Protein AF-A0A7S3YRI3-F1 (afdb_monomer)

Structure (mmCIF, N/CA/C/O backbone):
data_AF-A0A7S3YRI3-F1
#
_entry.id   AF-A0A7S3YRI3-F1
#
loop_
_atom_site.group_PDB
_atom_site.id
_atom_site.type_symbol
_atom_site.label_atom_id
_atom_site.label_alt_id
_atom_site.label_comp_id
_atom_site.label_asym_id
_atom_site.label_entity_id
_atom_site.label_seq_id
_atom_site.pdbx_PDB_ins_code
_atom_site.Cartn_x
_atom_site.Cartn_y
_atom_site.Cartn_z
_atom_site.occupancy
_atom_site.B_iso_or_equiv
_atom_site.auth_seq_id
_atom_site.auth_comp_id
_atom_site.auth_asym_id
_atom_site.auth_atom_id
_atom_site.pdbx_PDB_model_num
ATOM 1 N N . GLY A 1 1 ? 33.064 -33.695 -97.599 1.00 33.16 1 GLY A N 1
ATOM 2 C CA . GLY A 1 1 ? 34.218 -33.100 -96.904 1.00 33.16 1 GLY A CA 1
ATOM 3 C C . GLY A 1 1 ? 33.840 -31.677 -96.581 1.00 33.16 1 GLY A C 1
ATOM 4 O O . GLY A 1 1 ? 33.283 -31.041 -97.460 1.00 33.16 1 GLY A O 1
ATOM 5 N N . LEU A 1 2 ? 33.883 -31.244 -95.317 1.00 32.88 2 LEU A N 1
ATOM 6 C CA . LEU A 1 2 ? 35.135 -30.898 -94.611 1.00 32.88 2 LEU A CA 1
ATOM 7 C C . LEU A 1 2 ? 35.811 -29.749 -95.395 1.00 32.88 2 LEU A C 1
ATOM 9 O O . LEU A 1 2 ? 36.117 -29.946 -96.562 1.00 32.88 2 LEU A O 1
ATOM 13 N N . GLN A 1 3 ? 36.055 -28.548 -94.870 1.00 34.38 3 GLN A N 1
ATOM 14 C CA . GLN A 1 3 ? 36.407 -28.205 -93.496 1.00 34.38 3 GLN A CA 1
ATOM 15 C C . GLN A 1 3 ? 36.586 -26.670 -93.379 1.00 34.38 3 GLN A C 1
ATOM 17 O O . GLN A 1 3 ? 37.025 -26.052 -94.342 1.00 34.38 3 GLN A O 1
ATOM 22 N N . GLU A 1 4 ? 36.284 -26.128 -92.190 1.00 38.44 4 GLU A N 1
ATOM 23 C CA . GLU A 1 4 ? 36.844 -24.913 -91.543 1.00 38.44 4 GLU A CA 1
ATOM 24 C C . GLU A 1 4 ? 36.635 -23.526 -92.201 1.00 38.44 4 GLU A C 1
ATOM 26 O O . GLU A 1 4 ? 37.194 -23.214 -93.242 1.00 38.44 4 GLU A O 1
ATOM 31 N N . THR A 1 5 ? 35.715 -22.667 -91.738 1.00 39.81 5 THR A N 1
ATOM 32 C CA . THR A 1 5 ? 35.607 -21.882 -90.477 1.00 39.81 5 THR A CA 1
ATOM 33 C C . THR A 1 5 ? 36.541 -20.676 -90.327 1.00 39.81 5 THR A C 1
ATOM 35 O O . THR A 1 5 ? 37.757 -20.807 -90.366 1.00 39.81 5 THR A O 1
ATOM 38 N N . ALA A 1 6 ? 35.893 -19.578 -89.913 1.00 37.09 6 ALA A N 1
ATOM 39 C CA . ALA A 1 6 ? 36.365 -18.531 -89.003 1.00 37.09 6 ALA A CA 1
ATOM 40 C C . ALA A 1 6 ? 37.158 -17.354 -89.597 1.00 37.09 6 ALA A C 1
ATOM 42 O O . ALA A 1 6 ? 38.328 -17.463 -89.942 1.00 37.09 6 ALA A O 1
ATOM 43 N N . GLY A 1 7 ? 36.531 -16.171 -89.579 1.00 35.78 7 GLY A N 1
ATOM 44 C CA . GLY A 1 7 ? 37.250 -14.903 -89.680 1.00 35.78 7 GLY A CA 1
ATOM 45 C C . GLY A 1 7 ? 36.383 -13.716 -90.091 1.00 35.78 7 GLY A C 1
ATOM 46 O O . GLY A 1 7 ? 36.191 -13.484 -91.274 1.00 35.78 7 GLY A O 1
ATOM 47 N N . MET A 1 8 ? 35.971 -12.920 -89.099 1.00 37.25 8 MET A N 1
ATOM 48 C CA . MET A 1 8 ? 35.619 -11.492 -89.215 1.00 37.25 8 MET A CA 1
ATOM 49 C C . MET A 1 8 ? 34.280 -11.095 -89.856 1.00 37.25 8 MET A C 1
ATOM 51 O O . MET A 1 8 ? 34.246 -10.567 -90.963 1.00 37.25 8 MET A O 1
ATOM 55 N N . LEU A 1 9 ? 33.191 -11.180 -89.083 1.00 36.62 9 LEU A N 1
ATOM 56 C CA . LEU A 1 9 ? 32.041 -10.276 -89.251 1.00 36.62 9 LEU A CA 1
ATOM 57 C C . LEU A 1 9 ? 31.190 -10.180 -87.967 1.00 36.62 9 LEU A C 1
ATOM 59 O O . LEU A 1 9 ? 30.000 -10.446 -87.978 1.00 36.62 9 LEU A O 1
ATOM 63 N N . GLU A 1 10 ? 31.809 -9.800 -86.842 1.00 41.22 10 GLU A N 1
ATOM 64 C CA . GLU A 1 10 ? 31.102 -9.432 -85.593 1.00 41.22 10 GLU A CA 1
ATOM 65 C C . GLU A 1 10 ? 31.865 -8.363 -84.776 1.00 41.22 10 GLU A C 1
ATOM 67 O O . GLU A 1 10 ? 32.106 -8.498 -83.581 1.00 41.22 10 GLU A O 1
ATOM 72 N N . ILE A 1 11 ? 32.274 -7.255 -85.404 1.00 42.84 11 ILE A N 1
ATOM 73 C CA . ILE A 1 11 ? 32.772 -6.076 -84.669 1.00 42.84 11 ILE A CA 1
ATOM 74 C C . ILE A 1 11 ? 32.175 -4.822 -85.309 1.00 42.84 11 ILE A C 1
ATOM 76 O O . ILE A 1 11 ? 32.787 -4.178 -86.154 1.00 42.84 11 ILE A O 1
ATOM 80 N N . GLY A 1 12 ? 30.932 -4.507 -84.949 1.00 41.25 12 GLY A N 1
ATOM 81 C CA . GLY A 1 12 ? 30.252 -3.317 -85.470 1.00 41.25 12 GLY A CA 1
ATOM 82 C C . GLY A 1 12 ? 28.959 -2.913 -84.766 1.00 41.25 12 GLY A C 1
ATOM 83 O O . GLY A 1 12 ? 28.294 -1.999 -85.238 1.00 41.25 12 GLY A O 1
ATOM 84 N N . LEU A 1 13 ? 28.582 -3.562 -83.655 1.00 38.22 13 LEU A N 1
ATOM 85 C CA . LEU A 1 13 ? 27.326 -3.253 -82.959 1.00 38.22 13 LEU A CA 1
ATOM 86 C C . LEU A 1 13 ? 27.383 -3.500 -81.439 1.00 38.22 13 LEU A C 1
ATOM 88 O O . LEU A 1 13 ? 26.441 -4.030 -80.865 1.00 38.22 13 LEU A O 1
ATOM 92 N N . LEU A 1 14 ? 28.492 -3.142 -80.775 1.00 37.31 14 LEU A N 1
ATOM 93 C CA . LEU A 1 14 ? 28.655 -3.349 -79.321 1.00 37.31 14 LEU A CA 1
ATOM 94 C C . LEU A 1 14 ? 29.389 -2.216 -78.565 1.00 37.31 14 LEU A C 1
ATOM 96 O O . LEU A 1 14 ? 29.830 -2.418 -77.440 1.00 37.31 14 LEU A O 1
ATOM 100 N N . LEU A 1 15 ? 29.484 -1.000 -79.123 1.00 38.25 15 LEU A N 1
ATOM 101 C CA . LEU A 1 15 ? 30.163 0.141 -78.469 1.00 38.25 15 LEU A CA 1
ATOM 102 C C . LEU A 1 15 ? 29.337 1.442 -78.429 1.00 38.25 15 LEU A C 1
ATOM 104 O O . LEU A 1 15 ? 29.875 2.529 -78.613 1.00 38.25 15 LEU A O 1
ATOM 108 N N . ALA A 1 16 ? 28.029 1.356 -78.161 1.00 39.72 16 ALA A N 1
ATOM 109 C CA . ALA A 1 16 ? 27.195 2.555 -77.971 1.00 39.72 16 ALA A CA 1
ATOM 110 C C . ALA A 1 16 ? 26.162 2.471 -76.831 1.00 39.72 16 ALA A C 1
ATOM 112 O O . ALA A 1 16 ? 25.203 3.233 -76.831 1.00 39.72 16 ALA A O 1
ATOM 113 N N . LEU A 1 17 ? 26.348 1.591 -75.838 1.00 37.97 17 LEU A N 1
ATOM 114 C CA . LEU A 1 17 ? 25.537 1.577 -74.607 1.00 37.97 17 LEU A CA 1
ATOM 115 C C . LEU A 1 17 ? 26.387 1.222 -73.372 1.00 37.97 17 LEU A C 1
ATOM 117 O O . LEU A 1 17 ? 26.045 0.351 -72.581 1.00 37.97 17 LEU A O 1
ATOM 121 N N . SER A 1 18 ? 27.508 1.918 -73.176 1.00 38.16 18 SER A N 1
ATOM 122 C CA . SER A 1 18 ? 28.177 1.993 -71.871 1.00 38.16 18 SER A CA 1
ATOM 123 C C . SER A 1 18 ? 27.766 3.287 -71.168 1.00 38.16 18 SER A C 1
ATOM 125 O O . SER A 1 18 ? 28.491 4.279 -71.155 1.00 38.16 18 SER A O 1
ATOM 127 N N . SER A 1 19 ? 26.555 3.284 -70.617 1.00 35.62 19 SER A N 1
ATOM 128 C CA . SER A 1 19 ? 26.103 4.226 -69.589 1.00 35.62 19 SER A CA 1
ATOM 129 C C . SER A 1 19 ? 24.963 3.592 -68.786 1.00 35.62 19 SER A C 1
ATOM 131 O O . SER A 1 19 ? 23.801 3.837 -69.094 1.00 35.62 19 SER A O 1
ATOM 133 N N . PRO A 1 20 ? 25.228 2.819 -67.718 1.00 38.81 20 PRO A N 1
ATOM 134 C CA . PRO A 1 20 ? 24.235 2.586 -66.685 1.00 38.81 20 PRO A CA 1
ATOM 135 C C . PRO A 1 20 ? 24.362 3.696 -65.629 1.00 38.81 20 PRO A C 1
ATOM 137 O O . PRO A 1 20 ? 24.610 3.443 -64.461 1.00 38.81 20 PRO A O 1
ATOM 140 N N . HIS A 1 21 ? 24.222 4.950 -66.059 1.00 37.91 21 HIS A N 1
ATOM 141 C CA . HIS A 1 21 ? 23.675 6.019 -65.220 1.00 37.91 21 HIS A CA 1
ATOM 142 C C . HIS A 1 21 ? 22.352 6.444 -65.859 1.00 37.91 21 HIS A C 1
ATOM 144 O O . HIS A 1 21 ? 22.114 7.612 -66.153 1.00 37.91 21 HIS A O 1
ATOM 150 N N . ALA A 1 22 ? 21.487 5.462 -66.123 1.00 36.78 22 ALA A N 1
ATOM 151 C CA . ALA A 1 22 ? 20.072 5.751 -66.235 1.00 36.78 22 ALA A CA 1
ATOM 152 C C . ALA A 1 22 ? 19.652 6.266 -64.857 1.00 36.78 22 ALA A C 1
ATOM 154 O O . ALA A 1 22 ? 19.589 5.502 -63.893 1.00 36.78 22 ALA A O 1
ATOM 155 N N . ALA A 1 23 ? 19.464 7.582 -64.764 1.00 41.72 23 ALA A N 1
ATOM 156 C CA . ALA A 1 23 ? 18.782 8.213 -63.655 1.00 41.72 23 ALA A CA 1
ATOM 157 C C . ALA A 1 23 ? 17.508 7.405 -63.385 1.00 41.72 23 ALA A C 1
ATOM 159 O O . ALA A 1 23 ? 16.613 7.344 -64.230 1.00 41.72 23 ALA A O 1
ATOM 160 N N . VAL A 1 24 ? 17.456 6.737 -62.232 1.00 51.72 24 VAL A N 1
ATOM 161 C CA . VAL A 1 24 ? 16.198 6.246 -61.679 1.00 51.72 24 VAL A CA 1
ATOM 162 C C . VAL A 1 24 ? 15.326 7.488 -61.564 1.00 51.72 24 VAL A C 1
ATOM 164 O O . VAL A 1 24 ? 15.615 8.370 -60.760 1.00 51.72 24 VAL A O 1
ATOM 167 N N . GLY A 1 25 ? 14.345 7.616 -62.457 1.00 47.03 25 GLY A N 1
ATOM 168 C CA . GLY A 1 25 ? 13.454 8.765 -62.482 1.00 47.03 25 GLY A CA 1
ATOM 169 C C . GLY A 1 25 ? 12.810 8.931 -61.111 1.00 47.03 25 GLY A C 1
ATOM 170 O O . GLY A 1 25 ? 12.188 7.998 -60.599 1.00 47.03 25 GLY A O 1
ATOM 171 N N . ALA A 1 26 ? 12.999 10.104 -60.509 1.00 58.19 26 ALA A N 1
ATOM 172 C CA . ALA A 1 26 ? 12.319 10.505 -59.291 1.00 58.19 26 ALA A CA 1
ATOM 173 C C . ALA A 1 26 ? 10.810 10.597 -59.579 1.00 58.19 26 ALA A C 1
ATOM 175 O O . ALA A 1 26 ? 10.319 11.619 -60.050 1.00 58.19 26 ALA A O 1
ATOM 176 N N . ASN A 1 27 ? 10.091 9.497 -59.347 1.00 77.62 27 ASN A N 1
ATOM 177 C CA . ASN A 1 27 ? 8.668 9.351 -59.675 1.00 77.62 27 ASN A CA 1
ATOM 178 C C . ASN A 1 27 ? 7.752 9.452 -58.449 1.00 77.62 27 ASN A C 1
ATOM 180 O O . ASN A 1 27 ? 6.534 9.350 -58.587 1.00 77.62 27 ASN A O 1
ATOM 184 N N . LEU A 1 28 ? 8.312 9.608 -57.248 1.00 87.25 28 LEU A N 1
ATOM 185 C CA . LEU A 1 28 ? 7.537 9.704 -56.016 1.00 87.25 28 LEU A CA 1
ATOM 186 C C . LEU A 1 28 ? 7.435 11.160 -55.558 1.00 87.25 28 LEU A C 1
ATOM 188 O O . LEU A 1 28 ? 8.392 11.927 -55.643 1.00 87.25 28 LEU A O 1
ATOM 192 N N . THR A 1 29 ? 6.280 11.532 -55.024 1.00 89.44 29 THR A N 1
ATOM 193 C CA . THR A 1 29 ? 6.045 12.828 -54.378 1.00 89.44 29 THR A CA 1
ATOM 194 C C . THR A 1 29 ? 5.832 12.622 -52.881 1.00 89.44 29 THR A C 1
ATOM 196 O O . THR A 1 29 ? 5.361 11.567 -52.459 1.00 89.44 29 THR A O 1
ATOM 199 N N . ALA A 1 30 ? 6.167 13.622 -52.071 1.00 91.31 30 ALA A N 1
ATOM 200 C CA . ALA A 1 30 ? 5.880 13.659 -50.638 1.00 91.31 30 ALA A CA 1
ATOM 201 C C . ALA A 1 30 ? 5.336 15.047 -50.275 1.00 91.31 30 ALA A C 1
ATOM 203 O O . ALA A 1 30 ? 5.705 16.036 -50.908 1.00 91.31 30 ALA A O 1
ATOM 204 N N . SER A 1 31 ? 4.495 15.141 -49.245 1.00 92.69 31 SER A N 1
ATOM 205 C CA . SER A 1 31 ? 3.917 16.407 -48.762 1.00 92.69 31 SER A CA 1
ATOM 206 C C . SER A 1 31 ? 4.954 17.415 -48.274 1.00 92.69 31 SER A C 1
ATOM 208 O O . SER A 1 31 ? 4.669 18.611 -48.203 1.00 92.69 31 SER A O 1
ATOM 210 N N . LYS A 1 32 ? 6.161 16.953 -47.931 1.00 94.31 32 LYS A N 1
ATOM 211 C CA . LYS A 1 32 ? 7.254 17.801 -47.459 1.00 94.31 32 LYS A CA 1
ATOM 212 C C . LYS A 1 32 ? 8.630 17.252 -47.814 1.00 94.31 32 LYS A C 1
ATOM 214 O O . LYS A 1 32 ? 8.817 16.056 -48.038 1.00 94.31 32 LYS A O 1
ATOM 219 N N . THR A 1 33 ? 9.609 18.151 -47.783 1.00 94.62 33 THR A N 1
ATOM 220 C CA . THR A 1 33 ? 11.000 17.881 -48.167 1.00 94.62 33 THR A CA 1
ATOM 221 C C . THR A 1 33 ? 11.916 17.526 -47.001 1.00 94.62 33 THR A C 1
ATOM 223 O O . THR A 1 33 ? 12.996 16.995 -47.234 1.00 94.62 33 THR A O 1
ATOM 226 N N . VAL A 1 34 ? 11.518 17.788 -45.752 1.00 96.81 34 VAL A N 1
ATOM 227 C CA . VAL A 1 34 ? 12.343 17.520 -44.563 1.00 96.81 34 VAL A CA 1
ATOM 228 C C . VAL A 1 34 ? 11.605 16.593 -43.613 1.00 96.81 34 VAL A C 1
ATOM 230 O O . VAL A 1 34 ? 10.524 16.929 -43.127 1.00 96.81 34 VAL A O 1
ATOM 233 N N . TRP A 1 35 ? 12.223 15.451 -43.331 1.00 97.12 35 TRP A N 1
ATOM 234 C CA . TRP A 1 35 ? 11.699 14.401 -42.469 1.00 97.12 35 TRP A CA 1
ATOM 235 C C . TRP A 1 35 ? 12.587 14.233 -41.239 1.00 97.12 35 TRP A C 1
ATOM 237 O O . TRP A 1 35 ? 13.805 14.139 -41.342 1.00 97.12 35 TRP A O 1
ATOM 247 N N . ARG A 1 36 ? 12.004 14.206 -40.047 1.00 96.69 36 ARG A N 1
ATOM 248 C CA . ARG A 1 36 ? 12.752 14.136 -38.789 1.00 96.69 36 ARG A CA 1
ATOM 249 C C . ARG A 1 36 ? 12.584 12.775 -38.145 1.00 96.69 36 ARG A C 1
ATOM 251 O O . ARG A 1 36 ? 11.474 12.372 -37.801 1.00 96.69 36 ARG A O 1
ATOM 258 N N . VAL A 1 37 ? 13.702 12.097 -37.927 1.00 96.81 37 VAL A N 1
ATOM 259 C CA . VAL A 1 37 ? 13.763 10.869 -37.142 1.00 96.81 37 VAL A CA 1
ATOM 260 C C . VAL A 1 37 ? 14.146 11.248 -35.719 1.00 96.81 37 VAL A C 1
ATOM 262 O O . VAL A 1 37 ? 15.312 11.505 -35.408 1.00 96.81 37 VAL A O 1
ATOM 265 N N . GLY A 1 38 ? 13.138 11.332 -34.857 1.00 94.88 38 GLY A N 1
ATOM 266 C CA . GLY A 1 38 ? 13.332 11.514 -33.431 1.00 94.88 38 GLY A CA 1
ATOM 267 C C . GLY A 1 38 ? 13.929 10.258 -32.812 1.00 94.88 38 GLY A C 1
ATOM 268 O O . GLY A 1 38 ? 13.507 9.164 -33.169 1.00 94.88 38 GLY A O 1
ATOM 269 N N . GLY A 1 39 ? 14.861 10.369 -31.867 1.00 92.88 39 GLY A N 1
ATOM 270 C CA . GLY A 1 39 ? 15.324 9.178 -31.154 1.00 92.88 39 GLY A CA 1
ATOM 271 C C . GLY A 1 39 ? 15.752 9.392 -29.713 1.00 92.88 39 GLY A C 1
ATOM 272 O O . GLY A 1 39 ? 16.256 10.449 -29.330 1.00 92.88 39 GLY A O 1
ATOM 273 N N . TYR A 1 40 ? 15.537 8.353 -28.909 1.00 85.88 40 TYR A N 1
ATOM 274 C CA . TYR A 1 40 ? 15.747 8.405 -27.469 1.00 85.88 40 TYR A CA 1
ATOM 275 C C . TYR A 1 40 ? 17.241 8.451 -27.108 1.00 85.88 40 TYR A C 1
ATOM 277 O O . TYR A 1 40 ? 18.003 7.503 -27.312 1.00 85.88 40 TYR A O 1
ATOM 285 N N . ALA A 1 41 ? 17.674 9.582 -26.555 1.00 85.81 41 ALA A N 1
ATOM 286 C CA . ALA A 1 41 ? 19.070 9.918 -26.314 1.00 85.81 41 ALA A CA 1
ATOM 287 C C . ALA A 1 41 ? 19.547 9.496 -24.913 1.00 85.81 41 ALA A C 1
ATOM 289 O O . ALA A 1 41 ? 19.894 10.335 -24.082 1.00 85.81 41 ALA A O 1
ATOM 290 N N . ILE A 1 42 ? 19.619 8.182 -24.669 1.00 75.88 42 ILE A N 1
ATOM 291 C CA . ILE A 1 42 ? 19.976 7.577 -23.364 1.00 75.88 42 ILE A CA 1
ATOM 292 C C . ILE A 1 42 ? 21.295 8.119 -22.792 1.00 75.88 42 ILE A C 1
ATOM 294 O O . ILE A 1 42 ? 21.407 8.363 -21.595 1.00 75.88 42 ILE A O 1
ATOM 298 N N . ARG A 1 43 ? 22.303 8.314 -23.652 1.00 76.56 43 ARG A N 1
ATOM 299 C CA . ARG A 1 43 ? 23.646 8.803 -23.280 1.00 76.56 43 ARG A CA 1
ATOM 300 C C . ARG A 1 43 ? 23.836 10.302 -23.551 1.00 76.56 43 ARG A C 1
ATOM 302 O O . ARG A 1 43 ? 24.962 10.783 -23.616 1.00 76.56 43 ARG A O 1
ATOM 309 N N . GLY A 1 44 ? 22.740 11.033 -23.747 1.00 85.12 44 GLY A N 1
ATOM 310 C CA . GLY A 1 44 ? 22.746 12.442 -24.125 1.00 85.12 44 GLY A CA 1
ATOM 311 C C . GLY A 1 44 ? 22.724 12.677 -25.638 1.00 85.12 44 GLY A C 1
ATOM 312 O O . GLY A 1 44 ? 22.978 11.789 -26.455 1.00 85.12 44 GLY A O 1
ATOM 313 N N . HIS A 1 45 ? 22.392 13.912 -26.019 1.00 91.00 45 HIS A N 1
ATOM 314 C CA . HIS A 1 45 ? 22.093 14.280 -27.407 1.00 91.00 45 HIS A CA 1
ATOM 315 C C . HIS A 1 45 ? 23.310 14.156 -28.337 1.00 91.00 45 HIS A C 1
ATOM 317 O O . HIS A 1 45 ? 23.162 13.729 -29.479 1.00 91.00 45 HIS A O 1
ATOM 323 N N . ALA A 1 46 ? 24.512 14.494 -27.856 1.00 91.06 46 ALA A N 1
ATOM 324 C CA . ALA A 1 46 ? 25.741 14.390 -28.645 1.00 91.06 46 ALA A CA 1
ATOM 325 C C . ALA A 1 46 ? 26.076 12.929 -28.988 1.00 91.06 46 ALA A C 1
ATOM 327 O O . ALA A 1 46 ? 26.316 12.611 -30.150 1.00 91.06 46 ALA A O 1
ATOM 328 N N . ALA A 1 47 ? 26.001 12.033 -27.997 1.00 88.75 47 ALA A N 1
ATOM 329 C CA . ALA A 1 47 ? 26.224 10.603 -28.198 1.00 88.75 47 ALA A CA 1
ATOM 330 C C . ALA A 1 47 ? 25.192 9.997 -29.160 1.00 88.75 47 ALA A C 1
ATOM 332 O O . ALA A 1 47 ? 25.552 9.198 -30.020 1.00 88.75 47 ALA A O 1
ATOM 333 N N . PHE A 1 48 ? 23.923 10.414 -29.061 1.00 92.69 48 PHE A N 1
ATOM 334 C CA . PHE A 1 48 ? 22.891 9.981 -30.002 1.00 92.69 48 PHE A CA 1
ATOM 335 C C . PHE A 1 48 ? 23.210 10.414 -31.435 1.00 92.69 48 PHE A C 1
ATOM 337 O O . PHE A 1 48 ? 23.156 9.587 -32.337 1.00 92.69 48 PHE A O 1
ATOM 344 N N . ARG A 1 49 ? 23.573 11.683 -31.662 1.00 93.88 49 ARG A N 1
ATOM 345 C CA . ARG A 1 49 ? 23.911 12.168 -33.010 1.00 93.88 49 ARG A CA 1
ATOM 346 C C . ARG A 1 49 ? 25.130 11.456 -33.588 1.00 93.88 49 ARG A C 1
ATOM 348 O O . ARG A 1 49 ? 25.095 11.085 -34.752 1.00 93.88 49 ARG A O 1
ATOM 355 N N . ALA A 1 50 ? 26.163 11.221 -32.782 1.00 93.31 50 ALA A N 1
ATOM 356 C CA . ALA A 1 50 ? 27.344 10.482 -33.222 1.00 93.31 50 ALA A CA 1
ATOM 357 C C . ALA A 1 50 ? 27.006 9.032 -33.616 1.00 93.31 50 ALA A C 1
ATOM 359 O O . ALA A 1 50 ? 27.502 8.532 -34.620 1.00 93.31 50 ALA A O 1
ATOM 360 N N . GLN A 1 51 ? 26.134 8.370 -32.849 1.00 92.44 51 GLN A N 1
ATOM 361 C CA . GLN A 1 51 ? 25.769 6.972 -33.076 1.00 92.44 51 GLN A CA 1
ATOM 362 C C . GLN A 1 51 ? 24.737 6.792 -34.204 1.00 92.44 51 GLN A C 1
ATOM 364 O O . GLN A 1 51 ? 24.852 5.876 -35.012 1.00 92.44 51 GLN A O 1
ATOM 369 N N . TRP A 1 52 ? 23.721 7.655 -34.265 1.00 96.06 52 TRP A N 1
ATOM 370 C CA . TRP A 1 52 ? 22.536 7.471 -35.112 1.00 96.06 52 TRP A CA 1
ATOM 371 C C . TRP A 1 52 ? 22.398 8.495 -36.239 1.00 96.06 52 TRP A C 1
ATOM 373 O O . TRP A 1 52 ? 21.668 8.233 -37.192 1.00 96.06 52 TRP A O 1
ATOM 383 N N . GLY A 1 53 ? 23.120 9.617 -36.193 1.00 96.62 53 GLY A N 1
ATOM 384 C CA . GLY A 1 53 ? 23.195 10.589 -37.291 1.00 96.62 53 GLY A CA 1
ATOM 385 C C . GLY A 1 53 ? 23.612 9.960 -38.626 1.00 96.62 53 GLY A C 1
ATOM 386 O O . GLY A 1 53 ? 22.878 10.134 -39.601 1.00 96.62 53 GLY A O 1
ATOM 387 N N . PRO A 1 54 ? 24.669 9.122 -38.665 1.00 97.81 54 PRO A N 1
ATOM 388 C CA . PRO A 1 54 ? 25.070 8.427 -39.889 1.00 97.81 54 PRO A CA 1
ATOM 389 C C . PRO A 1 54 ? 23.965 7.556 -40.500 1.00 97.81 54 PRO A C 1
ATOM 391 O O . PRO A 1 54 ? 23.897 7.402 -41.717 1.00 97.81 54 PRO A O 1
ATOM 394 N N . THR A 1 55 ? 23.087 6.987 -39.666 1.00 97.69 55 THR A N 1
ATOM 395 C CA . THR A 1 55 ? 21.970 6.142 -40.117 1.00 97.69 55 THR A CA 1
ATOM 396 C C . THR A 1 55 ? 20.775 6.987 -40.545 1.00 97.69 55 THR A C 1
ATOM 398 O O . THR A 1 55 ? 20.286 6.855 -41.661 1.00 97.69 55 THR A O 1
ATOM 401 N N . PHE A 1 56 ? 20.283 7.851 -39.659 1.00 97.75 56 PHE A N 1
ATOM 402 C CA . PHE A 1 56 ? 18.994 8.506 -39.854 1.00 97.75 56 PHE A CA 1
ATOM 403 C C . PHE A 1 56 ? 19.068 9.818 -40.625 1.00 97.75 56 PHE A C 1
ATOM 405 O O . PHE A 1 56 ? 18.084 10.166 -41.262 1.00 97.75 56 PHE A O 1
ATOM 412 N N . ALA A 1 57 ? 20.190 10.537 -40.589 1.00 97.44 57 ALA A N 1
ATOM 413 C CA . ALA A 1 57 ? 20.364 11.760 -41.368 1.00 97.44 57 ALA A CA 1
ATOM 414 C C . ALA A 1 57 ? 21.080 11.457 -42.689 1.00 97.44 57 ALA A C 1
ATOM 416 O O . ALA A 1 57 ? 20.500 11.637 -43.758 1.00 97.44 57 ALA A O 1
ATOM 417 N N . ASP A 1 58 ? 22.304 10.935 -42.627 1.00 97.75 58 ASP A N 1
ATOM 418 C CA . ASP A 1 58 ? 23.178 10.863 -43.804 1.00 97.75 58 ASP A CA 1
ATOM 419 C C . ASP A 1 58 ? 22.764 9.742 -44.763 1.00 97.75 58 ASP A C 1
ATOM 421 O O . ASP A 1 58 ? 22.550 9.974 -45.955 1.00 97.75 58 ASP A O 1
ATOM 425 N N . TYR A 1 59 ? 22.621 8.518 -44.243 1.00 98.19 59 TYR A N 1
ATOM 426 C CA . TYR A 1 59 ? 22.283 7.350 -45.052 1.00 98.19 59 TYR A CA 1
ATOM 427 C C . TYR A 1 59 ? 20.878 7.455 -45.657 1.00 98.19 59 TYR A C 1
ATOM 429 O O . TYR A 1 59 ? 20.734 7.326 -46.870 1.00 98.19 59 TYR A O 1
ATOM 437 N N . LEU A 1 60 ? 19.850 7.760 -44.857 1.00 98.06 60 LEU A N 1
ATOM 438 C CA . LEU A 1 60 ? 18.490 7.912 -45.390 1.00 98.06 60 LEU A CA 1
ATOM 439 C C . LEU A 1 60 ? 18.385 9.055 -46.407 1.00 98.06 60 LEU A C 1
ATOM 441 O O . LEU A 1 60 ? 17.763 8.870 -47.448 1.00 98.06 60 LEU A O 1
ATOM 445 N N . THR A 1 61 ? 19.027 10.205 -46.178 1.00 98.06 61 THR A N 1
ATOM 446 C CA . THR A 1 61 ? 19.020 11.295 -47.172 1.00 98.06 61 THR A CA 1
ATOM 447 C C . THR A 1 61 ? 19.661 10.860 -48.484 1.00 98.06 61 THR A C 1
ATOM 449 O O . THR A 1 61 ? 19.111 11.135 -49.546 1.00 98.06 61 THR A O 1
ATOM 452 N N . ARG A 1 62 ? 20.792 10.148 -48.429 1.00 97.62 62 ARG A N 1
ATOM 453 C CA . ARG A 1 62 ? 21.499 9.699 -49.631 1.00 97.62 62 ARG A CA 1
ATOM 454 C C . ARG A 1 62 ? 20.733 8.630 -50.409 1.00 97.62 62 ARG A C 1
ATOM 456 O O . ARG A 1 62 ? 20.670 8.715 -51.629 1.00 97.62 62 ARG A O 1
ATOM 463 N N . GLU A 1 63 ? 20.172 7.636 -49.724 1.00 96.81 63 GLU A N 1
ATOM 464 C CA . GLU A 1 63 ? 19.552 6.477 -50.382 1.00 96.81 63 GLU A CA 1
ATOM 465 C C . GLU A 1 63 ? 18.070 6.681 -50.717 1.00 96.81 63 GLU A C 1
ATOM 467 O O . GLU A 1 63 ? 17.571 6.118 -51.689 1.00 96.81 63 GLU A O 1
ATOM 472 N N . VAL A 1 64 ? 17.343 7.447 -49.897 1.00 97.06 64 VAL A N 1
ATOM 473 C CA . VAL A 1 64 ? 15.898 7.666 -50.060 1.00 97.06 64 VAL A CA 1
ATOM 474 C C . VAL A 1 64 ? 15.615 8.999 -50.741 1.00 97.06 64 VAL A C 1
ATOM 476 O O . VAL A 1 64 ? 14.704 9.073 -51.560 1.00 97.06 64 VAL A O 1
ATOM 479 N N . GLY A 1 65 ? 16.397 10.041 -50.450 1.00 96.25 65 GLY A N 1
ATOM 480 C CA . GLY A 1 65 ? 16.164 11.398 -50.950 1.00 96.25 65 GLY A CA 1
ATOM 481 C C . GLY A 1 65 ? 15.988 11.503 -52.469 1.00 96.25 65 GLY A C 1
ATOM 482 O O . GLY A 1 65 ? 14.975 12.058 -52.901 1.00 96.25 65 GLY A O 1
ATOM 483 N N . PRO A 1 66 ? 16.897 10.928 -53.285 1.00 96.81 66 PRO A N 1
ATOM 484 C CA . PRO A 1 66 ? 16.812 10.983 -54.747 1.00 96.81 66 PRO A CA 1
ATOM 485 C C . PRO A 1 66 ? 15.611 10.252 -55.364 1.00 96.81 66 PRO A C 1
ATOM 487 O O . PRO A 1 66 ? 15.337 10.441 -56.545 1.00 96.81 66 PRO A O 1
ATOM 490 N N . LEU A 1 67 ? 14.892 9.416 -54.604 1.00 95.19 67 LEU A N 1
ATOM 491 C CA . LEU A 1 67 ? 13.705 8.707 -55.104 1.00 95.19 67 LEU A CA 1
ATOM 492 C C . LEU A 1 67 ? 12.489 9.635 -55.276 1.00 95.19 67 LEU A C 1
ATOM 494 O O . LEU A 1 67 ? 11.509 9.250 -55.917 1.00 95.19 67 LEU A O 1
ATOM 498 N N . PHE A 1 68 ? 12.548 10.839 -54.698 1.00 95.44 68 PHE A N 1
ATOM 499 C CA . PHE A 1 68 ? 11.450 11.797 -54.635 1.00 95.44 68 PHE A CA 1
ATOM 500 C C . PHE A 1 68 ? 11.721 13.055 -55.466 1.00 95.44 68 PHE A C 1
ATOM 502 O O . PHE A 1 68 ? 12.865 13.483 -55.612 1.00 95.44 68 PHE A O 1
ATOM 509 N N . SER A 1 69 ? 10.654 13.668 -55.983 1.00 93.19 69 SER A N 1
ATOM 510 C CA . SER A 1 69 ? 10.692 14.952 -56.687 1.00 93.19 69 SER A CA 1
ATOM 511 C C . SER A 1 69 ? 9.707 15.948 -56.047 1.00 93.19 69 SER A C 1
ATOM 513 O O . SER A 1 69 ? 8.498 15.707 -56.097 1.00 93.19 69 SER A O 1
ATOM 515 N N . PRO A 1 70 ? 10.180 17.056 -55.436 1.00 93.06 70 PRO A N 1
ATOM 516 C CA . PRO A 1 70 ? 11.588 17.389 -55.190 1.00 93.06 70 PRO A CA 1
ATOM 517 C C . PRO A 1 70 ? 12.268 16.400 -54.216 1.00 93.06 70 PRO A C 1
ATOM 519 O O . PRO A 1 70 ? 11.573 15.770 -53.413 1.00 93.06 70 PRO A O 1
ATOM 522 N N . PRO A 1 71 ? 13.613 16.276 -54.244 1.00 95.19 71 PRO A N 1
ATOM 523 C CA . PRO A 1 71 ? 14.338 15.393 -53.335 1.00 95.19 71 PRO A CA 1
ATOM 524 C C . PRO A 1 71 ? 14.048 15.705 -51.866 1.00 95.19 71 PRO A C 1
ATOM 526 O O . PRO A 1 71 ? 14.025 16.870 -51.457 1.00 95.19 71 PRO A O 1
ATOM 529 N N . ILE A 1 72 ? 13.860 14.655 -51.067 1.00 97.31 72 ILE A N 1
ATOM 530 C CA . ILE A 1 72 ? 13.647 14.777 -49.620 1.00 97.31 72 ILE A CA 1
ATOM 531 C C . ILE A 1 72 ? 14.952 14.570 -48.843 1.00 97.31 72 ILE A C 1
ATOM 533 O O . ILE A 1 72 ? 15.887 13.931 -49.321 1.00 97.31 72 ILE A O 1
ATOM 537 N N . ARG A 1 73 ? 15.018 15.086 -47.615 1.00 97.88 73 ARG A N 1
ATOM 538 C CA . ARG A 1 73 ? 16.146 14.901 -46.693 1.00 97.88 73 ARG A CA 1
ATOM 539 C C . ARG A 1 73 ? 15.675 14.544 -45.291 1.00 97.88 73 ARG A C 1
ATOM 541 O O . ARG A 1 73 ? 14.560 14.890 -44.900 1.00 97.88 73 ARG A O 1
ATOM 548 N N . PHE A 1 74 ? 16.556 13.906 -44.532 1.00 98.12 74 PHE A N 1
ATOM 549 C CA . PHE A 1 74 ? 16.292 13.438 -43.181 1.00 98.12 74 PHE A CA 1
ATOM 550 C C . PHE A 1 74 ? 17.172 14.140 -42.139 1.00 98.12 74 PHE A C 1
ATOM 552 O O . PHE A 1 74 ? 18.325 14.481 -42.398 1.00 98.12 74 PHE A O 1
ATOM 559 N N . GLU A 1 75 ? 16.627 14.348 -40.942 1.00 97.06 75 GLU A N 1
ATOM 560 C CA . GLU A 1 75 ? 17.318 14.928 -39.787 1.00 97.06 75 GLU A CA 1
ATOM 561 C C . GLU A 1 75 ? 17.207 13.993 -38.576 1.00 97.06 75 GLU A C 1
ATOM 563 O O . GLU A 1 75 ? 16.125 13.499 -38.260 1.00 97.06 75 GLU A O 1
ATOM 568 N N . ALA A 1 76 ? 18.312 13.787 -37.854 1.00 95.44 76 ALA A N 1
ATOM 569 C CA . ALA A 1 76 ? 18.321 13.036 -36.600 1.00 95.44 76 ALA A CA 1
ATOM 570 C C . ALA A 1 76 ? 18.051 13.973 -35.406 1.00 95.44 76 ALA A C 1
ATOM 572 O O . ALA A 1 76 ? 18.877 14.829 -35.073 1.00 95.44 76 ALA A O 1
ATOM 573 N N . ALA A 1 77 ? 16.909 13.793 -34.739 1.00 93.44 77 ALA A N 1
ATOM 574 C CA . ALA A 1 77 ? 16.427 14.660 -33.664 1.00 93.44 77 ALA A CA 1
ATOM 575 C C . ALA A 1 77 ? 16.463 13.942 -32.293 1.00 93.44 77 ALA A C 1
ATOM 577 O O . ALA A 1 77 ? 15.516 13.248 -31.927 1.00 93.44 77 ALA A O 1
ATOM 578 N N . PRO A 1 78 ? 17.545 14.065 -31.501 1.00 93.19 78 PRO A N 1
ATOM 579 C CA . PRO A 1 78 ? 17.613 13.421 -30.191 1.00 93.19 78 PRO A CA 1
ATOM 580 C C . PRO A 1 78 ? 16.588 13.997 -29.206 1.00 93.19 78 PRO A C 1
ATOM 582 O O . PRO A 1 78 ? 16.395 15.213 -29.155 1.00 93.19 78 PRO A O 1
ATOM 585 N N . PHE A 1 79 ? 16.009 13.134 -28.369 1.00 88.81 79 PHE A N 1
ATOM 586 C CA . PHE A 1 79 ? 15.094 13.524 -27.298 1.00 88.81 79 PHE A CA 1
ATOM 587 C C . PHE A 1 79 ? 15.327 12.755 -25.998 1.00 88.81 79 PHE A C 1
ATOM 589 O O . PHE A 1 79 ? 15.795 11.617 -25.997 1.00 88.81 79 PHE A O 1
ATOM 596 N N . THR A 1 80 ? 14.934 13.358 -24.877 1.00 81.50 80 THR A N 1
ATOM 597 C CA . THR A 1 80 ? 14.892 12.713 -23.552 1.00 81.50 80 THR A CA 1
ATOM 598 C C . THR A 1 80 ? 13.502 12.195 -23.188 1.00 81.50 80 THR A C 1
ATOM 600 O O . THR A 1 80 ? 13.382 11.288 -22.376 1.00 81.50 80 THR A O 1
ATOM 603 N N . SER A 1 81 ? 12.449 12.732 -23.802 1.00 80.44 81 SER A N 1
ATOM 604 C CA . SER A 1 81 ? 11.083 12.218 -23.714 1.00 80.44 81 SER A CA 1
ATOM 605 C C . SER A 1 81 ? 10.434 12.317 -25.094 1.00 80.44 81 SER A C 1
ATOM 607 O O . SER A 1 81 ? 10.546 13.378 -25.713 1.00 80.44 81 SER A O 1
ATOM 609 N N . PRO A 1 82 ? 9.789 11.249 -25.596 1.00 77.06 82 PRO A N 1
ATOM 610 C CA . PRO A 1 82 ? 9.127 11.304 -26.892 1.00 77.06 82 PRO A CA 1
ATOM 611 C C . PRO A 1 82 ? 7.901 12.228 -26.839 1.00 77.06 82 PRO A C 1
ATOM 613 O O . PRO A 1 82 ? 7.733 13.070 -27.712 1.00 77.06 82 PRO A O 1
ATOM 616 N N . PHE A 1 83 ? 7.090 12.153 -25.780 1.00 79.06 83 PHE A N 1
ATOM 617 C CA . PHE A 1 83 ? 5.738 12.731 -25.738 1.00 79.06 83 PHE A CA 1
ATOM 618 C C . PHE A 1 83 ? 5.624 14.203 -26.178 1.00 79.06 83 PHE A C 1
ATOM 620 O O . PHE A 1 83 ? 4.819 14.464 -27.069 1.00 79.06 83 PHE A O 1
ATOM 627 N N . PRO A 1 84 ? 6.448 15.156 -25.690 1.00 80.88 84 PRO A N 1
ATOM 628 C CA . PRO A 1 84 ? 6.314 16.558 -26.098 1.00 80.88 84 PRO A CA 1
ATOM 629 C C . PRO A 1 84 ? 6.564 16.776 -27.595 1.00 80.88 84 PRO A C 1
ATOM 631 O O . PRO A 1 84 ? 5.952 17.639 -28.218 1.00 80.88 84 PRO A O 1
ATOM 634 N N . LEU A 1 85 ? 7.470 15.991 -28.189 1.00 77.88 85 LEU A N 1
ATOM 635 C CA . LEU A 1 85 ? 7.805 16.114 -29.606 1.00 77.88 85 LEU A CA 1
ATOM 636 C C . LEU A 1 85 ? 6.738 15.495 -30.506 1.00 77.88 85 LEU A C 1
ATOM 638 O O . LEU A 1 85 ? 6.521 16.004 -31.607 1.00 77.88 85 LEU A O 1
ATOM 642 N N . PHE A 1 86 ? 6.096 14.425 -30.033 1.00 77.44 86 PHE A N 1
ATOM 643 C CA . PHE A 1 86 ? 4.979 13.773 -30.711 1.00 77.44 86 PHE A CA 1
ATOM 644 C C . PHE A 1 86 ? 3.724 14.651 -30.651 1.00 77.44 86 PHE A C 1
ATOM 646 O O . PHE A 1 86 ? 3.101 14.873 -31.682 1.00 77.44 86 PHE A O 1
ATOM 653 N N . GLU A 1 87 ? 3.410 15.236 -29.489 1.00 78.50 87 GLU A N 1
ATOM 654 C CA . GLU A 1 87 ? 2.292 16.181 -29.320 1.00 78.50 87 GLU A CA 1
ATOM 655 C C . GLU A 1 87 ? 2.451 17.431 -30.186 1.00 78.50 87 GLU A C 1
ATOM 657 O O . GLU A 1 87 ? 1.486 17.909 -30.774 1.00 78.50 87 GLU A O 1
ATOM 662 N N . ALA A 1 88 ? 3.678 17.938 -30.312 1.00 81.94 88 ALA A N 1
ATOM 663 C CA . ALA A 1 88 ? 3.972 19.085 -31.162 1.00 81.94 88 ALA A CA 1
ATOM 664 C C . ALA A 1 88 ? 4.034 18.749 -32.667 1.00 81.94 88 ALA A C 1
ATOM 666 O O . ALA A 1 88 ? 4.259 19.656 -33.468 1.00 81.94 88 ALA A O 1
ATOM 667 N N . GLY A 1 89 ? 3.932 17.473 -33.071 1.00 79.38 89 GLY A N 1
ATOM 668 C CA . GLY A 1 89 ? 4.134 17.050 -34.466 1.00 79.38 89 GLY A CA 1
ATOM 669 C C . GLY A 1 89 ? 5.525 17.408 -35.012 1.00 79.38 89 GLY A C 1
ATOM 670 O O . GLY A 1 89 ? 5.708 17.649 -36.204 1.00 79.38 89 GLY A O 1
ATOM 671 N N . SER A 1 90 ? 6.517 17.518 -34.127 1.00 87.06 90 SER A N 1
ATOM 672 C CA . SER A 1 90 ? 7.841 18.069 -34.450 1.00 87.06 90 SER A CA 1
ATOM 673 C C . SER A 1 90 ? 8.807 17.049 -35.061 1.00 87.06 90 SER A C 1
ATOM 675 O O . SER A 1 90 ? 9.858 17.444 -35.579 1.00 87.06 90 SER A O 1
ATOM 677 N N . ILE A 1 91 ? 8.440 15.766 -35.023 1.00 93.62 91 ILE A N 1
ATOM 678 C CA . ILE A 1 91 ? 9.146 14.631 -35.623 1.00 93.62 91 ILE A CA 1
ATOM 679 C C . ILE A 1 91 ? 8.186 13.799 -36.485 1.00 93.62 91 ILE A C 1
ATOM 681 O O . ILE A 1 91 ? 6.974 13.914 -36.344 1.00 93.62 91 ILE A O 1
ATOM 685 N N . ASP A 1 92 ? 8.727 12.936 -37.343 1.00 95.19 92 ASP A N 1
ATOM 686 C CA . ASP A 1 92 ? 7.952 12.109 -38.281 1.00 95.19 92 ASP A CA 1
ATOM 687 C C . ASP A 1 92 ? 8.120 10.613 -38.064 1.00 95.19 92 ASP A C 1
ATOM 689 O O . ASP A 1 92 ? 7.190 9.831 -38.275 1.00 95.19 92 ASP A O 1
ATOM 693 N N . PHE A 1 93 ? 9.311 10.231 -37.616 1.00 96.31 93 PHE A N 1
ATOM 694 C CA . PHE A 1 93 ? 9.627 8.883 -37.187 1.00 96.31 93 PHE A CA 1
ATOM 695 C C . PHE A 1 93 ? 10.148 8.916 -35.754 1.00 96.31 93 PHE A C 1
ATOM 697 O O . PHE A 1 93 ? 10.858 9.847 -35.374 1.00 96.31 93 PHE A O 1
ATOM 704 N N . GLY A 1 94 ? 9.823 7.895 -34.968 1.00 95.19 94 GLY A N 1
ATOM 705 C CA . GLY A 1 94 ? 10.278 7.735 -33.592 1.00 95.19 94 GLY A CA 1
ATOM 706 C C . GLY A 1 94 ? 11.128 6.485 -33.420 1.00 95.19 94 GLY A C 1
ATOM 707 O O . GLY A 1 94 ? 10.600 5.381 -33.449 1.00 95.19 94 GLY A O 1
ATOM 708 N N . TYR A 1 95 ? 12.428 6.646 -33.198 1.00 95.94 95 TYR A N 1
ATOM 709 C CA . TYR A 1 95 ? 13.331 5.574 -32.800 1.00 95.94 95 TYR A CA 1
ATOM 710 C C . TYR A 1 95 ? 13.337 5.423 -31.272 1.00 95.94 95 TYR A C 1
ATOM 712 O O . TYR A 1 95 ? 13.965 6.206 -30.548 1.00 95.94 95 TYR A O 1
ATOM 720 N N . VAL A 1 96 ? 12.575 4.450 -30.778 1.00 93.50 96 VAL A N 1
ATOM 721 C CA . VAL A 1 96 ? 12.148 4.372 -29.374 1.00 93.50 96 VAL A CA 1
ATOM 722 C C . VAL A 1 96 ? 12.483 3.034 -28.727 1.00 93.50 96 VAL A C 1
ATOM 724 O O . VAL A 1 96 ? 12.712 2.024 -29.396 1.00 93.50 96 VAL A O 1
ATOM 727 N N . THR A 1 97 ? 12.500 3.022 -27.394 1.00 91.88 97 THR A N 1
ATOM 728 C CA . THR A 1 97 ? 12.711 1.785 -26.636 1.00 91.88 97 THR A CA 1
ATOM 729 C C . THR A 1 97 ? 11.494 0.854 -26.734 1.00 91.88 97 THR A C 1
ATOM 731 O O . THR A 1 97 ? 10.376 1.315 -26.990 1.00 91.88 97 THR A O 1
ATOM 734 N N . PRO A 1 98 ? 11.660 -0.447 -26.432 1.00 92.69 98 PRO A N 1
ATOM 735 C CA . PRO A 1 98 ? 10.554 -1.406 -26.462 1.00 92.69 98 PRO A CA 1
ATOM 736 C C . PRO A 1 98 ? 9.402 -1.044 -25.515 1.00 92.69 98 PRO A C 1
ATOM 738 O O . PRO A 1 98 ? 8.256 -1.359 -25.797 1.00 92.69 98 PRO A O 1
ATOM 741 N N . PHE A 1 99 ? 9.687 -0.343 -24.412 1.00 89.88 99 PHE A N 1
ATOM 742 C CA . PHE A 1 99 ? 8.686 0.094 -23.428 1.00 89.88 99 PHE A CA 1
ATOM 743 C C . PHE A 1 99 ? 8.054 1.458 -23.741 1.00 89.88 99 PHE A C 1
ATOM 745 O O . PHE A 1 99 ? 7.122 1.867 -23.045 1.00 89.88 99 PHE A O 1
ATOM 752 N N . GLN A 1 100 ? 8.567 2.169 -24.750 1.00 89.12 100 GLN A N 1
ATOM 753 C CA . GLN A 1 100 ? 7.987 3.404 -25.282 1.00 89.12 100 GLN A CA 1
ATOM 754 C C . GLN A 1 100 ? 7.080 3.128 -26.487 1.00 89.12 100 GLN A C 1
ATOM 756 O O . GLN A 1 100 ? 6.065 3.805 -26.620 1.00 89.12 100 GLN A O 1
ATOM 761 N N . ALA A 1 101 ? 7.408 2.137 -27.328 1.00 92.81 101 ALA A N 1
ATOM 762 C CA . ALA A 1 101 ? 6.640 1.822 -28.538 1.00 92.81 101 ALA A CA 1
ATOM 763 C C . ALA A 1 101 ? 5.130 1.626 -28.276 1.00 92.81 101 ALA A C 1
ATOM 765 O O . ALA A 1 101 ? 4.351 2.343 -28.902 1.00 92.81 101 ALA A O 1
ATOM 766 N N . PRO A 1 102 ? 4.686 0.827 -27.282 1.00 92.69 102 PRO A N 1
ATOM 767 C CA . PRO A 1 102 ? 3.254 0.633 -27.057 1.00 92.69 102 PRO A CA 1
ATOM 768 C C . PRO A 1 102 ? 2.513 1.890 -26.574 1.00 92.69 102 PRO A C 1
ATOM 770 O O . PRO A 1 102 ? 1.317 2.029 -26.807 1.00 92.69 102 PRO A O 1
ATOM 773 N N . CYS A 1 103 ? 3.199 2.835 -25.913 1.00 89.81 103 CYS A N 1
ATOM 774 C CA . CYS A 1 103 ? 2.595 4.136 -25.589 1.00 89.81 103 CYS A CA 1
ATOM 775 C C . CYS A 1 103 ? 2.297 4.939 -26.857 1.00 89.81 103 CYS A C 1
ATOM 777 O O . CYS A 1 103 ? 1.280 5.619 -26.942 1.00 89.81 103 CYS A O 1
ATOM 779 N N . LEU A 1 104 ? 3.200 4.873 -27.836 1.00 90.44 104 LEU A N 1
ATOM 780 C CA . LEU A 1 104 ? 3.058 5.603 -29.089 1.00 90.44 104 LEU A CA 1
ATOM 781 C C . LEU A 1 104 ? 1.990 4.994 -29.993 1.00 90.44 104 LEU A C 1
ATOM 783 O O . LEU A 1 104 ? 1.267 5.738 -30.652 1.00 90.44 104 LEU A O 1
ATOM 787 N N . GLU A 1 105 ? 1.873 3.667 -29.995 1.00 91.50 105 GLU A N 1
ATOM 788 C CA . GLU A 1 105 ? 0.812 2.958 -30.715 1.00 91.50 105 GLU A CA 1
ATOM 789 C C . GLU A 1 105 ? -0.571 3.393 -30.231 1.00 91.50 105 GLU A C 1
ATOM 791 O O . GLU A 1 105 ? -1.441 3.690 -31.041 1.00 91.50 105 GLU A O 1
ATOM 796 N N . ILE A 1 106 ? -0.765 3.500 -28.917 1.00 89.31 106 ILE A N 1
ATOM 797 C CA . ILE A 1 106 ? -2.107 3.689 -28.357 1.00 89.31 106 ILE A CA 1
ATOM 798 C C . ILE A 1 106 ? -2.506 5.147 -28.186 1.00 89.31 106 ILE A C 1
ATOM 800 O O . ILE A 1 106 ? -3.672 5.473 -28.379 1.00 89.31 106 ILE A O 1
ATOM 804 N N . GLU A 1 107 ? -1.568 6.040 -27.876 1.00 87.69 107 GLU A N 1
ATOM 805 C CA . GLU A 1 107 ? -1.899 7.460 -27.696 1.00 87.69 107 GLU A CA 1
ATOM 806 C C . GLU A 1 107 ? -1.770 8.289 -28.974 1.00 87.69 107 GLU A C 1
ATOM 808 O O . GLU A 1 107 ? -2.410 9.330 -29.088 1.00 87.69 107 GLU A O 1
ATOM 813 N N . TYR A 1 108 ? -0.928 7.862 -29.918 1.00 89.50 108 TYR A N 1
ATOM 814 C CA . TYR A 1 108 ? -0.600 8.645 -31.115 1.00 89.50 108 TYR A CA 1
ATOM 815 C C . TYR A 1 108 ? -0.813 7.865 -32.409 1.00 89.50 108 TYR A C 1
ATOM 817 O O . TYR A 1 108 ? -0.332 8.297 -33.457 1.00 89.50 108 TYR A O 1
ATOM 825 N N . ASN A 1 109 ? -1.468 6.700 -32.328 1.00 91.00 109 ASN A N 1
ATOM 826 C CA . ASN A 1 109 ? -1.725 5.813 -33.457 1.00 91.00 109 ASN A CA 1
ATOM 827 C C . ASN A 1 109 ? -0.463 5.554 -34.303 1.00 91.00 109 ASN A C 1
ATOM 829 O O . ASN A 1 109 ? -0.533 5.475 -35.527 1.00 91.00 109 ASN A O 1
ATOM 833 N N . ALA A 1 110 ? 0.719 5.517 -33.675 1.00 93.88 110 ALA A N 1
ATOM 834 C CA . ALA A 1 110 ? 1.983 5.287 -34.366 1.00 93.88 110 ALA A CA 1
ATOM 835 C C . ALA A 1 110 ? 2.140 3.798 -34.706 1.00 93.88 110 ALA A C 1
ATOM 837 O O . ALA A 1 110 ? 1.661 2.946 -33.970 1.00 93.88 110 ALA A O 1
ATOM 838 N N . ALA A 1 111 ? 2.860 3.467 -35.777 1.00 95.50 111 ALA A N 1
ATOM 839 C CA . ALA A 1 111 ? 3.047 2.081 -36.209 1.00 95.50 111 ALA A CA 1
ATOM 840 C C . ALA A 1 111 ? 4.537 1.709 -36.259 1.00 95.50 111 ALA A C 1
ATOM 842 O O . ALA A 1 111 ? 5.325 2.484 -36.812 1.00 95.50 111 ALA A O 1
ATOM 843 N N . PRO A 1 112 ? 4.960 0.545 -35.733 1.00 96.94 112 PRO A N 1
ATOM 844 C CA . PRO A 1 112 ? 6.331 0.077 -35.898 1.00 96.94 112 PRO A CA 1
ATOM 845 C C . PRO A 1 112 ? 6.572 -0.309 -37.363 1.00 96.94 112 PRO A C 1
ATOM 847 O O . PRO A 1 112 ? 5.788 -1.042 -37.959 1.00 96.94 112 PRO A O 1
ATOM 850 N N . ILE A 1 113 ? 7.665 0.178 -37.954 1.00 97.50 113 ILE A N 1
ATOM 851 C CA . ILE A 1 113 ? 8.021 -0.069 -39.365 1.00 97.50 113 ILE A CA 1
ATOM 852 C C . ILE A 1 113 ? 9.338 -0.827 -39.538 1.00 97.50 113 ILE A C 1
ATOM 854 O O . ILE A 1 113 ? 9.617 -1.328 -40.629 1.00 97.50 113 ILE A O 1
ATOM 858 N N . ALA A 1 114 ? 10.153 -0.900 -38.483 1.00 97.81 114 ALA A N 1
ATOM 859 C CA . ALA A 1 114 ? 11.378 -1.685 -38.445 1.00 97.81 114 ALA A CA 1
ATOM 860 C C . ALA A 1 114 ? 11.824 -1.949 -36.998 1.00 97.81 114 ALA A C 1
ATOM 862 O O . ALA A 1 114 ? 11.617 -1.105 -36.122 1.00 97.81 114 ALA A O 1
ATOM 863 N N . THR A 1 115 ? 12.502 -3.073 -36.765 1.00 97.75 115 THR A N 1
ATOM 864 C CA . THR A 1 115 ? 13.139 -3.393 -35.476 1.00 97.75 115 THR A CA 1
ATOM 865 C C . THR A 1 115 ? 14.640 -3.587 -35.657 1.00 97.75 115 THR A C 1
ATOM 867 O O . THR A 1 115 ? 15.086 -4.204 -36.622 1.00 97.75 115 THR A O 1
ATOM 870 N N . LEU A 1 116 ? 15.440 -3.053 -34.735 1.00 96.81 116 LEU A N 1
ATOM 871 C CA . LEU A 1 116 ? 16.898 -3.149 -34.798 1.00 96.81 116 LEU A CA 1
ATOM 872 C C . LEU A 1 116 ? 17.389 -4.605 -34.663 1.00 96.81 116 LEU A C 1
ATOM 874 O O . LEU A 1 116 ? 17.014 -5.303 -33.721 1.00 96.81 116 LEU A O 1
ATOM 878 N N . LEU A 1 117 ? 18.304 -5.034 -35.541 1.00 95.06 117 LEU A N 1
ATOM 879 C CA . LEU A 1 117 ? 19.093 -6.256 -35.364 1.00 95.06 117 LEU A CA 1
ATOM 880 C C . LEU A 1 117 ? 20.481 -5.894 -34.838 1.00 95.06 117 LEU A C 1
ATOM 882 O O . LEU A 1 117 ? 21.323 -5.372 -35.574 1.00 95.06 117 LEU A O 1
ATOM 886 N N . LYS A 1 118 ? 20.739 -6.176 -33.562 1.00 91.50 118 LYS A N 1
ATOM 887 C CA . LYS A 1 118 ? 22.054 -5.961 -32.955 1.00 91.50 118 LYS A CA 1
ATOM 888 C C . LYS A 1 118 ? 23.008 -7.095 -33.303 1.00 91.50 118 LYS A C 1
ATOM 890 O O . LYS A 1 118 ? 22.590 -8.210 -33.593 1.00 91.50 118 LYS A O 1
ATOM 895 N N . ILE A 1 119 ? 24.300 -6.796 -33.208 1.00 86.62 119 ILE A N 1
ATOM 896 C CA . ILE A 1 119 ? 25.371 -7.785 -33.277 1.00 86.62 119 ILE A CA 1
ATOM 897 C C . ILE A 1 119 ? 26.286 -7.635 -32.064 1.00 86.62 119 ILE A C 1
ATOM 899 O O . ILE A 1 119 ? 26.711 -6.532 -31.717 1.00 86.62 119 ILE A O 1
ATOM 903 N N . SER A 1 120 ? 26.595 -8.745 -31.400 1.00 83.56 120 SER A N 1
ATOM 904 C CA . SER A 1 120 ? 27.617 -8.783 -30.356 1.00 83.56 120 SER A CA 1
ATOM 905 C C . SER A 1 120 ? 28.214 -10.174 -30.207 1.00 83.56 120 SER A C 1
ATOM 907 O O . SER A 1 120 ? 27.508 -11.167 -30.350 1.00 83.56 120 SER A O 1
ATOM 909 N N . ARG A 1 121 ? 29.524 -10.253 -29.930 1.00 76.88 121 ARG A N 1
ATOM 910 C CA . ARG A 1 121 ? 30.281 -11.521 -29.842 1.00 76.88 121 ARG A CA 1
ATOM 911 C C . ARG A 1 121 ? 30.006 -12.462 -31.035 1.00 76.88 121 ARG A C 1
ATOM 913 O O . ARG A 1 121 ? 29.876 -13.668 -30.873 1.00 76.88 121 ARG A O 1
ATOM 920 N N . GLY A 1 122 ? 29.852 -11.889 -32.233 1.00 80.12 122 GLY A N 1
ATOM 921 C CA . GLY A 1 122 ? 29.541 -12.625 -33.466 1.00 80.12 122 GLY A CA 1
ATOM 922 C C . GLY A 1 122 ? 28.106 -13.159 -33.581 1.00 80.12 122 GLY A C 1
ATOM 923 O O . GLY A 1 122 ? 27.776 -13.731 -34.613 1.00 80.12 122 GLY A O 1
ATOM 924 N N . SER A 1 123 ? 27.255 -12.957 -32.571 1.00 85.50 123 SER A N 1
ATOM 925 C CA . SER A 1 123 ? 25.844 -13.356 -32.577 1.00 85.50 123 SER A CA 1
ATOM 926 C C . SER A 1 123 ? 24.948 -12.169 -32.920 1.00 85.50 123 SER A C 1
ATOM 928 O O . SER A 1 123 ? 25.117 -11.079 -32.365 1.00 85.50 123 SER A O 1
ATOM 930 N N . GLU A 1 124 ? 23.989 -12.385 -33.816 1.00 90.62 124 GLU A N 1
ATOM 931 C CA . GLU A 1 124 ? 22.963 -11.403 -34.164 1.00 90.62 124 GLU A CA 1
ATOM 932 C C . GLU A 1 124 ? 21.675 -11.682 -33.391 1.00 90.62 124 GLU A C 1
ATOM 934 O O . GLU A 1 124 ? 21.263 -12.831 -33.251 1.00 90.62 124 GLU A O 1
ATOM 939 N N . PHE A 1 125 ? 21.043 -10.633 -32.873 1.00 91.19 125 PHE A N 1
ATOM 940 C CA . PHE A 1 125 ? 19.819 -10.753 -32.087 1.00 91.19 125 PHE A CA 1
ATOM 941 C C . PHE A 1 125 ? 18.972 -9.485 -32.197 1.00 91.19 125 PHE A C 1
ATOM 943 O O . PHE A 1 125 ? 19.474 -8.361 -32.167 1.00 91.19 125 PHE A O 1
ATOM 950 N N . SER A 1 126 ? 17.662 -9.671 -32.338 1.00 92.69 126 SER A N 1
ATOM 951 C CA . SER A 1 126 ? 16.657 -8.600 -32.439 1.00 92.69 126 SER A CA 1
ATOM 952 C C . SER A 1 126 ? 15.787 -8.502 -31.186 1.00 92.69 126 SER A C 1
ATOM 954 O O . SER A 1 126 ? 14.715 -7.897 -31.200 1.00 92.69 126 SER A O 1
ATOM 956 N N . TYR A 1 127 ? 16.275 -9.092 -30.095 1.00 92.38 127 TYR A N 1
ATOM 957 C CA . TYR A 1 127 ? 15.661 -9.083 -28.779 1.00 92.38 127 TYR A CA 1
ATOM 958 C C . TYR A 1 127 ? 16.625 -8.531 -27.733 1.00 92.38 127 TYR A C 1
ATOM 960 O O . TYR A 1 127 ? 17.839 -8.522 -27.913 1.00 92.38 127 TYR A O 1
ATOM 968 N N . THR A 1 128 ? 16.081 -8.075 -26.619 1.00 91.00 128 THR A N 1
ATOM 969 C CA . THR A 1 128 ? 16.785 -7.445 -25.518 1.00 91.00 128 THR A CA 1
ATOM 970 C C . THR A 1 128 ? 16.263 -8.001 -24.203 1.00 91.00 128 THR A C 1
ATOM 972 O O . THR A 1 128 ? 15.064 -8.226 -24.046 1.00 91.00 128 THR A O 1
ATOM 975 N N . GLY A 1 129 ? 17.161 -8.228 -23.254 1.00 91.06 129 GLY A N 1
ATOM 976 C CA . GLY A 1 129 ? 16.827 -8.631 -21.898 1.00 91.06 129 GLY A CA 1
ATOM 977 C C . GLY A 1 129 ? 17.545 -7.755 -20.883 1.00 91.06 129 GLY A C 1
ATOM 978 O O . GLY A 1 129 ? 18.365 -6.893 -21.222 1.00 91.06 129 GLY A O 1
ATOM 979 N N . ALA A 1 130 ? 17.232 -7.981 -19.619 1.00 92.62 130 ALA A N 1
ATOM 980 C CA . ALA A 1 130 ? 17.861 -7.296 -18.507 1.00 92.62 130 ALA A CA 1
ATOM 981 C C . ALA A 1 130 ? 18.181 -8.277 -17.379 1.00 92.62 130 ALA A C 1
ATOM 983 O O . ALA A 1 130 ? 17.592 -9.357 -17.284 1.00 92.62 130 ALA A O 1
ATOM 984 N N . ALA A 1 131 ? 19.139 -7.893 -16.547 1.00 93.12 131 ALA A N 1
ATOM 985 C CA . ALA A 1 131 ? 19.688 -8.702 -15.478 1.00 93.12 131 ALA A CA 1
ATOM 986 C C . ALA A 1 131 ? 19.479 -8.007 -14.130 1.00 93.12 131 ALA A C 1
ATOM 988 O O . ALA A 1 131 ? 19.877 -6.854 -13.943 1.00 93.12 131 ALA A O 1
ATOM 989 N N . ILE A 1 132 ? 18.876 -8.741 -13.199 1.00 94.56 132 ILE A N 1
ATOM 990 C CA . ILE A 1 132 ? 18.972 -8.509 -11.761 1.00 94.56 132 ILE A CA 1
ATOM 991 C C . ILE A 1 132 ? 20.291 -9.140 -11.325 1.00 94.56 132 ILE A C 1
ATOM 993 O O . ILE A 1 132 ? 20.526 -10.320 -11.585 1.00 94.56 132 ILE A O 1
ATOM 997 N N . PHE A 1 133 ? 21.168 -8.370 -10.694 1.00 95.12 133 PHE A N 1
ATOM 998 C CA . PHE A 1 133 ? 22.515 -8.831 -10.376 1.00 95.12 133 PHE A CA 1
ATOM 999 C C . PHE A 1 133 ? 22.986 -8.351 -9.010 1.00 95.12 133 PHE A C 1
ATOM 1001 O O . PHE A 1 133 ? 22.520 -7.340 -8.494 1.00 95.12 133 PHE A O 1
ATOM 1008 N N . THR A 1 134 ? 23.955 -9.065 -8.459 1.00 96.25 134 THR A N 1
ATOM 1009 C CA . THR A 1 134 ? 24.665 -8.734 -7.220 1.00 96.25 134 THR A CA 1
ATOM 1010 C C . THR A 1 134 ? 26.156 -9.035 -7.399 1.00 96.25 134 THR A C 1
ATOM 1012 O O . THR A 1 134 ? 26.568 -9.532 -8.453 1.00 96.25 134 THR A O 1
ATOM 1015 N N . LEU A 1 135 ? 26.980 -8.751 -6.392 1.00 95.75 135 LEU A N 1
ATOM 1016 C CA . LEU A 1 135 ? 28.371 -9.203 -6.364 1.00 95.75 135 LEU A CA 1
ATOM 1017 C C . LEU A 1 135 ? 28.438 -10.732 -6.302 1.00 95.75 135 LEU A C 1
ATOM 1019 O O . LEU A 1 135 ? 27.689 -11.370 -5.567 1.00 95.75 135 LEU A O 1
ATOM 1023 N N . ALA A 1 136 ? 29.376 -11.343 -7.024 1.00 94.06 136 ALA A N 1
ATOM 1024 C CA . ALA A 1 136 ? 29.568 -12.793 -6.995 1.00 94.06 136 ALA A CA 1
ATOM 1025 C C . ALA A 1 136 ? 29.927 -13.324 -5.590 1.00 94.06 136 ALA A C 1
ATOM 1027 O O . ALA A 1 136 ? 29.680 -14.491 -5.289 1.00 94.06 136 ALA A O 1
ATOM 1028 N N . THR A 1 137 ? 30.475 -12.468 -4.727 1.00 94.75 137 THR A N 1
ATOM 1029 C CA . THR A 1 137 ? 30.799 -12.755 -3.322 1.00 94.75 137 THR A CA 1
ATOM 1030 C C . THR A 1 137 ? 29.630 -12.544 -2.355 1.00 94.75 137 THR A C 1
ATOM 1032 O O . THR A 1 137 ? 29.779 -12.843 -1.178 1.00 94.75 137 THR A O 1
ATOM 1035 N N . SER A 1 138 ? 28.494 -12.018 -2.822 1.00 94.31 138 SER A N 1
ATOM 1036 C CA . SER A 1 138 ? 27.309 -11.768 -1.998 1.00 94.31 138 SER A CA 1
ATOM 1037 C C . SER A 1 138 ? 26.588 -13.066 -1.624 1.00 94.31 138 SER A C 1
ATOM 1039 O O . SER A 1 138 ? 26.528 -14.002 -2.432 1.00 94.31 138 SER A O 1
ATOM 1041 N N . ASP A 1 139 ? 25.959 -13.058 -0.446 1.00 92.25 139 ASP A N 1
ATOM 1042 C CA . ASP A 1 139 ? 25.075 -14.120 0.060 1.00 92.25 139 ASP A CA 1
ATOM 1043 C C . ASP A 1 139 ? 23.701 -14.137 -0.639 1.00 92.25 139 ASP A C 1
ATOM 1045 O O . ASP A 1 139 ? 22.832 -14.940 -0.308 1.00 92.25 139 ASP A O 1
ATOM 1049 N N . ILE A 1 140 ? 23.461 -13.235 -1.596 1.00 92.12 140 ILE A N 1
ATOM 1050 C CA . ILE A 1 140 ? 22.222 -13.201 -2.374 1.00 92.12 140 ILE A CA 1
ATOM 1051 C C . ILE A 1 140 ? 22.321 -14.219 -3.517 1.00 92.12 140 ILE A C 1
ATOM 1053 O O . ILE A 1 140 ? 23.080 -14.043 -4.480 1.00 92.12 140 ILE A O 1
ATOM 1057 N N . HIS A 1 141 ? 21.517 -15.279 -3.430 1.00 88.06 141 HIS A N 1
ATOM 1058 C CA . HIS A 1 141 ? 21.473 -16.357 -4.419 1.00 88.06 141 HIS A CA 1
ATOM 1059 C C . HIS A 1 141 ? 20.110 -16.479 -5.118 1.00 88.06 141 HIS A C 1
ATOM 1061 O O . HIS A 1 141 ? 20.044 -17.004 -6.232 1.00 88.06 141 HIS A O 1
ATOM 1067 N N . SER A 1 142 ? 19.033 -15.990 -4.499 1.00 83.81 142 SER A N 1
ATOM 1068 C CA . SER A 1 142 ? 17.641 -16.211 -4.917 1.00 83.81 142 SER A CA 1
ATOM 1069 C C . SER A 1 142 ? 16.715 -15.012 -4.626 1.00 83.81 142 SER A C 1
ATOM 1071 O O . SER A 1 142 ? 17.149 -14.000 -4.074 1.00 83.81 142 SER A O 1
ATOM 1073 N N . THR A 1 143 ? 15.422 -15.104 -4.988 1.00 72.62 143 THR A N 1
ATOM 1074 C CA . THR A 1 143 ? 14.405 -14.073 -4.663 1.00 72.62 143 THR A CA 1
ATOM 1075 C C . THR A 1 143 ? 14.140 -13.943 -3.180 1.00 72.62 143 THR A C 1
ATOM 1077 O O . THR A 1 143 ? 13.712 -12.887 -2.727 1.00 72.62 143 THR A O 1
ATOM 1080 N N . GLN A 1 144 ? 14.349 -15.002 -2.413 1.00 80.44 144 GLN A N 1
ATOM 1081 C CA . GLN A 1 144 ? 14.081 -14.970 -0.986 1.00 80.44 144 GLN A CA 1
ATOM 1082 C C . GLN A 1 144 ? 15.122 -14.104 -0.256 1.00 80.44 144 GLN A C 1
ATOM 1084 O O . GLN A 1 144 ? 14.800 -13.467 0.746 1.00 80.44 144 GLN A O 1
ATOM 1089 N N . ASP A 1 145 ? 16.332 -13.991 -0.815 1.00 88.75 145 ASP A N 1
ATOM 1090 C CA . ASP A 1 145 ? 17.469 -13.304 -0.190 1.00 88.75 145 ASP A CA 1
ATOM 1091 C C . ASP A 1 145 ? 17.463 -11.780 -0.401 1.00 88.75 145 ASP A C 1
ATOM 1093 O O . ASP A 1 145 ? 18.214 -11.057 0.256 1.00 88.75 145 ASP A O 1
ATOM 1097 N N . ILE A 1 146 ? 16.627 -11.274 -1.319 1.00 88.00 146 ILE A N 1
ATOM 1098 C CA . ILE A 1 146 ? 16.530 -9.837 -1.632 1.00 88.00 146 ILE A CA 1
ATOM 1099 C C . ILE A 1 146 ? 15.577 -9.073 -0.697 1.00 88.00 146 ILE A C 1
ATOM 1101 O O . ILE A 1 146 ? 15.530 -7.841 -0.739 1.00 88.00 146 ILE A O 1
ATOM 1105 N N . SER A 1 147 ? 14.838 -9.764 0.178 1.00 89.50 147 SER A N 1
ATOM 1106 C CA . SER A 1 147 ? 13.967 -9.100 1.156 1.00 89.50 147 SER A CA 1
ATOM 1107 C C . SER A 1 147 ? 14.788 -8.296 2.163 1.00 89.50 147 SER A C 1
ATOM 1109 O O . SER A 1 147 ? 15.797 -8.761 2.692 1.00 89.50 147 SER A O 1
ATOM 1111 N N . GLY A 1 148 ? 14.380 -7.051 2.409 1.00 89.56 148 GLY A N 1
ATOM 1112 C CA . GLY A 1 148 ? 15.096 -6.133 3.293 1.00 89.56 148 GLY A CA 1
ATOM 1113 C C . GLY A 1 148 ? 16.424 -5.608 2.736 1.00 89.56 148 GLY A C 1
ATOM 1114 O O . GLY A 1 148 ? 17.124 -4.884 3.444 1.00 89.56 148 GLY A O 1
ATOM 1115 N N . LYS A 1 149 ? 16.771 -5.919 1.484 1.00 92.94 149 LYS A N 1
ATOM 1116 C CA . LYS A 1 149 ? 17.985 -5.429 0.819 1.00 92.94 149 LYS A CA 1
ATOM 1117 C C . LYS A 1 149 ? 17.765 -4.082 0.126 1.00 92.94 149 LYS A C 1
ATOM 1119 O O . LYS A 1 149 ? 16.632 -3.634 -0.062 1.00 92.94 149 LYS A O 1
ATOM 1124 N N . VAL A 1 150 ? 18.863 -3.441 -0.253 1.00 94.38 150 VAL A N 1
ATOM 1125 C CA . VAL A 1 150 ? 18.908 -2.181 -0.994 1.00 94.38 150 VAL A CA 1
ATOM 1126 C C . VAL A 1 150 ? 19.021 -2.471 -2.487 1.00 94.38 150 VAL A C 1
ATOM 1128 O O . VAL A 1 150 ? 19.991 -3.083 -2.937 1.00 94.38 150 VAL A O 1
ATOM 1131 N N . VAL A 1 151 ? 18.049 -1.991 -3.262 1.00 95.50 151 VAL A N 1
ATOM 1132 C CA . VAL A 1 151 ? 18.027 -2.127 -4.723 1.00 95.50 151 VAL A CA 1
ATOM 1133 C C . VAL A 1 151 ? 18.445 -0.830 -5.404 1.00 95.50 151 VAL A C 1
ATOM 1135 O O . VAL A 1 151 ? 18.021 0.251 -4.997 1.00 95.50 151 VAL A O 1
ATOM 1138 N N . VAL A 1 152 ? 19.224 -0.925 -6.482 1.00 96.56 152 VAL A N 1
ATOM 1139 C CA . VAL A 1 152 ? 19.561 0.217 -7.347 1.00 96.56 152 VAL A CA 1
ATOM 1140 C C . VAL A 1 152 ? 19.137 -0.013 -8.800 1.00 96.56 152 VAL A C 1
ATOM 1142 O O . VAL A 1 152 ? 19.368 -1.069 -9.384 1.00 96.56 152 VAL A O 1
ATOM 1145 N N . SER A 1 153 ? 18.500 0.982 -9.418 1.00 95.75 153 SER A N 1
ATOM 1146 C CA . SER A 1 153 ? 18.040 0.901 -10.813 1.00 95.75 153 SER A CA 1
ATOM 1147 C C . SER A 1 153 ? 17.868 2.292 -11.430 1.00 95.75 153 SER A C 1
ATOM 1149 O O . SER A 1 153 ? 17.869 3.308 -10.739 1.00 95.75 153 SER A O 1
ATOM 1151 N N . THR A 1 154 ? 17.686 2.365 -12.748 1.00 91.31 154 THR A N 1
ATOM 1152 C CA . THR A 1 154 ? 17.095 3.556 -13.375 1.00 91.31 154 THR A CA 1
ATOM 1153 C C . THR A 1 154 ? 15.576 3.551 -13.199 1.00 91.31 154 THR A C 1
ATOM 1155 O O . THR A 1 154 ? 14.971 2.494 -13.017 1.00 91.31 154 THR A O 1
ATOM 1158 N N . ILE A 1 155 ? 14.944 4.726 -13.257 1.00 85.56 155 ILE A N 1
ATOM 1159 C CA . ILE A 1 155 ? 13.494 4.879 -13.042 1.00 85.56 155 ILE A CA 1
ATOM 1160 C C . ILE A 1 155 ? 12.639 4.073 -14.030 1.00 85.56 155 ILE A C 1
ATOM 1162 O O . ILE A 1 155 ? 11.708 3.375 -13.623 1.00 85.56 155 ILE A O 1
ATOM 1166 N N . ASP A 1 156 ? 12.964 4.144 -15.322 1.00 81.12 156 ASP A N 1
ATOM 1167 C CA . ASP A 1 156 ? 12.189 3.482 -16.377 1.00 81.12 156 ASP A CA 1
ATOM 1168 C C . ASP A 1 156 ? 12.377 1.961 -16.325 1.00 81.12 156 ASP A C 1
ATOM 1170 O O . ASP A 1 156 ? 11.452 1.205 -16.611 1.00 81.12 156 ASP A O 1
ATOM 1174 N N . ALA A 1 157 ? 13.558 1.503 -15.903 1.00 88.38 157 ALA A N 1
ATOM 1175 C CA . ALA A 1 157 ? 13.827 0.089 -15.702 1.00 88.38 157 ALA A CA 1
ATOM 1176 C C . ALA A 1 157 ? 13.156 -0.443 -14.423 1.00 88.38 157 ALA A C 1
ATOM 1178 O O . ALA A 1 157 ? 12.598 -1.538 -14.444 1.00 88.38 157 ALA A O 1
ATOM 1179 N N . PHE A 1 158 ? 13.147 0.358 -13.347 1.00 90.38 158 PHE A N 1
ATOM 1180 C CA . PHE A 1 158 ? 12.538 0.006 -12.063 1.00 90.38 158 PHE A CA 1
ATOM 1181 C C . PHE A 1 158 ? 11.025 -0.190 -12.202 1.00 90.38 158 PHE A C 1
ATOM 1183 O O . PHE A 1 158 ? 10.507 -1.252 -11.888 1.00 90.38 158 PHE A O 1
ATOM 1190 N N . THR A 1 159 ? 10.332 0.811 -12.752 1.00 85.50 159 THR A N 1
ATOM 1191 C CA . THR A 1 159 ? 8.858 0.839 -12.859 1.00 85.50 159 THR A CA 1
ATOM 1192 C C . THR A 1 159 ? 8.270 -0.072 -13.949 1.00 85.50 159 THR A C 1
ATOM 1194 O O . THR A 1 159 ? 7.050 -0.177 -14.078 1.00 85.50 159 THR A O 1
ATOM 1197 N N . GLY A 1 160 ? 9.116 -0.737 -14.739 1.00 88.56 160 GLY A N 1
ATOM 1198 C CA . GLY A 1 160 ? 8.695 -1.646 -15.805 1.00 88.56 160 GLY A CA 1
ATOM 1199 C C . GLY A 1 160 ? 9.327 -3.030 -15.657 1.00 88.56 160 GLY A C 1
ATOM 1200 O O . GLY A 1 160 ? 8.839 -3.844 -14.875 1.00 88.56 160 GLY A O 1
ATOM 1201 N N . PRO A 1 161 ? 10.396 -3.330 -16.414 1.00 90.88 161 PRO A N 1
ATOM 1202 C CA . PRO A 1 161 ? 10.933 -4.685 -16.520 1.00 90.88 161 PRO A CA 1
ATOM 1203 C C . PRO A 1 161 ? 11.483 -5.260 -15.207 1.00 90.88 161 PRO A C 1
ATOM 1205 O O . PRO A 1 161 ? 11.381 -6.469 -15.012 1.00 90.88 161 PRO A O 1
ATOM 1208 N N . LEU A 1 162 ? 12.032 -4.439 -14.301 1.00 92.56 162 LEU A N 1
ATOM 1209 C CA . LEU A 1 162 ? 12.451 -4.925 -12.983 1.00 92.56 162 LEU A CA 1
ATOM 1210 C C . LEU A 1 162 ? 11.240 -5.335 -12.142 1.00 92.56 162 LEU A C 1
ATOM 1212 O O . LEU A 1 162 ? 11.216 -6.453 -11.638 1.00 92.56 162 LEU A O 1
ATOM 1216 N N . GLN A 1 163 ? 10.232 -4.464 -12.016 1.00 91.06 163 GLN A N 1
ATOM 1217 C CA . GLN A 1 163 ? 9.039 -4.767 -11.226 1.00 91.06 163 GLN A CA 1
ATOM 1218 C C . GLN A 1 163 ? 8.320 -6.022 -11.749 1.00 91.06 163 GLN A C 1
ATOM 1220 O O . GLN A 1 163 ? 7.950 -6.877 -10.953 1.00 91.06 163 GLN A O 1
ATOM 1225 N N . ASP A 1 164 ? 8.181 -6.196 -13.070 1.00 91.56 164 ASP A N 1
ATOM 1226 C CA . ASP A 1 164 ? 7.599 -7.426 -13.637 1.00 91.56 164 ASP A CA 1
ATOM 1227 C C . ASP A 1 164 ? 8.445 -8.671 -13.339 1.00 91.56 164 ASP A C 1
ATOM 1229 O O . ASP A 1 164 ? 7.892 -9.709 -12.969 1.00 91.56 164 ASP A O 1
ATOM 1233 N N . ALA A 1 165 ? 9.775 -8.578 -13.448 1.00 91.31 165 ALA A N 1
ATOM 1234 C CA . ALA A 1 165 ? 10.658 -9.691 -13.114 1.00 91.31 165 ALA A CA 1
ATOM 1235 C C . ALA A 1 165 ? 10.557 -10.084 -11.635 1.00 91.31 165 ALA A C 1
ATOM 1237 O O . ALA A 1 165 ? 10.521 -11.273 -11.326 1.00 91.31 165 ALA A O 1
ATOM 1238 N N . LEU A 1 166 ? 10.463 -9.108 -10.732 1.00 91.06 166 LEU A N 1
ATOM 1239 C CA . LEU A 1 166 ? 10.272 -9.351 -9.305 1.00 91.06 166 LEU A CA 1
ATOM 1240 C C . LEU A 1 166 ? 8.904 -9.992 -9.024 1.00 91.06 166 LEU A C 1
ATOM 1242 O O . LEU A 1 166 ? 8.854 -11.070 -8.426 1.00 91.06 166 LEU A O 1
ATOM 1246 N N . ILE A 1 167 ? 7.813 -9.409 -9.542 1.00 89.69 167 ILE A N 1
ATOM 1247 C CA . ILE A 1 167 ? 6.438 -9.894 -9.315 1.00 89.69 167 ILE A CA 1
ATOM 1248 C C . ILE A 1 167 ? 6.284 -11.342 -9.787 1.00 89.69 167 ILE A C 1
ATOM 1250 O O . ILE A 1 167 ? 5.709 -12.173 -9.085 1.00 89.69 167 ILE A O 1
ATOM 1254 N N . ARG A 1 168 ? 6.839 -11.687 -10.958 1.00 87.75 168 ARG A N 1
ATOM 1255 C CA . ARG A 1 168 ? 6.803 -13.061 -11.495 1.00 87.75 168 ARG A CA 1
ATOM 1256 C C . ARG A 1 168 ? 7.495 -14.088 -10.604 1.00 87.75 168 ARG A C 1
ATOM 1258 O O . ARG A 1 168 ? 7.193 -15.271 -10.726 1.00 87.75 168 ARG A O 1
ATOM 1265 N N . ASN A 1 169 ? 8.413 -13.653 -9.749 1.00 87.50 169 ASN A N 1
ATOM 1266 C CA . ASN A 1 169 ? 9.127 -14.509 -8.811 1.00 87.50 169 ASN A CA 1
ATOM 1267 C C . ASN A 1 169 ? 8.638 -14.334 -7.359 1.00 87.50 169 ASN A C 1
ATOM 1269 O O . ASN A 1 169 ? 9.331 -14.749 -6.431 1.00 87.50 169 ASN A O 1
ATOM 1273 N N . GLY A 1 170 ? 7.445 -13.755 -7.160 1.00 88.00 170 GLY A N 1
ATOM 1274 C CA . GLY A 1 170 ? 6.795 -13.650 -5.851 1.00 88.00 170 GLY A CA 1
ATOM 1275 C C . GLY A 1 170 ? 7.340 -12.542 -4.947 1.00 88.00 170 GLY A C 1
ATOM 1276 O O . GLY A 1 170 ? 7.185 -12.640 -3.734 1.00 88.00 170 GLY A O 1
ATOM 1277 N N . PHE A 1 171 ? 7.978 -11.521 -5.520 1.00 89.38 171 PHE A N 1
ATOM 1278 C CA . PHE A 1 171 ? 8.560 -10.388 -4.799 1.00 89.38 171 PHE A CA 1
ATOM 1279 C C . PHE A 1 171 ? 8.019 -9.063 -5.347 1.00 89.38 171 PHE A C 1
ATOM 1281 O O . PHE A 1 171 ? 7.841 -8.922 -6.554 1.00 89.38 171 PHE A O 1
ATOM 1288 N N . ASP A 1 172 ? 7.807 -8.062 -4.499 1.00 91.00 172 ASP A N 1
ATOM 1289 C CA . ASP A 1 172 ? 7.401 -6.721 -4.915 1.00 91.00 172 ASP A CA 1
ATOM 1290 C C . ASP A 1 172 ? 8.487 -5.686 -4.591 1.00 91.00 172 ASP A C 1
ATOM 1292 O O . ASP A 1 172 ? 8.819 -5.423 -3.433 1.00 91.00 172 ASP A O 1
ATOM 1296 N N . GLY A 1 173 ? 9.013 -5.038 -5.635 1.00 91.56 173 GLY A N 1
ATOM 1297 C CA . GLY A 1 173 ? 10.082 -4.044 -5.521 1.00 91.56 173 GLY A CA 1
ATOM 1298 C C . GLY A 1 173 ? 9.735 -2.797 -4.699 1.00 91.56 173 GLY A C 1
ATOM 1299 O O . GLY A 1 173 ? 10.645 -2.060 -4.326 1.00 91.56 173 GLY A O 1
ATOM 1300 N N . LEU A 1 174 ? 8.457 -2.548 -4.397 1.00 92.44 174 LEU A N 1
ATOM 1301 C CA . LEU A 1 174 ? 7.990 -1.409 -3.604 1.00 92.44 174 LEU A CA 1
ATOM 1302 C C . LEU A 1 174 ? 7.732 -1.748 -2.129 1.00 92.44 174 LEU A C 1
ATOM 1304 O O . LEU A 1 174 ? 7.580 -0.830 -1.317 1.00 92.44 174 LEU A O 1
ATOM 1308 N N . VAL A 1 175 ? 7.657 -3.035 -1.783 1.00 91.44 175 VAL A N 1
ATOM 1309 C CA . VAL A 1 175 ? 7.317 -3.510 -0.432 1.00 91.44 175 VAL A CA 1
ATOM 1310 C C . VAL A 1 175 ? 8.505 -4.194 0.229 1.00 91.44 175 VAL A C 1
ATOM 1312 O O . VAL A 1 175 ? 8.819 -3.922 1.391 1.00 91.44 175 VAL A O 1
ATOM 1315 N N . ASP A 1 176 ? 9.161 -5.087 -0.504 1.00 91.38 176 ASP A N 1
ATOM 1316 C CA . ASP A 1 176 ? 10.122 -6.009 0.080 1.00 91.38 176 ASP A CA 1
ATOM 1317 C C . ASP A 1 176 ? 11.532 -5.415 0.261 1.00 91.38 176 ASP A C 1
ATOM 1319 O O . ASP A 1 176 ? 12.126 -5.648 1.324 1.00 91.38 176 ASP A O 1
ATOM 1323 N N . PRO A 1 177 ? 12.096 -4.626 -0.684 1.00 92.19 177 PRO A N 1
ATOM 1324 C CA . PRO A 1 177 ? 13.353 -3.926 -0.452 1.00 92.19 177 PRO A CA 1
ATOM 1325 C C . PRO A 1 177 ? 13.218 -2.932 0.697 1.00 92.19 177 PRO A C 1
ATOM 1327 O O . PRO A 1 177 ? 12.210 -2.240 0.851 1.00 92.19 177 PRO A O 1
ATOM 1330 N N . SER A 1 178 ? 14.271 -2.816 1.497 1.00 91.75 178 SER A N 1
ATOM 1331 C CA . SER A 1 178 ? 14.312 -1.824 2.570 1.00 91.75 178 SER A CA 1
ATOM 1332 C C . SER A 1 178 ? 14.506 -0.410 2.014 1.00 91.75 178 SER A C 1
ATOM 1334 O O . SER A 1 178 ? 13.932 0.546 2.542 1.00 91.75 178 SER A O 1
ATOM 1336 N N . LYS A 1 179 ? 15.246 -0.284 0.902 1.00 93.56 179 LYS A N 1
ATOM 1337 C CA . LYS A 1 179 ? 15.506 0.977 0.200 1.00 93.56 179 LYS A CA 1
ATOM 1338 C C . LYS A 1 179 ? 15.664 0.777 -1.305 1.00 93.56 179 LYS A C 1
ATOM 1340 O O . LYS A 1 179 ? 16.319 -0.155 -1.763 1.00 93.56 179 LYS A O 1
ATOM 1345 N N . ILE A 1 180 ? 15.104 1.709 -2.065 1.00 95.12 180 ILE A N 1
ATOM 1346 C CA . ILE A 1 180 ? 15.209 1.823 -3.519 1.00 95.12 180 ILE A CA 1
ATOM 1347 C C . ILE A 1 180 ? 16.083 3.034 -3.823 1.00 95.12 180 ILE A C 1
ATOM 1349 O O . ILE A 1 180 ? 15.798 4.127 -3.339 1.00 95.12 180 ILE A O 1
ATOM 1353 N N . ILE A 1 181 ? 17.117 2.859 -4.641 1.00 95.19 181 ILE A N 1
ATOM 1354 C CA . ILE A 1 181 ? 17.992 3.924 -5.131 1.00 95.19 181 ILE A CA 1
ATOM 1355 C C . ILE A 1 181 ? 17.770 4.072 -6.635 1.00 95.19 181 ILE A C 1
ATOM 1357 O O . ILE A 1 181 ? 18.082 3.179 -7.424 1.00 95.19 181 ILE A O 1
ATOM 1361 N N . LEU A 1 182 ? 17.241 5.220 -7.048 1.00 94.81 182 LEU A N 1
ATOM 1362 C CA . LEU A 1 182 ? 17.012 5.539 -8.450 1.00 94.81 182 LEU A CA 1
ATOM 1363 C C . LEU A 1 182 ? 18.099 6.473 -8.973 1.00 94.81 182 LEU A C 1
ATOM 1365 O O . LEU A 1 182 ? 18.302 7.570 -8.456 1.00 94.81 182 LEU A O 1
ATOM 1369 N N . VAL A 1 183 ? 18.787 6.034 -10.025 1.00 93.00 183 VAL A N 1
ATOM 1370 C CA . VAL A 1 183 ? 19.885 6.768 -10.672 1.00 93.00 183 VAL A CA 1
ATOM 1371 C C . VAL A 1 183 ? 19.593 7.023 -12.150 1.00 93.00 183 VAL A C 1
ATOM 1373 O O . VAL A 1 183 ? 18.661 6.475 -12.737 1.00 93.00 183 VAL A O 1
ATOM 1376 N N . ARG A 1 184 ? 20.405 7.873 -12.786 1.00 85.12 184 ARG A N 1
ATOM 1377 C CA . ARG A 1 184 ? 20.187 8.299 -14.178 1.00 85.12 184 ARG A CA 1
ATOM 1378 C C . ARG A 1 184 ? 20.718 7.344 -15.245 1.00 85.12 184 ARG A C 1
ATOM 1380 O O . ARG A 1 184 ? 20.269 7.425 -16.383 1.00 85.12 184 ARG A O 1
ATOM 1387 N N . SER A 1 185 ? 21.683 6.481 -14.927 1.00 87.62 185 SER A N 1
ATOM 1388 C CA . SER A 1 185 ? 22.350 5.648 -15.936 1.00 87.62 185 SER A CA 1
ATOM 1389 C C . SER A 1 185 ? 22.643 4.240 -15.434 1.00 87.62 185 SER A C 1
ATOM 1391 O O . SER A 1 185 ? 22.973 4.055 -14.264 1.00 87.62 185 SER A O 1
ATOM 1393 N N . HIS A 1 186 ? 22.602 3.258 -16.338 1.00 90.12 186 HIS A N 1
ATOM 1394 C CA . HIS A 1 186 ? 22.986 1.879 -16.027 1.00 90.12 186 HIS A CA 1
ATOM 1395 C C . HIS A 1 186 ? 24.463 1.746 -15.624 1.00 90.12 186 HIS A C 1
ATOM 1397 O O . HIS A 1 186 ? 24.785 0.887 -14.815 1.00 90.12 186 HIS A O 1
ATOM 1403 N N . HIS A 1 187 ? 25.348 2.633 -16.097 1.00 90.62 187 HIS A N 1
ATOM 1404 C CA . HIS A 1 187 ? 26.738 2.685 -15.629 1.00 90.62 187 HIS A CA 1
ATOM 1405 C C . HIS A 1 187 ? 26.813 2.965 -14.120 1.00 90.62 187 HIS A C 1
ATOM 1407 O O . HIS A 1 187 ? 27.544 2.301 -13.392 1.00 90.62 187 HIS A O 1
ATOM 1413 N N . THR A 1 188 ? 26.017 3.923 -13.634 1.00 92.44 188 THR A N 1
ATOM 1414 C CA . THR A 1 188 ? 25.934 4.252 -12.203 1.00 92.44 188 THR A CA 1
ATOM 1415 C C . THR A 1 188 ? 25.335 3.106 -11.386 1.00 92.44 188 THR A C 1
ATOM 1417 O O . THR A 1 188 ? 25.758 2.898 -10.257 1.00 92.44 188 THR A O 1
ATOM 1420 N N . VAL A 1 189 ? 24.391 2.343 -11.952 1.00 95.19 189 VAL A N 1
ATOM 1421 C CA . VAL A 1 189 ? 23.818 1.155 -11.294 1.00 95.19 189 VAL A CA 1
ATOM 1422 C C . VAL A 1 189 ? 24.899 0.103 -11.032 1.00 95.19 189 VAL A C 1
ATOM 1424 O O . VAL A 1 189 ? 24.998 -0.383 -9.912 1.00 95.19 189 VAL A O 1
ATOM 1427 N N . VAL A 1 190 ? 25.730 -0.217 -12.034 1.00 95.44 190 VAL A N 1
ATOM 1428 C CA . VAL A 1 190 ? 26.825 -1.194 -11.878 1.00 95.44 190 VAL A CA 1
ATOM 1429 C C . VAL A 1 190 ? 27.812 -0.744 -10.804 1.00 95.44 190 VAL A C 1
ATOM 1431 O O . VAL A 1 190 ? 28.090 -1.513 -9.890 1.00 95.44 190 VAL A O 1
ATOM 1434 N N . ARG A 1 191 ? 28.258 0.519 -10.851 1.00 93.88 191 ARG A N 1
ATOM 1435 C CA . ARG A 1 191 ? 29.162 1.088 -9.837 1.00 93.88 191 ARG A CA 1
ATOM 1436 C C . ARG A 1 191 ? 28.579 1.055 -8.427 1.00 93.88 191 ARG A C 1
ATOM 1438 O O . ARG A 1 191 ? 29.274 0.698 -7.491 1.00 93.88 191 ARG A O 1
ATOM 1445 N N . ALA A 1 192 ? 27.296 1.375 -8.268 1.00 94.50 192 ALA A N 1
ATOM 1446 C CA . ALA A 1 192 ? 26.658 1.372 -6.955 1.00 94.50 192 ALA A CA 1
ATOM 1447 C C . ALA A 1 192 ? 26.624 -0.026 -6.308 1.00 94.50 192 ALA A C 1
ATOM 1449 O O . ALA A 1 192 ? 26.723 -0.125 -5.089 1.00 94.50 192 ALA A O 1
ATOM 1450 N N . VAL A 1 193 ? 26.502 -1.096 -7.099 1.00 95.50 193 VAL A N 1
ATOM 1451 C CA . VAL A 1 193 ? 26.604 -2.474 -6.584 1.00 95.50 193 VAL A CA 1
ATOM 1452 C C . VAL A 1 193 ? 28.065 -2.864 -6.346 1.00 95.50 193 VAL A C 1
ATOM 1454 O O . VAL A 1 193 ? 28.374 -3.466 -5.324 1.00 95.50 193 VAL A O 1
ATOM 1457 N N . GLU A 1 194 ? 28.968 -2.495 -7.261 1.00 95.00 194 GLU A N 1
ATOM 1458 C CA . GLU A 1 194 ? 30.414 -2.753 -7.157 1.00 95.00 194 GLU A CA 1
ATOM 1459 C C . GLU A 1 194 ? 31.023 -2.149 -5.881 1.00 95.00 194 GLU A C 1
ATOM 1461 O O . GLU A 1 194 ? 31.755 -2.828 -5.166 1.00 95.00 194 GLU A O 1
ATOM 1466 N N . ASP A 1 195 ? 30.641 -0.914 -5.552 1.00 92.88 195 ASP A N 1
ATOM 1467 C CA . ASP A 1 195 ? 31.142 -0.163 -4.396 1.00 92.88 195 ASP A CA 1
ATOM 1468 C C . ASP A 1 195 ? 30.371 -0.483 -3.093 1.00 92.88 195 ASP A C 1
ATOM 1470 O O . ASP A 1 195 ? 30.595 0.151 -2.061 1.00 92.88 195 ASP A O 1
ATOM 1474 N N . GLY A 1 196 ? 29.416 -1.423 -3.126 1.00 91.69 196 GLY A N 1
ATOM 1475 C CA . GLY A 1 196 ? 28.613 -1.828 -1.963 1.00 91.69 196 GLY A CA 1
ATOM 1476 C C . GLY A 1 196 ? 27.575 -0.797 -1.494 1.00 91.69 196 GLY A C 1
ATOM 1477 O O . GLY A 1 196 ? 27.055 -0.898 -0.386 1.00 91.69 196 GLY A O 1
ATOM 1478 N N . THR A 1 197 ? 27.248 0.204 -2.319 1.00 92.75 197 THR A N 1
ATOM 1479 C CA . THR A 1 197 ? 26.192 1.196 -2.027 1.00 92.75 197 THR A CA 1
ATOM 1480 C C . THR A 1 197 ? 24.789 0.576 -2.064 1.00 92.75 197 THR A C 1
ATOM 1482 O O . THR A 1 197 ? 23.878 1.040 -1.373 1.00 92.75 197 THR A O 1
ATOM 1485 N N . ALA A 1 198 ? 24.608 -0.461 -2.879 1.00 94.81 198 ALA A N 1
ATOM 1486 C CA . ALA A 1 198 ? 23.394 -1.258 -2.968 1.00 94.81 198 ALA A CA 1
ATOM 1487 C C . ALA A 1 198 ? 23.745 -2.749 -3.009 1.00 94.81 198 ALA A C 1
ATOM 1489 O O . ALA A 1 198 ? 24.776 -3.132 -3.555 1.00 94.81 198 ALA A O 1
ATOM 1490 N N . ASP A 1 199 ? 22.864 -3.586 -2.470 1.00 95.06 199 ASP A N 1
ATOM 1491 C CA . ASP A 1 199 ? 23.081 -5.031 -2.390 1.00 95.06 199 ASP A CA 1
ATOM 1492 C C . ASP A 1 199 ? 22.886 -5.720 -3.748 1.00 95.06 199 ASP A C 1
ATOM 1494 O O . ASP A 1 199 ? 23.550 -6.707 -4.076 1.00 95.06 199 ASP A O 1
ATOM 1498 N N . PHE A 1 200 ? 21.950 -5.210 -4.550 1.00 95.75 200 PHE A N 1
ATOM 1499 C CA . PHE A 1 200 ? 21.683 -5.706 -5.892 1.00 95.75 200 PHE A CA 1
ATOM 1500 C C . PHE A 1 200 ? 21.176 -4.592 -6.807 1.00 95.75 200 PHE A C 1
ATOM 1502 O O . PHE A 1 200 ? 20.638 -3.573 -6.365 1.00 95.75 200 PHE A O 1
ATOM 1509 N N . GLY A 1 201 ? 21.350 -4.784 -8.109 1.00 95.75 201 GLY A N 1
ATOM 1510 C CA . GLY A 1 201 ? 20.988 -3.804 -9.117 1.00 95.75 201 GLY A CA 1
ATOM 1511 C C . GLY A 1 201 ? 20.257 -4.407 -10.301 1.00 95.75 201 GLY A C 1
ATOM 1512 O O . GLY A 1 201 ? 20.147 -5.626 -10.443 1.00 95.75 201 GLY A O 1
ATOM 1513 N N . PHE A 1 202 ? 19.773 -3.529 -11.176 1.00 95.81 202 PHE A N 1
ATOM 1514 C CA . PHE A 1 202 ? 19.118 -3.924 -12.416 1.00 95.81 202 PHE A CA 1
ATOM 1515 C C . PHE A 1 202 ? 19.619 -3.140 -13.626 1.00 95.81 202 PHE A C 1
ATOM 1517 O O . PHE A 1 202 ? 19.542 -1.907 -13.686 1.00 95.81 202 PHE A O 1
ATOM 1524 N N . VAL A 1 203 ? 20.116 -3.864 -14.626 1.00 94.25 203 VAL A N 1
ATOM 1525 C CA . VAL A 1 203 ? 20.657 -3.275 -15.855 1.00 94.25 203 VAL A CA 1
ATOM 1526 C C . VAL A 1 203 ? 20.239 -4.036 -17.101 1.00 94.25 203 VAL A C 1
ATOM 1528 O O . VAL A 1 203 ? 19.872 -5.205 -17.039 1.00 94.25 203 VAL A O 1
ATOM 1531 N N . LYS A 1 204 ? 20.321 -3.370 -18.258 1.00 91.06 204 LYS A N 1
ATOM 1532 C CA . LYS A 1 204 ? 20.260 -4.056 -19.553 1.00 91.06 204 LYS A CA 1
ATOM 1533 C C . LYS A 1 204 ? 21.359 -5.126 -19.606 1.00 91.06 204 LYS A C 1
ATOM 1535 O O . LYS A 1 204 ? 22.469 -4.883 -19.140 1.00 91.06 204 LYS A O 1
ATOM 1540 N N . ALA A 1 205 ? 21.051 -6.295 -20.160 1.00 88.62 205 ALA A N 1
ATOM 1541 C CA . ALA A 1 205 ? 21.913 -7.470 -20.048 1.00 88.62 205 ALA A CA 1
ATOM 1542 C C . ALA A 1 205 ? 23.296 -7.306 -20.701 1.00 88.62 205 ALA A C 1
ATOM 1544 O O . ALA A 1 205 ? 24.245 -7.924 -20.248 1.00 88.62 205 ALA A O 1
ATOM 1545 N N . ASP A 1 206 ? 23.429 -6.438 -21.710 1.00 87.56 206 ASP A N 1
ATOM 1546 C CA . ASP A 1 206 ? 24.701 -6.149 -22.390 1.00 87.56 206 ASP A CA 1
ATOM 1547 C C . ASP A 1 206 ? 25.562 -5.083 -21.687 1.00 87.56 206 ASP A C 1
ATOM 1549 O O . ASP A 1 206 ? 26.603 -4.664 -22.217 1.00 87.56 206 ASP A O 1
ATOM 1553 N N . GLN A 1 207 ? 25.117 -4.585 -20.528 1.00 90.69 207 GLN A N 1
ATOM 1554 C CA . GLN A 1 207 ? 25.760 -3.473 -19.839 1.00 90.69 207 GLN A CA 1
ATOM 1555 C C . GLN A 1 207 ? 27.131 -3.859 -19.276 1.00 90.69 207 GLN A C 1
ATOM 1557 O O . GLN A 1 207 ? 28.067 -3.070 -19.418 1.00 90.69 207 GLN A O 1
ATOM 1562 N N . PHE A 1 208 ? 27.272 -5.048 -18.679 1.00 88.88 208 PHE A N 1
ATOM 1563 C CA . PHE A 1 208 ? 28.539 -5.490 -18.083 1.00 88.88 208 PHE A CA 1
ATOM 1564 C C . PHE A 1 208 ? 29.626 -5.604 -19.144 1.00 88.88 208 PHE A C 1
ATOM 1566 O O . PHE A 1 208 ? 30.685 -5.003 -19.016 1.00 88.88 208 PHE A O 1
ATOM 1573 N N . GLU A 1 209 ? 29.328 -6.276 -20.254 1.00 86.75 209 GLU A N 1
ATOM 1574 C CA . GLU A 1 209 ? 30.255 -6.467 -21.365 1.00 86.75 209 GLU A CA 1
ATOM 1575 C C . GLU A 1 209 ? 30.594 -5.150 -22.057 1.00 86.75 209 GLU A C 1
ATOM 1577 O O . GLU A 1 209 ? 31.672 -4.995 -22.631 1.00 86.75 209 GLU A O 1
ATOM 1582 N N . THR A 1 210 ? 29.658 -4.201 -22.064 1.00 85.31 210 THR A N 1
ATOM 1583 C CA . THR A 1 210 ? 29.904 -2.872 -22.625 1.00 85.31 210 THR A CA 1
ATOM 1584 C C . THR A 1 210 ? 30.848 -2.063 -21.751 1.00 85.31 210 THR A C 1
ATOM 1586 O O . THR A 1 210 ? 31.732 -1.397 -22.287 1.00 85.31 210 THR A O 1
ATOM 1589 N N . MET A 1 211 ? 30.710 -2.157 -20.429 1.00 89.25 211 MET A N 1
ATOM 1590 C CA . MET A 1 211 ? 31.634 -1.529 -19.486 1.00 89.25 211 MET A CA 1
ATOM 1591 C C . MET A 1 211 ? 32.995 -2.235 -19.452 1.00 89.25 211 MET A C 1
ATOM 1593 O O . MET A 1 211 ? 34.022 -1.566 -19.377 1.00 89.25 211 MET A O 1
ATOM 1597 N N . GLU A 1 212 ? 33.023 -3.558 -19.590 1.00 89.00 212 GLU A N 1
ATOM 1598 C CA . GLU A 1 212 ? 34.250 -4.355 -19.685 1.00 89.00 212 GLU A CA 1
ATOM 1599 C C . GLU A 1 212 ? 35.052 -4.007 -20.944 1.00 89.00 212 GLU A C 1
ATOM 1601 O O . GLU A 1 212 ? 36.241 -3.719 -20.857 1.00 89.00 212 GLU A O 1
ATOM 1606 N N . ARG A 1 213 ? 34.393 -3.882 -22.106 1.00 85.38 213 ARG A N 1
ATOM 1607 C CA . ARG A 1 213 ? 35.031 -3.386 -23.344 1.00 85.38 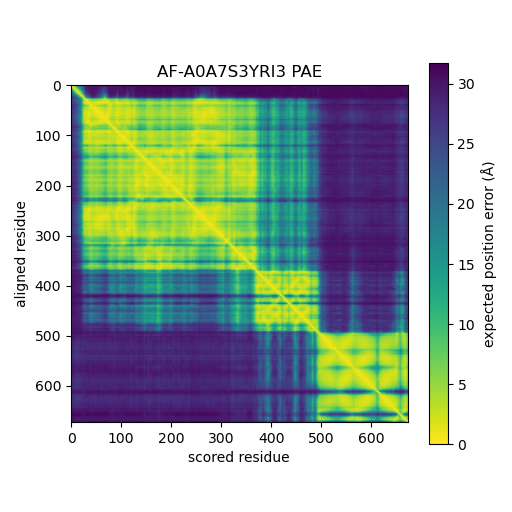213 ARG A CA 1
ATOM 1608 C C . ARG A 1 213 ? 35.586 -1.966 -23.221 1.00 85.38 213 ARG A C 1
ATOM 1610 O O . ARG A 1 213 ? 36.491 -1.603 -23.966 1.00 85.38 213 ARG A O 1
ATOM 1617 N N . ALA A 1 214 ? 35.030 -1.163 -22.318 1.00 86.69 214 ALA A N 1
ATOM 1618 C CA . ALA A 1 214 ? 35.501 0.184 -22.023 1.00 86.69 214 ALA A CA 1
ATOM 1619 C C . ALA A 1 214 ? 36.559 0.221 -20.899 1.00 86.69 214 ALA A C 1
ATOM 1621 O O . ALA A 1 214 ? 36.931 1.311 -20.471 1.00 86.69 214 ALA A O 1
ATOM 1622 N N . ASN A 1 215 ? 37.036 -0.938 -20.420 1.00 90.56 215 ASN A N 1
ATOM 1623 C CA . ASN A 1 215 ? 37.959 -1.085 -19.288 1.00 90.56 215 ASN A CA 1
ATOM 1624 C C . ASN A 1 215 ? 37.458 -0.411 -17.997 1.00 90.56 215 ASN A C 1
ATOM 1626 O O . ASN A 1 215 ? 38.238 0.164 -17.241 1.00 90.56 215 ASN A O 1
ATOM 1630 N N . GLN A 1 216 ? 36.145 -0.441 -17.754 1.00 90.31 216 GLN A N 1
ATOM 1631 C CA . GLN A 1 216 ? 35.533 0.207 -16.591 1.00 90.31 216 GLN A CA 1
ATOM 1632 C C . GLN A 1 216 ? 35.257 -0.768 -15.439 1.00 90.31 216 GLN A C 1
ATOM 1634 O O . GLN A 1 216 ? 35.348 -0.362 -14.286 1.00 90.31 216 GLN A O 1
ATOM 1639 N N . THR A 1 217 ? 34.925 -2.027 -15.723 1.00 92.25 217 THR A N 1
ATOM 1640 C CA . THR A 1 217 ? 34.659 -3.081 -14.723 1.00 92.25 217 THR A CA 1
ATOM 1641 C C . THR A 1 217 ? 34.908 -4.459 -15.349 1.00 92.25 217 THR A C 1
ATOM 1643 O O . THR A 1 217 ? 35.165 -4.538 -16.550 1.00 92.25 217 THR A O 1
ATOM 1646 N N . THR A 1 218 ? 34.797 -5.533 -14.569 1.00 90.69 218 THR A N 1
ATOM 1647 C CA . THR A 1 218 ? 34.967 -6.916 -15.039 1.00 90.69 218 THR A CA 1
ATOM 1648 C C . THR A 1 218 ? 33.670 -7.691 -14.841 1.00 90.69 218 THR A C 1
ATOM 1650 O O . THR A 1 218 ? 33.140 -7.736 -13.731 1.00 90.69 218 THR A O 1
ATOM 1653 N N . ALA A 1 219 ? 33.160 -8.345 -15.889 1.00 87.88 219 ALA A N 1
ATOM 1654 C CA . ALA A 1 219 ? 31.857 -9.013 -15.829 1.00 87.88 219 ALA A CA 1
ATOM 1655 C C . ALA A 1 219 ? 31.814 -10.146 -14.783 1.00 87.88 219 ALA A C 1
ATOM 1657 O O . ALA A 1 219 ? 30.780 -10.375 -14.160 1.00 87.88 219 ALA A O 1
ATOM 1658 N N . SER A 1 220 ? 32.950 -10.810 -14.530 1.00 91.19 220 SER A N 1
ATOM 1659 C CA . SER A 1 220 ? 33.072 -11.898 -13.549 1.00 91.19 220 SER A CA 1
ATOM 1660 C C . SER A 1 220 ? 32.915 -11.465 -12.086 1.00 91.19 220 SER A C 1
ATOM 1662 O O . SER A 1 220 ? 32.810 -12.329 -11.218 1.00 91.19 220 SER A O 1
ATOM 1664 N N . LEU A 1 221 ? 32.917 -10.159 -11.790 1.00 93.00 221 LEU A N 1
ATOM 1665 C CA . LEU A 1 221 ? 32.655 -9.645 -10.440 1.00 93.00 221 LEU A CA 1
ATOM 1666 C C . LEU A 1 221 ? 31.188 -9.799 -10.034 1.00 93.00 221 LEU A C 1
ATOM 1668 O O . LEU A 1 221 ? 30.872 -9.768 -8.845 1.00 93.00 221 LEU A O 1
ATOM 1672 N N . PHE A 1 222 ? 30.295 -9.972 -11.007 1.00 94.19 222 PHE A N 1
ATOM 1673 C CA . PHE A 1 222 ? 28.858 -9.966 -10.790 1.00 94.19 222 PHE A CA 1
ATOM 1674 C C . PHE A 1 222 ? 28.245 -11.344 -11.022 1.00 94.19 222 PHE A C 1
ATOM 1676 O O . PHE A 1 222 ? 28.667 -12.120 -11.879 1.00 94.19 222 PHE A O 1
ATOM 1683 N N . ARG A 1 223 ? 27.186 -11.629 -10.267 1.00 92.75 223 ARG A N 1
ATOM 1684 C CA . ARG A 1 223 ? 26.299 -12.773 -10.465 1.00 92.75 223 ARG A CA 1
ATOM 1685 C C . ARG A 1 223 ? 24.935 -12.259 -10.897 1.00 92.75 223 ARG A C 1
ATOM 1687 O O . ARG A 1 223 ? 24.332 -11.456 -10.190 1.00 92.75 223 ARG A O 1
ATOM 1694 N N . VAL A 1 224 ? 24.428 -12.768 -12.018 1.00 92.25 224 VAL A N 1
ATOM 1695 C CA . VAL A 1 224 ? 23.025 -12.575 -12.408 1.00 92.25 224 VAL A CA 1
ATOM 1696 C C . VAL A 1 224 ? 22.153 -13.549 -11.621 1.00 92.25 224 VAL A C 1
ATOM 1698 O O . VAL A 1 224 ? 22.387 -14.757 -11.634 1.00 92.25 224 VAL A O 1
ATOM 1701 N N . ILE A 1 225 ? 21.154 -13.012 -10.931 1.00 88.44 225 ILE A N 1
ATOM 1702 C CA . ILE A 1 225 ? 20.157 -13.767 -10.170 1.00 88.44 225 ILE A CA 1
ATOM 1703 C C . ILE A 1 225 ? 18.972 -14.038 -11.111 1.00 88.44 225 ILE A C 1
ATOM 1705 O O . ILE A 1 225 ? 18.697 -13.239 -12.002 1.00 88.44 225 ILE A O 1
ATOM 1709 N N . PHE A 1 226 ? 18.266 -15.160 -10.957 1.00 74.06 226 PHE A N 1
ATOM 1710 C CA . PHE A 1 226 ? 17.196 -15.600 -11.878 1.00 74.06 226 PHE A CA 1
ATOM 1711 C C . PHE A 1 226 ? 17.665 -15.880 -13.300 1.00 74.06 226 PHE A C 1
ATOM 1713 O O . PHE A 1 226 ? 16.940 -15.565 -14.237 1.00 74.06 226 PHE A O 1
ATOM 1720 N N . ASN A 1 227 ? 18.859 -16.447 -13.484 1.00 76.69 227 ASN A N 1
ATOM 1721 C CA . ASN A 1 227 ? 19.351 -16.716 -14.830 1.00 76.69 227 ASN A CA 1
ATOM 1722 C C . ASN A 1 227 ? 18.351 -17.588 -15.610 1.00 76.69 227 ASN A C 1
ATOM 1724 O O . ASN A 1 227 ? 18.119 -18.748 -15.262 1.00 76.69 227 ASN A O 1
ATOM 1728 N N . ARG A 1 228 ? 17.733 -17.007 -16.639 1.00 78.56 228 ARG A N 1
ATOM 1729 C CA . ARG A 1 228 ? 16.760 -17.689 -17.491 1.00 78.56 228 ARG A CA 1
ATOM 1730 C C . ARG A 1 228 ? 17.461 -18.242 -18.718 1.00 78.56 228 ARG A C 1
ATOM 1732 O O . ARG A 1 228 ? 18.276 -17.567 -19.342 1.00 78.56 228 ARG A O 1
ATOM 1739 N N . THR A 1 229 ? 17.071 -19.443 -19.118 1.00 70.19 229 THR A N 1
ATOM 1740 C CA . THR A 1 229 ? 17.415 -19.978 -20.432 1.00 70.19 229 THR A CA 1
ATOM 1741 C C . THR A 1 229 ? 16.526 -19.336 -21.495 1.00 70.19 229 THR A C 1
ATOM 1743 O O . THR A 1 229 ? 15.316 -19.181 -21.322 1.00 70.19 229 THR A O 1
ATOM 1746 N N . THR A 1 230 ? 17.128 -18.942 -22.612 1.00 69.81 230 THR A N 1
ATOM 1747 C CA . THR A 1 230 ? 16.412 -18.430 -23.780 1.00 69.81 230 THR A CA 1
ATOM 1748 C C . THR A 1 230 ? 16.079 -19.609 -24.687 1.00 69.81 230 THR A C 1
ATOM 1750 O O . THR A 1 230 ? 16.871 -19.992 -25.543 1.00 69.81 230 THR A O 1
ATOM 1753 N N . GLU A 1 231 ? 14.934 -20.253 -24.448 1.00 68.56 231 GLU A N 1
ATOM 1754 C CA . GLU A 1 231 ? 14.485 -21.415 -25.230 1.00 68.56 231 GLU A CA 1
ATOM 1755 C C . GLU A 1 231 ? 14.505 -21.104 -26.737 1.00 68.56 231 GLU A C 1
ATOM 1757 O O . GLU A 1 231 ? 13.744 -20.272 -27.223 1.00 68.56 231 GLU A O 1
ATOM 1762 N N . GLY A 1 232 ? 15.422 -21.735 -27.478 1.00 69.44 232 GLY A N 1
ATOM 1763 C CA . GLY A 1 232 ? 15.526 -21.618 -28.938 1.00 69.44 232 GLY A CA 1
ATOM 1764 C C . GLY A 1 232 ? 15.990 -20.261 -29.490 1.00 69.44 232 GLY A C 1
ATOM 1765 O O . GLY A 1 232 ? 16.189 -20.152 -30.698 1.00 69.44 232 GLY A O 1
ATOM 1766 N N . ILE A 1 233 ? 16.200 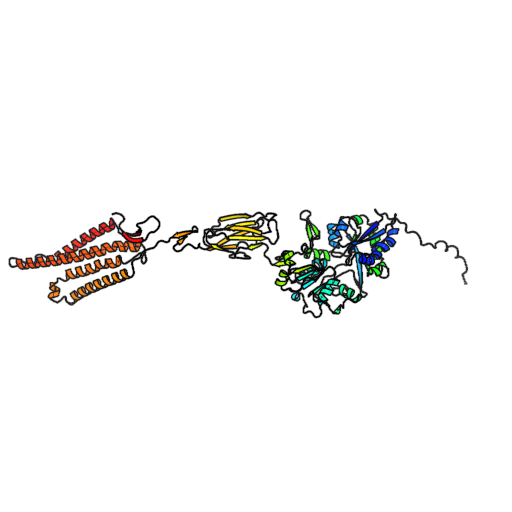-19.240 -28.652 1.00 74.62 233 ILE A N 1
ATOM 1767 C CA . ILE A 1 233 ? 16.661 -17.910 -29.080 1.00 74.62 233 ILE A CA 1
ATOM 1768 C C . ILE A 1 233 ? 18.124 -17.740 -28.685 1.00 74.62 233 ILE A C 1
ATOM 1770 O O . ILE A 1 233 ? 18.472 -17.776 -27.504 1.00 74.62 233 ILE A O 1
ATOM 1774 N N . GLN A 1 234 ? 18.987 -17.511 -29.674 1.00 76.25 234 GLN A N 1
ATOM 1775 C CA . GLN A 1 234 ? 20.394 -17.210 -29.440 1.00 76.25 234 GLN A CA 1
ATOM 1776 C C . GLN A 1 234 ? 20.529 -15.800 -28.849 1.00 76.25 234 GLN A C 1
ATOM 1778 O O . GLN A 1 234 ? 20.449 -14.800 -29.561 1.00 76.25 234 GLN A O 1
ATOM 1783 N N . TYR A 1 235 ? 20.733 -15.720 -27.535 1.00 86.88 235 TYR A N 1
ATOM 1784 C CA . TYR A 1 235 ? 20.996 -14.474 -26.821 1.00 86.88 235 TYR A CA 1
ATOM 1785 C C . TYR A 1 235 ? 22.288 -14.614 -26.000 1.00 86.88 235 TYR A C 1
ATOM 1787 O O . TYR A 1 235 ? 22.395 -15.545 -25.205 1.00 86.88 235 TYR A O 1
ATOM 1795 N N . PRO A 1 236 ? 23.298 -13.742 -26.190 1.00 86.12 236 PRO A N 1
ATOM 1796 C CA . PRO A 1 236 ? 24.650 -13.996 -25.683 1.00 86.12 236 PRO A CA 1
ATOM 1797 C C . PRO A 1 236 ? 24.887 -13.548 -24.230 1.00 86.12 236 PRO A C 1
ATOM 1799 O O . PRO A 1 236 ? 26.032 -13.592 -23.774 1.00 86.12 236 PRO A O 1
ATOM 1802 N N . TYR A 1 237 ? 23.851 -13.087 -23.522 1.00 88.06 237 TYR A N 1
ATOM 1803 C CA . TYR A 1 237 ? 23.966 -12.509 -22.180 1.00 88.06 237 TYR A CA 1
ATOM 1804 C C . TYR A 1 237 ? 23.049 -13.212 -21.181 1.00 88.06 237 TYR A C 1
ATOM 1806 O O . TYR A 1 237 ? 21.966 -13.673 -21.539 1.00 88.06 237 TYR A O 1
ATOM 1814 N N . ALA A 1 238 ? 23.466 -13.240 -19.916 1.00 88.62 238 ALA A N 1
ATOM 1815 C CA . ALA A 1 238 ? 22.629 -13.720 -18.822 1.00 88.62 238 ALA A CA 1
ATOM 1816 C C . ALA A 1 238 ? 21.498 -12.721 -18.529 1.00 88.62 238 ALA A C 1
ATOM 1818 O O . ALA A 1 238 ? 21.711 -11.507 -18.527 1.00 88.62 238 ALA A O 1
ATOM 1819 N N . ILE A 1 239 ? 20.293 -13.233 -18.277 1.00 91.50 239 ILE A N 1
ATOM 1820 C CA . ILE A 1 239 ? 19.083 -12.420 -18.100 1.00 91.50 239 ILE A CA 1
ATOM 1821 C C . ILE A 1 239 ? 18.232 -12.922 -16.941 1.00 91.50 239 ILE A C 1
ATOM 1823 O O . ILE A 1 239 ? 18.184 -14.117 -16.663 1.00 91.50 239 ILE A O 1
ATOM 1827 N N . SER A 1 240 ? 17.504 -11.995 -16.329 1.00 91.75 240 SER A N 1
ATOM 1828 C CA . SER A 1 240 ? 16.493 -12.243 -15.294 1.00 91.75 240 SER A CA 1
ATOM 1829 C C . SER A 1 240 ? 15.075 -11.965 -15.797 1.00 91.75 240 SER A C 1
ATOM 1831 O O . SER A 1 240 ? 14.098 -12.430 -15.212 1.00 91.75 240 SER A O 1
ATOM 1833 N N . THR A 1 241 ? 14.945 -11.207 -16.889 1.00 91.75 241 THR A N 1
ATOM 1834 C CA . THR A 1 241 ? 13.666 -10.885 -17.535 1.00 91.75 241 THR A CA 1
ATOM 1835 C C . THR A 1 241 ? 13.357 -11.846 -18.685 1.00 91.75 241 THR A C 1
ATOM 1837 O O . THR A 1 241 ? 14.270 -12.467 -19.232 1.00 91.75 241 THR A O 1
ATOM 1840 N N . PRO A 1 242 ? 12.096 -11.922 -19.146 1.00 90.06 242 PRO A N 1
ATOM 1841 C CA . PRO A 1 242 ? 11.811 -12.350 -20.511 1.00 90.06 242 PRO A CA 1
ATOM 1842 C C . PRO A 1 242 ? 12.589 -11.511 -21.537 1.00 90.06 242 PRO A C 1
ATOM 1844 O O . PRO A 1 242 ? 13.051 -10.403 -21.239 1.00 90.06 242 PRO A O 1
ATOM 1847 N N . LEU A 1 243 ? 12.710 -12.035 -22.753 1.00 91.31 243 LEU A N 1
ATOM 1848 C CA . LEU A 1 243 ? 13.214 -11.270 -23.886 1.00 91.31 243 LEU A CA 1
ATOM 1849 C C . LEU A 1 243 ? 12.106 -10.371 -24.447 1.00 91.31 243 LEU A C 1
ATOM 1851 O O . LEU A 1 243 ? 10.974 -10.807 -24.647 1.00 91.31 243 LEU A O 1
ATOM 1855 N N . PHE A 1 244 ? 12.456 -9.125 -24.734 1.00 93.00 244 PHE A N 1
ATOM 1856 C CA . PHE A 1 244 ? 11.610 -8.140 -25.408 1.00 93.00 244 PHE A CA 1
ATOM 1857 C C . PHE A 1 244 ? 12.208 -7.818 -26.777 1.00 93.00 244 PHE A C 1
ATOM 1859 O O . PHE A 1 244 ? 13.413 -7.981 -26.934 1.00 93.00 244 PHE A O 1
ATOM 1866 N N . PRO A 1 245 ? 11.446 -7.357 -27.777 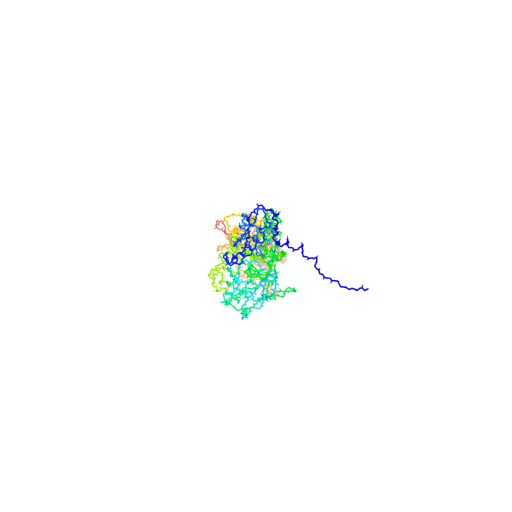1.00 94.62 245 PRO A N 1
ATOM 1867 C CA . PRO A 1 245 ? 12.044 -6.883 -29.025 1.00 94.62 245 PRO A CA 1
ATOM 1868 C C . PRO A 1 245 ? 13.085 -5.784 -28.771 1.00 94.62 245 PRO A C 1
ATOM 1870 O O . PRO A 1 245 ? 13.003 -5.079 -27.771 1.00 94.62 245 PRO A O 1
ATOM 1873 N N . GLU A 1 246 ? 14.061 -5.610 -29.658 1.00 94.12 246 GLU A N 1
ATOM 1874 C CA . GLU A 1 246 ? 14.954 -4.445 -29.636 1.00 94.12 246 GLU A CA 1
ATOM 1875 C C . GLU A 1 246 ? 14.228 -3.165 -30.102 1.00 94.12 246 GLU A C 1
ATOM 1877 O O . GLU A 1 246 ? 13.022 -3.154 -30.368 1.00 94.12 246 GLU A O 1
ATOM 1882 N N . PHE A 1 247 ? 14.955 -2.047 -30.138 1.00 94.94 247 PHE A N 1
ATOM 1883 C CA . PHE A 1 247 ? 14.401 -0.718 -30.411 1.00 94.94 247 PHE A CA 1
ATOM 1884 C C . PHE A 1 247 ? 13.591 -0.677 -31.712 1.00 94.94 247 PHE A C 1
ATOM 1886 O O . PHE A 1 247 ? 13.987 -1.251 -32.733 1.00 94.94 247 PHE A O 1
ATOM 1893 N N . ALA A 1 248 ? 12.466 0.034 -31.650 1.00 96.81 248 ALA A N 1
ATOM 1894 C CA . ALA A 1 248 ? 11.531 0.195 -32.752 1.00 96.81 248 ALA A CA 1
ATOM 1895 C C . ALA A 1 248 ? 11.826 1.488 -33.502 1.00 96.81 248 ALA A C 1
ATOM 1897 O O . ALA A 1 248 ? 12.048 2.526 -32.876 1.00 96.81 248 ALA A O 1
ATOM 1898 N N . LEU A 1 249 ? 11.744 1.454 -34.828 1.00 97.38 249 LEU A N 1
ATOM 1899 C CA . LEU A 1 249 ? 11.471 2.651 -35.608 1.00 97.38 249 LEU A CA 1
ATOM 1900 C C . LEU A 1 249 ? 9.964 2.725 -35.855 1.00 97.38 249 LEU A C 1
ATOM 1902 O O . LEU A 1 249 ? 9.403 1.851 -36.511 1.00 97.38 249 LEU A O 1
ATOM 1906 N N . MET A 1 250 ? 9.329 3.767 -35.333 1.00 96.62 250 MET A N 1
ATOM 1907 C CA . MET A 1 250 ? 7.894 4.022 -35.433 1.00 96.62 250 MET A CA 1
ATOM 1908 C C . MET A 1 250 ? 7.620 5.088 -36.494 1.00 96.62 250 MET A C 1
ATOM 1910 O O . MET A 1 250 ? 8.335 6.087 -36.542 1.00 96.62 250 MET A O 1
ATOM 1914 N N . ALA A 1 251 ? 6.568 4.933 -37.292 1.00 96.50 251 ALA A N 1
ATOM 1915 C CA . ALA A 1 251 ? 5.998 5.991 -38.122 1.00 96.50 251 ALA A CA 1
ATOM 1916 C C . ALA A 1 251 ? 4.794 6.618 -37.403 1.00 96.50 251 ALA A C 1
ATOM 1918 O O . ALA A 1 251 ? 3.865 5.908 -37.014 1.00 96.50 251 ALA A O 1
ATOM 1919 N N . LEU A 1 252 ? 4.804 7.941 -37.217 1.00 93.81 252 LEU A N 1
ATOM 1920 C CA . LEU A 1 252 ? 3.695 8.662 -36.577 1.00 93.81 252 LEU A CA 1
ATOM 1921 C C . LEU A 1 252 ? 2.448 8.683 -37.477 1.00 93.81 252 LEU A C 1
ATOM 1923 O O . LEU A 1 252 ? 2.551 8.449 -38.682 1.00 93.81 252 LEU A O 1
ATOM 1927 N N . GLU A 1 253 ? 1.276 8.974 -36.906 1.00 92.44 253 GLU A N 1
ATOM 1928 C CA . GLU A 1 253 ? -0.007 8.939 -37.626 1.00 92.44 253 GLU A CA 1
ATOM 1929 C C . GLU A 1 253 ? 0.008 9.763 -38.925 1.00 92.44 253 GLU A C 1
ATOM 1931 O O . GLU A 1 253 ? -0.435 9.296 -39.975 1.00 92.44 253 GLU A O 1
ATOM 1936 N N . HIS A 1 254 ? 0.561 10.980 -38.898 1.00 91.69 254 HIS A N 1
ATOM 1937 C CA . HIS A 1 254 ? 0.636 11.818 -40.099 1.00 91.69 254 HIS A CA 1
ATOM 1938 C C . HIS A 1 254 ? 1.597 11.246 -41.146 1.00 91.69 254 HIS A C 1
ATOM 1940 O O . HIS A 1 254 ? 1.317 11.335 -42.337 1.00 91.69 254 HIS A O 1
ATOM 1946 N N . THR A 1 255 ? 2.688 10.607 -40.718 1.00 94.50 255 THR A N 1
ATOM 1947 C CA . THR A 1 255 ? 3.648 9.923 -41.598 1.00 94.50 255 THR A CA 1
ATOM 1948 C C . THR A 1 255 ? 3.036 8.689 -42.257 1.00 94.50 255 THR A C 1
ATOM 1950 O O . THR A 1 255 ? 3.374 8.366 -43.391 1.00 94.50 255 THR A O 1
ATOM 1953 N N . GLN A 1 256 ? 2.097 8.011 -41.593 1.00 93.69 256 GLN A N 1
ATOM 1954 C CA . GLN A 1 256 ? 1.382 6.860 -42.161 1.00 93.69 256 GLN A CA 1
ATOM 1955 C C . GLN A 1 256 ? 0.504 7.214 -43.362 1.00 93.69 256 GLN A C 1
ATOM 1957 O O . GLN A 1 256 ? 0.214 6.347 -44.184 1.00 93.69 256 GLN A O 1
ATOM 1962 N N . ARG A 1 257 ? 0.155 8.495 -43.526 1.00 93.69 257 ARG A N 1
ATOM 1963 C CA . ARG A 1 257 ? -0.537 9.004 -44.719 1.00 93.69 257 ARG A CA 1
ATOM 1964 C C . ARG A 1 257 ? 0.385 9.090 -45.945 1.00 93.69 257 ARG A C 1
ATOM 1966 O O . ARG A 1 257 ? -0.093 9.393 -47.031 1.00 93.69 257 ARG A O 1
ATOM 1973 N N . GLU A 1 258 ? 1.677 8.791 -45.779 1.00 95.56 258 GLU A N 1
ATOM 1974 C CA . GLU A 1 258 ? 2.724 8.842 -46.808 1.00 95.56 258 GLU A CA 1
ATOM 1975 C C . GLU A 1 258 ? 3.394 7.460 -46.989 1.00 95.56 258 GLU A C 1
ATOM 1977 O O . GLU A 1 258 ? 4.594 7.284 -46.726 1.00 95.56 258 GLU A O 1
ATOM 1982 N N . PRO A 1 259 ? 2.639 6.435 -47.433 1.00 95.12 259 PRO A N 1
ATOM 1983 C CA . PRO A 1 259 ? 3.102 5.044 -47.478 1.00 95.12 259 PRO A CA 1
ATOM 1984 C C . PRO A 1 259 ? 4.343 4.839 -48.358 1.00 95.12 259 PRO A C 1
ATOM 1986 O O . PRO A 1 259 ? 5.160 3.956 -48.093 1.00 95.12 259 PRO A O 1
ATOM 1989 N N . GLN A 1 260 ? 4.526 5.665 -49.388 1.00 95.25 260 GLN A N 1
ATOM 1990 C CA . GLN A 1 260 ? 5.700 5.652 -50.256 1.00 95.25 260 GLN A CA 1
ATOM 1991 C C . GLN A 1 260 ? 6.985 6.062 -49.519 1.00 95.25 260 GLN A C 1
ATOM 1993 O O . GLN A 1 260 ? 8.037 5.477 -49.779 1.00 95.25 260 GLN A O 1
ATOM 1998 N N . VAL A 1 261 ? 6.908 7.000 -48.563 1.00 96.56 261 VAL A N 1
ATOM 1999 C CA . VAL A 1 261 ? 8.054 7.401 -47.727 1.00 96.56 261 VAL A CA 1
ATOM 2000 C C . VAL A 1 261 ? 8.397 6.271 -46.763 1.00 96.56 261 VAL A C 1
ATOM 2002 O O . VAL A 1 261 ? 9.556 5.870 -46.687 1.00 96.56 261 VAL A O 1
ATOM 2005 N N . ILE A 1 262 ? 7.393 5.688 -46.099 1.00 97.25 262 ILE A N 1
ATOM 2006 C CA . ILE A 1 262 ? 7.586 4.552 -45.185 1.00 97.25 262 ILE A CA 1
ATOM 2007 C C . ILE A 1 262 ? 8.230 3.369 -45.913 1.00 97.25 262 ILE A C 1
ATOM 2009 O O . ILE A 1 262 ? 9.246 2.846 -45.458 1.00 97.25 262 ILE A O 1
ATOM 2013 N N . LYS A 1 263 ? 7.695 2.980 -47.077 1.00 96.62 263 LYS A N 1
ATOM 2014 C CA . LYS A 1 263 ? 8.228 1.867 -47.872 1.00 96.62 263 LYS A CA 1
ATOM 2015 C C . LYS A 1 263 ? 9.684 2.104 -48.270 1.00 96.62 263 LYS A C 1
ATOM 2017 O O . LYS A 1 263 ? 10.496 1.183 -48.177 1.00 96.62 263 LYS A O 1
ATOM 2022 N N . ALA A 1 264 ? 10.019 3.321 -48.701 1.00 97.00 264 ALA A N 1
ATOM 2023 C CA . ALA A 1 264 ? 11.377 3.667 -49.101 1.00 97.00 264 ALA A CA 1
ATOM 2024 C C . ALA A 1 264 ? 12.352 3.662 -47.910 1.00 97.00 264 ALA A C 1
ATOM 2026 O O . ALA A 1 264 ? 13.449 3.117 -48.029 1.00 97.00 264 ALA A O 1
ATOM 2027 N N . VAL A 1 265 ? 11.936 4.192 -46.753 1.00 98.00 265 VAL A N 1
ATOM 2028 C CA . VAL A 1 265 ? 12.726 4.178 -45.511 1.00 98.00 265 VAL A CA 1
ATOM 2029 C C . VAL A 1 265 ? 12.960 2.749 -45.024 1.00 98.00 265 VAL A C 1
ATOM 2031 O O . VAL A 1 265 ? 14.110 2.365 -44.822 1.00 98.00 265 VAL A O 1
ATOM 2034 N N . THR A 1 266 ? 11.913 1.930 -44.894 1.00 97.44 266 THR A N 1
ATOM 2035 C CA . THR A 1 266 ? 12.043 0.537 -44.439 1.00 97.44 266 THR A CA 1
ATOM 2036 C C . THR A 1 266 ? 12.936 -0.277 -45.376 1.00 97.44 266 THR A C 1
ATOM 2038 O O . THR A 1 266 ? 13.830 -0.982 -44.908 1.00 97.44 266 THR A O 1
ATOM 2041 N N . ALA A 1 267 ? 12.767 -0.135 -46.696 1.00 97.50 267 ALA A N 1
ATOM 2042 C CA . ALA A 1 267 ? 13.613 -0.817 -47.674 1.00 97.50 267 ALA A CA 1
ATOM 2043 C C . ALA A 1 267 ? 15.078 -0.354 -47.608 1.00 97.50 267 ALA A C 1
ATOM 2045 O O . ALA A 1 267 ? 15.985 -1.175 -47.736 1.00 97.50 267 ALA A O 1
ATOM 2046 N N . ALA A 1 268 ? 15.335 0.942 -47.398 1.00 97.88 268 ALA A N 1
ATOM 2047 C CA . ALA A 1 268 ? 16.693 1.448 -47.230 1.00 97.88 268 ALA A CA 1
ATOM 2048 C C . ALA A 1 268 ? 17.350 0.878 -45.966 1.00 97.88 268 ALA A C 1
ATOM 2050 O O . ALA A 1 268 ? 18.461 0.365 -46.042 1.00 97.88 268 ALA A O 1
ATOM 2051 N N . LEU A 1 269 ? 16.656 0.891 -44.827 1.00 97.88 269 LEU A N 1
ATOM 2052 C CA . LEU A 1 269 ? 17.198 0.375 -43.566 1.00 97.88 269 LEU A CA 1
ATOM 2053 C C . LEU A 1 269 ? 17.515 -1.125 -43.621 1.00 97.88 269 LEU A C 1
ATOM 2055 O O . LEU A 1 269 ? 18.546 -1.539 -43.102 1.00 97.88 269 LEU A O 1
ATOM 2059 N N . GLN A 1 270 ? 16.683 -1.925 -44.295 1.00 96.94 270 GLN A N 1
ATOM 2060 C CA . GLN A 1 270 ? 16.908 -3.367 -44.475 1.00 96.94 270 GLN A CA 1
ATOM 2061 C C . GLN A 1 270 ? 18.079 -3.693 -45.419 1.00 96.94 270 GLN A C 1
ATOM 2063 O O . GLN A 1 270 ? 18.621 -4.794 -45.371 1.00 96.94 270 GLN A O 1
ATOM 2068 N N . ARG A 1 271 ? 18.500 -2.750 -46.275 1.00 97.25 271 ARG A N 1
ATOM 2069 C CA . ARG A 1 271 ? 19.692 -2.902 -47.131 1.00 97.25 271 ARG A CA 1
ATOM 2070 C C . ARG A 1 271 ? 20.999 -2.603 -46.403 1.00 97.25 271 ARG A C 1
ATOM 2072 O O . ARG A 1 271 ? 22.065 -2.902 -46.944 1.00 97.25 271 ARG A O 1
ATOM 2079 N N . ILE A 1 272 ? 20.937 -2.014 -45.208 1.00 97.19 272 ILE A N 1
ATOM 2080 C CA . ILE A 1 272 ? 22.132 -1.792 -44.398 1.00 97.19 272 ILE A CA 1
ATOM 2081 C C . ILE A 1 272 ? 22.748 -3.149 -44.061 1.00 97.19 272 ILE A C 1
ATOM 2083 O O . ILE A 1 272 ? 22.052 -4.075 -43.654 1.00 97.19 272 ILE A O 1
ATOM 2087 N N . ASN A 1 273 ? 24.065 -3.250 -44.213 1.00 94.06 273 ASN A N 1
ATOM 2088 C CA . ASN A 1 273 ? 24.842 -4.385 -43.740 1.00 94.06 273 ASN A CA 1
ATOM 2089 C C . ASN A 1 273 ? 25.891 -3.926 -42.719 1.00 94.06 273 ASN A C 1
ATOM 2091 O O . ASN A 1 273 ? 26.308 -2.764 -42.715 1.00 94.06 273 ASN A O 1
ATOM 2095 N N . ARG A 1 274 ? 26.378 -4.870 -41.908 1.00 92.00 274 ARG A N 1
ATOM 2096 C CA . ARG A 1 274 ? 27.300 -4.628 -40.784 1.00 92.00 274 ARG A CA 1
ATOM 2097 C C . ARG A 1 274 ? 28.621 -3.925 -41.128 1.00 92.00 274 ARG A C 1
ATOM 2099 O O . ARG A 1 274 ? 29.307 -3.466 -40.223 1.00 92.00 274 ARG A O 1
ATOM 2106 N N . THR A 1 275 ? 29.014 -3.878 -42.403 1.00 93.81 275 THR A N 1
ATOM 2107 C CA . THR A 1 275 ? 30.270 -3.236 -42.843 1.00 93.81 275 THR A CA 1
ATOM 2108 C C . THR A 1 275 ? 30.086 -1.777 -43.247 1.00 93.81 275 THR A C 1
ATOM 2110 O O . THR A 1 275 ? 31.058 -1.037 -43.377 1.00 93.81 275 THR A O 1
ATOM 2113 N N . MET A 1 276 ? 28.840 -1.339 -43.430 1.00 96.38 276 MET A N 1
ATOM 2114 C CA . MET A 1 276 ? 28.535 0.030 -43.821 1.00 96.38 276 MET A CA 1
ATOM 2115 C C . MET A 1 276 ? 28.756 0.989 -42.648 1.00 96.38 276 MET A C 1
ATOM 2117 O O . MET A 1 276 ? 28.395 0.688 -41.512 1.00 96.38 276 MET A O 1
ATOM 2121 N N . ALA A 1 277 ? 29.271 2.187 -42.939 1.00 95.38 277 ALA A N 1
ATOM 2122 C CA . ALA A 1 277 ? 29.493 3.251 -41.955 1.00 95.38 277 ALA A CA 1
ATOM 2123 C C . ALA A 1 277 ? 28.334 3.473 -40.949 1.00 95.38 277 ALA A C 1
ATOM 2125 O O . ALA A 1 277 ? 28.626 3.542 -39.753 1.00 95.38 277 ALA A O 1
ATOM 2126 N N . PRO A 1 278 ? 27.040 3.534 -41.351 1.00 96.00 278 PRO A N 1
ATOM 2127 C CA . PRO A 1 278 ? 25.932 3.661 -40.397 1.00 96.00 278 PRO A CA 1
ATOM 2128 C C . PRO A 1 278 ? 25.829 2.502 -39.392 1.00 96.00 278 PRO A C 1
ATOM 2130 O O . PRO A 1 278 ? 25.605 2.748 -38.207 1.00 96.00 278 PRO A O 1
ATOM 2133 N N . ALA A 1 279 ? 26.042 1.260 -39.834 1.00 95.00 279 ALA A N 1
ATOM 2134 C CA . ALA A 1 279 ? 25.992 0.067 -38.988 1.00 95.00 279 ALA A CA 1
ATOM 2135 C C . ALA A 1 279 ? 27.181 -0.008 -38.021 1.00 95.00 279 ALA A C 1
ATOM 2137 O O . ALA A 1 279 ? 27.008 -0.314 -36.840 1.00 95.00 279 ALA A O 1
ATOM 2138 N N . VAL A 1 280 ? 28.377 0.350 -38.504 1.00 92.06 280 VAL A N 1
ATOM 2139 C CA . VAL A 1 280 ? 29.602 0.418 -37.692 1.00 92.06 280 VAL A CA 1
ATOM 2140 C C . VAL A 1 280 ? 29.468 1.479 -36.598 1.00 92.06 280 VAL A C 1
ATOM 2142 O O . VAL A 1 280 ? 29.745 1.193 -35.434 1.00 92.06 280 VAL A O 1
ATOM 2145 N N . ALA A 1 281 ? 28.987 2.680 -36.941 1.00 91.38 281 ALA A N 1
ATOM 2146 C CA . ALA A 1 281 ? 28.761 3.754 -35.973 1.00 91.38 281 ALA A CA 1
ATOM 2147 C C . ALA A 1 281 ? 27.678 3.389 -34.943 1.00 91.38 281 ALA A C 1
ATOM 2149 O O . ALA A 1 281 ? 27.820 3.669 -33.752 1.00 91.38 281 ALA A O 1
ATOM 2150 N N . GLY A 1 282 ? 26.605 2.737 -35.398 1.00 89.31 282 GLY A N 1
ATOM 2151 C CA . GLY A 1 282 ? 25.478 2.343 -34.561 1.00 89.31 282 GLY A CA 1
ATOM 2152 C C . GLY A 1 282 ? 25.693 1.077 -33.726 1.00 89.31 282 GLY A C 1
ATOM 2153 O O . GLY A 1 282 ? 24.938 0.864 -32.774 1.00 89.31 282 GLY A O 1
ATOM 2154 N N . MET A 1 283 ? 26.714 0.270 -34.044 1.00 88.75 283 MET A N 1
ATOM 2155 C CA . MET A 1 283 ? 26.968 -1.068 -33.488 1.00 88.75 283 MET A CA 1
ATOM 2156 C C . MET A 1 283 ? 25.783 -2.035 -33.673 1.00 88.75 283 MET A C 1
ATOM 2158 O O . MET A 1 283 ? 25.332 -2.689 -32.728 1.00 88.75 283 MET A O 1
ATOM 2162 N N . TYR A 1 284 ? 25.259 -2.117 -34.895 1.00 93.50 284 TYR A N 1
ATOM 2163 C CA . TYR A 1 284 ? 24.172 -3.028 -35.270 1.00 93.50 284 TYR A CA 1
ATOM 2164 C C . TYR A 1 284 ? 24.481 -3.732 -36.600 1.00 93.50 284 TYR A C 1
ATOM 2166 O O . TYR A 1 284 ? 25.423 -3.356 -37.292 1.00 93.50 284 TYR A O 1
ATOM 2174 N N . SER A 1 285 ? 23.729 -4.781 -36.941 1.00 94.88 285 SER A N 1
ATOM 2175 C CA . SER A 1 285 ? 23.895 -5.496 -38.215 1.00 94.88 285 SER A CA 1
ATOM 2176 C C . SER A 1 285 ? 23.027 -4.887 -39.315 1.00 94.88 285 SER A C 1
ATOM 2178 O O . SER A 1 285 ? 23.536 -4.442 -40.344 1.00 94.88 285 SER A O 1
ATOM 2180 N N . THR A 1 286 ? 21.718 -4.817 -39.068 1.00 96.56 286 THR A N 1
ATOM 2181 C CA . THR A 1 286 ? 20.724 -4.224 -39.971 1.00 96.56 286 THR A CA 1
ATOM 2182 C C . THR A 1 286 ? 19.437 -3.884 -39.203 1.00 96.56 286 THR A C 1
ATOM 2184 O O . THR A 1 286 ? 19.409 -3.924 -37.970 1.00 96.56 286 THR A O 1
ATOM 2187 N N . PHE A 1 287 ? 18.366 -3.563 -39.920 1.00 97.38 287 PHE A N 1
ATOM 2188 C CA . PHE A 1 287 ? 17.006 -3.501 -39.401 1.00 97.38 287 PHE A CA 1
ATOM 2189 C C . PHE A 1 287 ? 16.166 -4.624 -40.014 1.00 97.38 287 PHE A C 1
ATOM 2191 O O . PHE A 1 287 ? 16.269 -4.901 -41.204 1.00 97.38 287 PHE A O 1
ATOM 2198 N N . LEU A 1 288 ? 15.321 -5.259 -39.210 1.00 96.56 288 LEU A N 1
ATOM 2199 C CA . LEU A 1 288 ? 14.361 -6.272 -39.642 1.00 96.56 288 LEU A CA 1
ATOM 2200 C C . LEU A 1 288 ? 12.973 -5.657 -39.859 1.00 96.56 288 LEU A C 1
ATOM 2202 O O . LEU A 1 288 ? 12.709 -4.552 -39.367 1.00 96.56 288 LEU A O 1
ATOM 2206 N N . PRO A 1 289 ? 12.057 -6.373 -40.541 1.00 96.38 289 PRO A N 1
ATOM 2207 C CA . PRO A 1 289 ? 10.628 -6.135 -40.375 1.00 96.38 289 PRO A CA 1
ATOM 2208 C C . PRO A 1 289 ? 10.262 -6.009 -38.885 1.00 96.38 289 PRO A C 1
ATOM 2210 O O . PRO A 1 289 ? 10.898 -6.655 -38.045 1.00 96.38 289 PRO A O 1
ATOM 2213 N N . PRO A 1 290 ? 9.288 -5.153 -38.545 1.00 95.62 290 PRO A N 1
ATOM 2214 C CA . PRO A 1 290 ? 8.972 -4.853 -37.160 1.00 95.62 290 PRO A CA 1
ATOM 2215 C C . PRO A 1 290 ? 8.500 -6.107 -36.423 1.00 95.62 290 PRO A C 1
ATOM 2217 O O . PRO A 1 290 ? 7.654 -6.856 -36.912 1.00 95.62 290 PRO A O 1
ATOM 2220 N N . HIS A 1 291 ? 9.031 -6.308 -35.222 1.00 95.19 291 HIS A N 1
ATOM 2221 C CA . HIS A 1 291 ? 8.482 -7.264 -34.267 1.00 95.19 291 HIS A CA 1
ATOM 2222 C C . HIS A 1 291 ? 7.165 -6.752 -33.673 1.00 95.19 291 HIS A C 1
ATOM 2224 O O . HIS A 1 291 ? 6.839 -5.569 -33.755 1.00 95.19 291 HIS A O 1
ATOM 2230 N N . THR A 1 292 ? 6.430 -7.645 -33.010 1.00 92.75 292 THR A N 1
ATOM 2231 C CA . THR A 1 292 ? 5.315 -7.257 -32.137 1.00 92.75 292 THR A CA 1
ATOM 2232 C C . THR A 1 292 ? 5.831 -6.735 -30.793 1.00 92.75 292 THR A C 1
ATOM 2234 O O . THR A 1 292 ? 6.639 -7.391 -30.134 1.00 92.75 292 THR A O 1
ATOM 2237 N N . TYR A 1 293 ? 5.332 -5.577 -30.354 1.00 94.38 293 TYR A N 1
ATOM 2238 C CA . TYR A 1 293 ? 5.663 -4.961 -29.061 1.00 94.38 293 TYR A CA 1
ATOM 2239 C C . TYR A 1 293 ? 4.633 -5.287 -27.960 1.00 94.38 293 TYR A C 1
ATOM 2241 O O . TYR A 1 293 ? 4.582 -4.623 -26.922 1.00 94.38 293 TYR A O 1
ATOM 2249 N N . MET A 1 294 ? 3.856 -6.364 -28.133 1.00 92.56 294 MET A N 1
ATOM 2250 C CA . MET A 1 294 ? 2.873 -6.827 -27.145 1.00 92.56 294 MET A CA 1
ATOM 2251 C C . MET A 1 294 ? 3.494 -7.240 -25.802 1.00 92.56 294 MET A C 1
ATOM 2253 O O . MET A 1 294 ? 2.926 -6.951 -24.756 1.00 92.56 294 MET A O 1
ATOM 2257 N N . ALA A 1 295 ? 4.671 -7.872 -25.786 1.00 92.00 295 ALA A N 1
ATOM 2258 C CA . ALA A 1 295 ? 5.286 -8.296 -24.523 1.00 92.00 295 ALA A CA 1
ATOM 2259 C C . ALA A 1 295 ? 5.633 -7.102 -23.594 1.00 92.00 295 ALA A C 1
ATOM 2261 O O . ALA A 1 295 ? 5.264 -7.133 -22.418 1.00 92.00 295 ALA A O 1
ATOM 2262 N N . PRO A 1 296 ? 6.262 -6.009 -24.079 1.00 92.50 296 PRO A N 1
ATOM 2263 C CA . PRO A 1 296 ? 6.385 -4.772 -23.303 1.00 92.50 296 PRO A CA 1
ATOM 2264 C C . PRO A 1 296 ? 5.046 -4.149 -22.879 1.00 92.50 296 PRO A C 1
ATOM 2266 O O . PRO A 1 296 ? 4.956 -3.610 -21.774 1.00 92.50 296 PRO A O 1
ATOM 2269 N N . TRP A 1 297 ? 4.012 -4.224 -23.726 1.00 90.81 297 TRP A N 1
ATOM 2270 C CA . TRP A 1 297 ? 2.657 -3.775 -23.383 1.00 90.81 297 TRP A CA 1
ATOM 2271 C C . TRP A 1 297 ? 2.097 -4.544 -22.178 1.00 90.81 297 TRP A C 1
ATOM 2273 O O . TRP A 1 297 ? 1.672 -3.932 -21.198 1.00 90.81 297 TRP A O 1
ATOM 2283 N N . GLU A 1 298 ? 2.176 -5.876 -22.193 1.00 90.81 298 GLU A N 1
ATOM 2284 C CA . GLU A 1 298 ? 1.721 -6.736 -21.093 1.00 90.81 298 GLU A CA 1
ATOM 2285 C C . GLU A 1 298 ? 2.453 -6.454 -19.779 1.00 90.81 298 GLU A C 1
ATOM 2287 O O . GLU A 1 298 ? 1.828 -6.422 -18.716 1.00 90.81 298 GLU A O 1
ATOM 2292 N N . VAL A 1 299 ? 3.769 -6.225 -19.840 1.00 91.12 299 VAL A N 1
ATOM 2293 C CA . VAL A 1 299 ? 4.565 -5.834 -18.668 1.00 91.12 299 VAL A CA 1
ATOM 2294 C C . VAL A 1 299 ? 4.024 -4.544 -18.071 1.00 91.12 299 VAL A C 1
ATOM 2296 O O . VAL A 1 299 ? 3.744 -4.489 -16.878 1.00 91.12 299 VAL A O 1
ATOM 2299 N N . ARG A 1 300 ? 3.820 -3.518 -18.898 1.00 87.75 300 ARG A N 1
ATOM 2300 C CA . ARG A 1 300 ? 3.304 -2.227 -18.436 1.00 87.75 300 ARG A CA 1
ATOM 2301 C C . ARG A 1 300 ? 1.879 -2.322 -17.890 1.00 87.75 300 ARG A C 1
ATOM 2303 O O . ARG A 1 300 ? 1.554 -1.610 -16.946 1.00 87.75 300 ARG A O 1
ATOM 2310 N N . MET A 1 301 ? 1.037 -3.192 -18.446 1.00 86.06 301 MET A N 1
ATOM 2311 C CA . MET A 1 301 ? -0.296 -3.470 -17.900 1.00 86.06 301 MET A CA 1
ATOM 2312 C C . MET A 1 301 ? -0.198 -4.094 -16.508 1.00 86.06 301 MET A C 1
ATOM 2314 O O . MET A 1 301 ? -0.863 -3.644 -15.581 1.00 86.06 301 MET A O 1
ATOM 2318 N N . ARG A 1 302 ? 0.686 -5.079 -16.332 1.00 86.25 302 ARG A N 1
ATOM 2319 C CA . ARG A 1 302 ? 0.886 -5.768 -15.052 1.00 86.25 302 ARG A CA 1
ATOM 2320 C C . ARG A 1 302 ? 1.493 -4.880 -13.975 1.00 86.25 302 ARG A C 1
ATOM 2322 O O . ARG A 1 302 ? 1.130 -5.006 -12.813 1.00 86.25 302 ARG A O 1
ATOM 2329 N N . THR A 1 303 ? 2.399 -3.982 -14.352 1.00 84.81 303 THR A N 1
ATOM 2330 C CA . THR A 1 303 ? 3.002 -3.020 -13.422 1.00 84.81 303 THR A CA 1
ATOM 2331 C C . THR A 1 303 ? 2.147 -1.765 -13.227 1.00 84.81 303 THR A C 1
ATOM 2333 O O . THR A 1 303 ? 2.617 -0.797 -12.634 1.00 84.81 303 THR A O 1
ATOM 2336 N N . ASN A 1 304 ? 0.893 -1.762 -13.710 1.00 79.88 304 ASN A N 1
ATOM 2337 C CA . ASN A 1 304 ? -0.042 -0.636 -13.618 1.00 79.88 304 ASN A CA 1
ATOM 2338 C C . ASN A 1 304 ? 0.533 0.686 -14.169 1.00 79.88 304 ASN A C 1
ATOM 2340 O O . ASN A 1 304 ? 0.208 1.781 -13.709 1.00 79.88 304 ASN A O 1
ATOM 2344 N N . ALA A 1 305 ? 1.377 0.596 -15.200 1.00 81.25 305 ALA A N 1
ATOM 2345 C CA . ALA A 1 305 ? 1.990 1.735 -15.882 1.00 81.25 305 ALA A CA 1
ATOM 2346 C C . ALA A 1 305 ? 1.081 2.366 -16.963 1.00 81.25 305 ALA A C 1
ATOM 2348 O O . ALA A 1 305 ? 1.540 3.210 -17.750 1.00 81.25 305 ALA A O 1
ATOM 2349 N N . TYR A 1 306 ? -0.197 1.969 -16.984 1.00 82.81 306 TYR A N 1
ATOM 2350 C CA . TYR A 1 306 ? -1.289 2.542 -17.769 1.00 82.81 306 TYR A CA 1
ATOM 2351 C C . TYR A 1 306 ? -2.413 3.035 -16.854 1.00 82.81 306 TYR A C 1
ATOM 2353 O O . TYR A 1 306 ? -2.734 2.410 -15.846 1.00 82.81 306 TYR A O 1
ATOM 2361 N N . LYS A 1 307 ? -3.044 4.145 -17.233 1.00 80.25 307 LYS A N 1
ATOM 2362 C CA . LYS A 1 307 ? -4.291 4.648 -16.653 1.00 80.25 307 LYS A CA 1
ATOM 2363 C C . LYS A 1 307 ? -5.394 4.528 -17.692 1.00 80.25 307 LYS A C 1
ATOM 2365 O O . LYS A 1 307 ? -5.171 4.853 -18.852 1.00 80.25 307 LYS A O 1
ATOM 2370 N N . VAL A 1 308 ? -6.578 4.099 -17.275 1.00 81.06 308 VAL A N 1
ATOM 2371 C CA . VAL A 1 308 ? -7.770 4.159 -18.127 1.00 81.06 308 VAL A CA 1
ATOM 2372 C C . VAL A 1 308 ? -8.378 5.547 -17.979 1.00 81.06 308 VAL A C 1
ATOM 2374 O O . VAL A 1 308 ? -8.672 5.974 -16.860 1.00 81.06 308 VAL A O 1
ATOM 2377 N N . ASP A 1 309 ? -8.547 6.258 -19.089 1.00 78.00 309 ASP A N 1
ATOM 2378 C CA . ASP A 1 309 ? -9.248 7.534 -19.107 1.00 78.00 309 ASP A CA 1
ATOM 2379 C C . ASP A 1 309 ? -10.710 7.314 -18.667 1.00 78.00 309 ASP A C 1
ATOM 2381 O O . ASP A 1 309 ? -11.425 6.505 -19.270 1.00 78.00 309 ASP A O 1
ATOM 2385 N N . PRO A 1 310 ? -11.191 7.990 -17.608 1.00 78.19 310 PRO A N 1
ATOM 2386 C CA . PRO A 1 310 ? -12.543 7.772 -17.106 1.00 78.19 310 PRO A CA 1
ATOM 2387 C C . PRO A 1 310 ? -13.637 8.079 -18.134 1.00 78.19 310 PRO A C 1
ATOM 2389 O O . PRO A 1 310 ? -14.694 7.439 -18.075 1.00 78.19 310 PRO A O 1
ATOM 2392 N N . GLN A 1 311 ? -13.385 9.035 -19.038 1.00 82.81 311 GLN A N 1
ATOM 2393 C CA . GLN A 1 311 ? -14.332 9.525 -20.037 1.00 82.81 311 GLN A CA 1
ATOM 2394 C C . GLN A 1 311 ? -14.264 8.701 -21.320 1.00 82.81 311 GLN A C 1
ATOM 2396 O O . GLN A 1 311 ? -15.291 8.186 -21.754 1.00 82.81 311 GLN A O 1
ATOM 2401 N N . THR A 1 312 ? -13.072 8.546 -21.906 1.00 86.81 312 THR A N 1
ATOM 2402 C CA . THR A 1 312 ? -12.929 7.863 -23.206 1.00 86.81 312 THR A CA 1
ATOM 2403 C C . THR A 1 312 ? -12.824 6.345 -23.079 1.00 86.81 312 THR A C 1
ATOM 2405 O O . THR A 1 312 ? -13.035 5.638 -24.057 1.00 86.81 312 THR A O 1
ATOM 2408 N N . LYS A 1 313 ? -12.540 5.830 -21.872 1.00 85.25 313 LYS A N 1
ATOM 2409 C CA . LYS A 1 313 ? -12.207 4.417 -21.601 1.00 85.25 313 LYS A CA 1
ATOM 2410 C C . LYS A 1 313 ? -10.951 3.922 -22.326 1.00 85.25 313 LYS A C 1
ATOM 2412 O O . LYS A 1 313 ? -10.693 2.722 -22.335 1.00 85.25 313 LYS A O 1
ATOM 2417 N N . GLU A 1 314 ? -10.148 4.825 -22.878 1.00 84.94 314 GLU A N 1
ATOM 2418 C CA . GLU A 1 314 ? -8.892 4.488 -23.546 1.00 84.94 314 GLU A CA 1
ATOM 2419 C C . GLU A 1 314 ? -7.741 4.391 -22.546 1.00 84.94 314 GLU A C 1
ATOM 2421 O O . GLU A 1 314 ? -7.729 5.044 -21.498 1.00 84.94 314 GLU A O 1
ATOM 2426 N N . TYR A 1 315 ? -6.740 3.584 -22.881 1.00 84.62 315 TYR A N 1
ATOM 2427 C CA . TYR A 1 315 ? -5.513 3.504 -22.102 1.00 84.62 315 TYR A CA 1
ATOM 2428 C C . TYR A 1 315 ? -4.603 4.693 -22.411 1.00 84.62 315 TYR A C 1
ATOM 2430 O O . TYR A 1 315 ? -4.318 4.993 -23.564 1.00 84.62 315 TYR A O 1
ATOM 2438 N N . LYS A 1 316 ? -4.083 5.329 -21.365 1.00 85.69 316 LYS A N 1
ATOM 2439 C CA . LYS A 1 316 ? -3.034 6.349 -21.431 1.00 85.69 316 LYS A CA 1
ATOM 2440 C C . LYS A 1 316 ? -1.835 5.889 -20.618 1.00 85.69 316 LYS A C 1
ATOM 2442 O O . LYS A 1 316 ? -1.989 5.410 -19.492 1.00 85.69 316 LYS A O 1
ATOM 2447 N N . CYS A 1 317 ? -0.629 6.030 -21.151 1.00 83.25 317 CYS A N 1
ATOM 2448 C CA . CYS A 1 317 ? 0.589 5.810 -20.391 1.00 83.25 317 CYS A CA 1
ATOM 2449 C C . CYS A 1 317 ? 0.660 6.778 -19.219 1.00 83.25 317 CYS A C 1
ATOM 2451 O O . CYS A 1 317 ? 0.301 7.956 -19.296 1.00 83.25 317 CYS A O 1
ATOM 2453 N N . LEU A 1 318 ? 1.142 6.259 -18.096 1.00 76.62 318 LEU A N 1
ATOM 2454 C CA . LEU A 1 318 ? 1.236 7.021 -16.870 1.00 76.62 318 LEU A CA 1
ATOM 2455 C C . LEU A 1 318 ? 2.290 8.135 -17.014 1.00 76.62 318 LEU A C 1
ATOM 2457 O O . LEU A 1 318 ? 3.496 7.889 -16.988 1.00 76.62 318 LEU A O 1
ATOM 2461 N N . ARG A 1 319 ? 1.814 9.376 -17.169 1.00 72.69 319 ARG A N 1
ATOM 2462 C CA . ARG A 1 319 ? 2.618 10.602 -17.097 1.00 72.69 319 ARG A CA 1
ATOM 2463 C C . ARG A 1 319 ? 2.616 11.064 -15.647 1.00 72.69 319 ARG A C 1
ATOM 2465 O O . ARG A 1 319 ? 1.564 11.369 -15.092 1.00 72.69 319 ARG A O 1
ATOM 2472 N N . ALA A 1 320 ? 3.779 11.040 -15.020 1.00 61.81 320 ALA A N 1
ATOM 2473 C CA . ALA A 1 320 ? 3.933 11.361 -13.610 1.00 61.81 320 ALA A CA 1
ATOM 2474 C C . ALA A 1 320 ? 4.725 12.660 -13.454 1.00 61.81 320 ALA A C 1
ATOM 2476 O O . ALA A 1 320 ? 5.770 12.813 -14.090 1.00 61.81 320 ALA A O 1
ATOM 2477 N N . SER A 1 321 ? 4.212 13.571 -12.625 1.00 65.00 321 SER A N 1
ATOM 2478 C CA . SER A 1 321 ? 4.857 14.837 -12.256 1.00 65.00 321 SER A CA 1
ATOM 2479 C C . SER A 1 321 ? 6.119 14.614 -11.431 1.00 65.00 321 SER A C 1
ATOM 2481 O O . SER A 1 321 ? 7.116 15.302 -11.643 1.00 65.00 321 SER A O 1
ATOM 2483 N N . SER A 1 322 ? 6.093 13.625 -10.534 1.00 74.50 322 SER A N 1
ATOM 2484 C CA . SER A 1 322 ? 7.255 13.175 -9.770 1.00 74.50 322 SER A CA 1
ATOM 2485 C C . SER A 1 322 ? 7.606 11.720 -10.084 1.00 74.50 322 SER A C 1
ATOM 2487 O O . SER A 1 322 ? 6.863 10.975 -10.724 1.00 74.50 322 SER A O 1
ATOM 2489 N N . VAL A 1 323 ? 8.780 11.289 -9.629 1.00 80.25 323 VAL A N 1
ATOM 2490 C CA . VAL A 1 323 ? 9.188 9.881 -9.695 1.00 80.25 323 VAL A CA 1
ATOM 2491 C C . VAL A 1 323 ? 8.259 9.002 -8.853 1.00 80.25 323 VAL A C 1
ATOM 2493 O O . VAL A 1 323 ? 7.900 7.904 -9.274 1.00 80.25 323 VAL A O 1
ATOM 2496 N N . TYR A 1 324 ? 7.824 9.510 -7.700 1.00 85.75 324 TYR A N 1
ATOM 2497 C CA . TYR A 1 324 ? 7.006 8.793 -6.726 1.00 85.75 324 TYR A CA 1
ATOM 2498 C C . TYR A 1 324 ? 5.566 8.552 -7.195 1.00 85.75 324 TYR A C 1
ATOM 2500 O O . TYR A 1 324 ? 4.945 7.524 -6.896 1.00 85.75 324 TYR A O 1
ATOM 2508 N N . ASP A 1 325 ? 5.038 9.461 -8.014 1.00 82.94 325 ASP A N 1
ATOM 2509 C CA . ASP A 1 325 ? 3.739 9.311 -8.669 1.00 82.94 325 ASP A CA 1
ATOM 2510 C C . ASP A 1 325 ? 3.677 8.070 -9.576 1.00 82.94 325 ASP A C 1
ATOM 2512 O O . ASP A 1 325 ? 2.590 7.527 -9.784 1.00 82.94 325 ASP A O 1
ATOM 2516 N N . ARG A 1 326 ? 4.830 7.575 -10.061 1.00 81.56 326 ARG A N 1
ATOM 2517 C CA . ARG A 1 326 ? 4.921 6.354 -10.881 1.00 81.56 326 ARG A CA 1
ATOM 2518 C C . ARG A 1 326 ? 4.781 5.057 -10.098 1.00 81.56 326 ARG A C 1
ATOM 2520 O O . ARG A 1 326 ? 4.529 4.025 -10.708 1.00 81.56 326 ARG A O 1
ATOM 2527 N N . PHE A 1 327 ? 4.971 5.078 -8.782 1.00 88.00 327 PHE A N 1
ATOM 2528 C CA . PHE A 1 327 ? 4.829 3.869 -7.978 1.00 88.00 327 PHE A CA 1
ATOM 2529 C C . PHE A 1 327 ? 3.356 3.479 -7.884 1.00 88.00 327 PHE A C 1
ATOM 2531 O O . PHE A 1 327 ? 2.493 4.340 -7.722 1.00 88.00 327 PHE A O 1
ATOM 2538 N N . VAL A 1 328 ? 3.054 2.191 -7.973 1.00 85.25 328 VAL A N 1
ATOM 2539 C CA . VAL A 1 328 ? 1.711 1.658 -7.740 1.00 85.25 328 VAL A CA 1
ATOM 2540 C C . VAL A 1 328 ? 1.870 0.520 -6.753 1.00 85.25 328 VAL A C 1
ATOM 2542 O O . VAL A 1 328 ? 2.471 -0.494 -7.085 1.00 85.25 328 VAL A O 1
ATOM 2545 N N . CYS A 1 329 ? 1.396 0.726 -5.525 1.00 87.31 329 CYS A N 1
ATOM 2546 C CA . CYS A 1 329 ? 1.509 -0.289 -4.488 1.00 87.31 329 CYS A CA 1
ATOM 2547 C C . CYS A 1 329 ? 0.659 -1.518 -4.836 1.00 87.31 329 CYS A C 1
ATOM 2549 O O . CYS A 1 329 ? -0.418 -1.349 -5.418 1.00 87.31 329 CYS A O 1
ATOM 2551 N N . PRO A 1 330 ? 1.115 -2.728 -4.471 1.00 86.19 330 PRO A N 1
ATOM 2552 C CA . PRO A 1 330 ? 0.326 -3.941 -4.640 1.00 86.19 330 PRO A CA 1
ATOM 2553 C C . PRO A 1 330 ? -0.932 -3.914 -3.764 1.00 86.19 330 PRO A C 1
ATOM 2555 O O . PRO A 1 330 ? -1.054 -3.108 -2.836 1.00 86.19 330 PRO A O 1
ATOM 2558 N N . ASP A 1 331 ? -1.866 -4.825 -4.034 1.00 80.75 331 ASP A N 1
ATOM 2559 C CA . ASP A 1 331 ? -3.121 -4.912 -3.288 1.00 80.75 331 ASP A CA 1
ATOM 2560 C C . ASP A 1 331 ? -2.887 -5.036 -1.770 1.00 80.75 331 ASP A C 1
ATOM 2562 O O . ASP A 1 331 ? -1.962 -5.701 -1.289 1.00 80.75 331 ASP A O 1
ATOM 2566 N N . GLY A 1 332 ? -3.713 -4.327 -0.995 1.00 77.69 332 GLY A N 1
ATOM 2567 C CA . GLY A 1 332 ? -3.577 -4.228 0.462 1.00 77.69 332 GLY A CA 1
ATOM 2568 C C . GLY A 1 332 ? -2.390 -3.384 0.950 1.00 77.69 332 GLY A C 1
ATOM 2569 O O . GLY A 1 332 ? -2.150 -3.325 2.156 1.00 77.69 332 GLY A O 1
ATOM 2570 N N . HIS A 1 333 ? -1.650 -2.729 0.050 1.00 86.56 333 HIS A N 1
ATOM 2571 C CA . HIS A 1 333 ? -0.572 -1.806 0.393 1.00 86.56 333 HIS A CA 1
ATOM 2572 C C . HIS A 1 333 ? -0.877 -0.391 -0.094 1.00 86.56 333 HIS A C 1
ATOM 2574 O O . HIS A 1 333 ? -1.493 -0.172 -1.135 1.00 86.56 333 HIS A O 1
ATOM 2580 N N . PHE A 1 334 ? -0.412 0.590 0.671 1.00 84.81 334 PHE A N 1
ATOM 2581 C CA . PHE A 1 334 ? -0.694 2.002 0.447 1.00 84.81 334 PHE A CA 1
ATOM 2582 C C . PHE A 1 334 ? 0.602 2.792 0.420 1.00 84.81 334 PHE A C 1
ATOM 2584 O O . PHE A 1 334 ? 1.552 2.470 1.142 1.00 84.81 334 PHE A O 1
ATOM 2591 N N . LYS A 1 335 ? 0.631 3.834 -0.419 1.00 87.69 335 LYS A N 1
ATOM 2592 C CA . LYS A 1 335 ? 1.782 4.730 -0.514 1.00 87.69 335 LYS A CA 1
ATOM 2593 C C . LYS A 1 335 ? 1.994 5.430 0.821 1.00 87.69 335 LYS A C 1
ATOM 2595 O O . LYS A 1 335 ? 1.073 6.054 1.349 1.00 87.69 335 LYS A O 1
ATOM 2600 N N . VAL A 1 336 ? 3.222 5.379 1.315 1.00 86.62 336 VAL A N 1
ATOM 2601 C CA . VAL A 1 336 ? 3.697 6.283 2.364 1.00 86.62 336 VAL A CA 1
ATOM 2602 C C . VAL A 1 336 ? 3.726 7.711 1.794 1.00 86.62 336 VAL A C 1
ATOM 2604 O O . VAL A 1 336 ? 3.754 7.895 0.574 1.00 86.62 336 VAL A O 1
ATOM 2607 N N . ASP A 1 337 ? 3.661 8.741 2.636 1.00 84.56 337 ASP A N 1
ATOM 2608 C CA . ASP A 1 337 ? 3.878 10.114 2.163 1.00 84.56 337 ASP A CA 1
ATOM 2609 C C . ASP A 1 337 ? 5.265 10.242 1.509 1.00 84.56 337 ASP A C 1
ATOM 2611 O O . ASP A 1 337 ? 6.227 9.656 2.004 1.00 84.56 337 ASP A O 1
ATOM 2615 N N . GLU A 1 338 ? 5.374 10.983 0.402 1.00 88.69 338 GLU A N 1
ATOM 2616 C CA . GLU A 1 338 ? 6.626 11.080 -0.365 1.00 88.69 338 GLU A CA 1
ATOM 2617 C C . GLU A 1 338 ? 7.776 11.617 0.496 1.00 88.69 338 GLU A C 1
ATOM 2619 O O . GLU A 1 338 ? 8.866 11.043 0.487 1.00 88.69 338 GLU A O 1
ATOM 2624 N N . ASN A 1 339 ? 7.522 12.649 1.309 1.00 87.50 339 ASN A N 1
ATOM 2625 C CA . ASN A 1 339 ? 8.550 13.254 2.156 1.00 87.50 339 ASN A CA 1
ATOM 2626 C C . ASN A 1 339 ? 8.999 12.291 3.258 1.00 87.50 339 ASN A C 1
ATOM 2628 O O . ASN A 1 339 ? 10.179 12.231 3.597 1.00 87.50 339 ASN A O 1
ATOM 2632 N N . VAL A 1 340 ? 8.065 11.504 3.800 1.00 86.94 340 VAL A N 1
ATOM 2633 C CA . VAL A 1 340 ? 8.373 10.479 4.804 1.00 86.94 340 VAL A CA 1
ATOM 2634 C C . VAL A 1 340 ? 9.180 9.347 4.173 1.00 86.94 340 VAL A C 1
ATOM 2636 O O . VAL A 1 340 ? 10.212 8.973 4.723 1.00 86.94 340 VAL A O 1
ATOM 2639 N N . ALA A 1 341 ? 8.773 8.845 3.004 1.00 88.69 341 ALA A N 1
ATOM 2640 C CA . ALA A 1 341 ? 9.472 7.777 2.289 1.00 88.69 341 ALA A CA 1
ATOM 2641 C C . ALA A 1 341 ? 10.903 8.169 1.868 1.00 88.69 341 ALA A C 1
ATOM 2643 O O . ALA A 1 341 ? 11.758 7.293 1.735 1.00 88.69 341 ALA A O 1
ATOM 2644 N N . GLN A 1 342 ? 11.166 9.464 1.668 1.00 90.75 342 GLN A N 1
ATOM 2645 C CA . GLN A 1 342 ? 12.493 10.018 1.368 1.00 90.75 342 GLN A CA 1
ATOM 2646 C C . GLN A 1 342 ? 13.298 10.423 2.614 1.00 90.75 342 GLN A C 1
ATOM 2648 O O . GLN A 1 342 ? 14.470 10.773 2.490 1.00 90.75 342 GLN A O 1
ATOM 2653 N N . SER A 1 343 ? 12.698 10.403 3.807 1.00 87.81 343 SER A N 1
ATOM 2654 C CA . SER A 1 343 ? 13.365 10.866 5.025 1.00 87.81 343 SER A CA 1
ATOM 2655 C C . SER A 1 343 ? 14.387 9.856 5.557 1.00 87.81 343 SER A C 1
ATOM 2657 O O . SER A 1 343 ? 14.110 8.659 5.676 1.00 87.81 343 SER A O 1
ATOM 2659 N N . ASP A 1 344 ? 15.555 10.357 5.969 1.00 84.38 344 ASP A N 1
ATOM 2660 C CA . ASP A 1 344 ? 16.596 9.542 6.608 1.00 84.38 344 ASP A CA 1
ATOM 2661 C C . ASP A 1 344 ? 16.094 8.868 7.895 1.00 84.38 344 ASP A C 1
ATOM 2663 O O . ASP A 1 344 ? 16.499 7.752 8.216 1.00 84.38 344 ASP A O 1
ATOM 2667 N N . GLU A 1 345 ? 15.196 9.523 8.638 1.00 85.06 345 GLU A N 1
ATOM 2668 C CA . GLU A 1 345 ? 14.590 8.960 9.848 1.00 85.06 345 GLU A CA 1
ATOM 2669 C C . GLU A 1 345 ? 13.756 7.715 9.529 1.00 85.06 345 GLU A C 1
ATOM 2671 O O . GLU A 1 345 ? 13.934 6.673 10.164 1.00 85.06 345 GLU A O 1
ATOM 2676 N N . HIS A 1 346 ? 12.903 7.782 8.503 1.00 85.56 346 HIS A N 1
ATOM 2677 C CA . HIS A 1 346 ? 12.128 6.626 8.067 1.00 85.56 346 HIS A CA 1
ATOM 2678 C C . HIS A 1 346 ? 13.029 5.495 7.568 1.00 85.56 346 HIS A C 1
ATOM 2680 O O . HIS A 1 346 ? 12.841 4.340 7.950 1.00 85.56 346 HIS A O 1
ATOM 2686 N N . CYS A 1 347 ? 14.060 5.826 6.790 1.00 85.75 347 CYS A N 1
ATOM 2687 C CA . CYS A 1 347 ? 15.059 4.864 6.338 1.00 85.75 347 CYS A CA 1
ATOM 2688 C C . CYS A 1 347 ? 15.760 4.145 7.506 1.00 85.75 347 CYS A C 1
ATOM 2690 O O . CYS A 1 347 ? 15.895 2.917 7.467 1.00 85.75 347 CYS A O 1
ATOM 2692 N N . ARG A 1 348 ? 16.131 4.863 8.576 1.00 86.06 348 ARG A N 1
ATOM 2693 C CA . ARG A 1 348 ? 16.712 4.262 9.792 1.00 86.06 348 ARG A CA 1
ATOM 2694 C C . ARG A 1 348 ? 15.723 3.353 10.516 1.00 86.06 348 ARG A C 1
ATOM 2696 O O . ARG A 1 348 ? 16.103 2.259 10.918 1.00 86.06 348 ARG A O 1
ATOM 2703 N N . MET A 1 349 ? 14.454 3.756 10.636 1.00 82.25 349 MET A N 1
ATOM 2704 C CA . MET A 1 349 ? 13.406 2.920 11.245 1.00 82.25 349 MET A CA 1
ATOM 2705 C C . MET A 1 349 ? 13.176 1.609 10.484 1.00 82.25 349 MET A C 1
ATOM 2707 O O . MET A 1 349 ? 12.883 0.582 11.089 1.00 82.25 349 MET A O 1
ATOM 2711 N N . VAL A 1 350 ? 13.326 1.631 9.159 1.00 80.62 350 VAL A N 1
ATOM 2712 C CA . VAL A 1 350 ? 13.208 0.448 8.291 1.00 80.62 350 VAL A CA 1
ATOM 2713 C C . VAL A 1 350 ? 14.467 -0.441 8.343 1.00 80.62 350 VAL A C 1
ATOM 2715 O O . VAL A 1 350 ? 14.474 -1.535 7.780 1.00 80.62 350 VAL A O 1
ATOM 2718 N N . GLY A 1 351 ? 15.510 -0.024 9.069 1.00 77.00 351 GLY A N 1
ATOM 2719 C CA . GLY A 1 351 ? 16.750 -0.780 9.250 1.00 77.00 351 GLY A CA 1
ATOM 2720 C C . GLY A 1 351 ? 17.822 -0.478 8.202 1.00 77.00 351 GLY A C 1
ATOM 2721 O O . GLY A 1 351 ? 18.733 -1.281 8.018 1.00 77.00 351 GLY A O 1
ATOM 2722 N N . THR A 1 352 ? 17.734 0.663 7.508 1.00 77.44 352 THR A N 1
ATOM 2723 C CA . THR A 1 352 ? 18.740 1.084 6.521 1.00 77.44 352 THR A CA 1
ATOM 2724 C C . THR A 1 352 ? 19.593 2.228 7.055 1.00 77.44 352 THR A C 1
ATOM 2726 O O . THR A 1 352 ? 19.088 3.292 7.402 1.00 77.44 352 THR A O 1
ATOM 2729 N N . ASN A 1 353 ? 20.909 2.007 7.103 1.00 67.81 353 ASN A N 1
ATOM 2730 C CA . ASN A 1 353 ? 21.879 2.998 7.584 1.00 67.81 353 ASN A CA 1
ATOM 2731 C C . ASN A 1 353 ? 22.638 3.711 6.452 1.00 67.81 353 ASN A C 1
ATOM 2733 O O . ASN A 1 353 ? 23.438 4.603 6.731 1.00 67.81 353 ASN A O 1
ATOM 2737 N N . SER A 1 354 ? 22.420 3.340 5.184 1.00 69.88 354 SER A N 1
ATOM 2738 C CA . SER A 1 354 ? 23.091 3.997 4.058 1.00 69.88 354 SER A CA 1
ATOM 2739 C C . SER A 1 354 ? 22.435 5.344 3.748 1.00 69.88 354 SER A C 1
ATOM 2741 O O . SER A 1 354 ? 21.212 5.438 3.620 1.00 69.88 354 SER A O 1
ATOM 2743 N N . SER A 1 355 ? 23.239 6.397 3.589 1.00 79.81 355 SER A N 1
ATOM 2744 C CA . SER A 1 355 ? 22.764 7.698 3.103 1.00 79.81 355 SER A CA 1
ATOM 2745 C C . SER A 1 355 ? 22.341 7.605 1.632 1.00 79.81 355 SER A C 1
ATOM 2747 O O . SER A 1 355 ? 22.683 6.653 0.922 1.00 79.81 355 SER A O 1
ATOM 2749 N N . CYS A 1 356 ? 21.510 8.534 1.156 1.00 88.38 356 CYS A N 1
ATOM 2750 C CA . CYS A 1 356 ? 21.190 8.584 -0.269 1.00 88.38 356 CYS A CA 1
ATOM 2751 C C . CYS A 1 356 ? 22.397 9.120 -1.066 1.00 88.38 356 CYS A C 1
ATOM 2753 O O . CYS A 1 356 ? 22.896 10.196 -0.729 1.00 88.38 356 CYS A O 1
ATOM 2755 N N . PRO A 1 357 ? 22.882 8.414 -2.107 1.00 88.81 357 PRO A N 1
ATOM 2756 C CA . PRO A 1 357 ? 24.016 8.884 -2.899 1.00 88.81 357 PRO A CA 1
ATOM 2757 C C . PRO A 1 357 ? 23.732 10.225 -3.597 1.00 88.81 357 PRO A C 1
ATOM 2759 O O . PRO A 1 357 ? 22.599 10.468 -4.028 1.00 88.81 357 PRO A O 1
ATOM 2762 N N . PRO A 1 358 ? 24.746 11.091 -3.779 1.00 86.19 358 PRO A N 1
ATOM 2763 C CA . PRO A 1 358 ? 24.563 12.371 -4.453 1.00 86.19 358 PRO A CA 1
ATOM 2764 C C . PRO A 1 358 ? 24.089 12.170 -5.899 1.00 86.19 358 PRO A C 1
ATOM 2766 O O . PRO A 1 358 ? 24.662 11.394 -6.662 1.00 86.19 358 PRO A O 1
ATOM 2769 N N . GLY A 1 359 ? 23.028 12.884 -6.282 1.00 85.94 359 GLY A N 1
ATOM 2770 C CA . GLY A 1 359 ? 22.421 12.776 -7.613 1.00 85.94 359 GLY A CA 1
ATOM 2771 C C . GLY A 1 359 ? 21.506 11.559 -7.815 1.00 85.94 359 GLY A C 1
ATOM 2772 O O . GLY A 1 359 ? 21.003 11.375 -8.927 1.00 85.94 359 GLY A O 1
ATOM 2773 N N . ALA A 1 360 ? 21.273 10.755 -6.772 1.00 91.62 360 ALA A N 1
ATOM 2774 C CA . ALA A 1 360 ? 20.258 9.706 -6.749 1.00 91.62 360 ALA A CA 1
ATOM 2775 C C . ALA A 1 360 ? 18.966 10.185 -6.063 1.00 91.62 360 ALA A C 1
ATOM 2777 O O . ALA A 1 360 ? 18.954 11.173 -5.330 1.00 91.62 360 ALA A O 1
ATOM 2778 N N . THR A 1 361 ? 17.872 9.462 -6.290 1.00 92.50 361 THR A N 1
ATOM 2779 C CA . THR A 1 361 ? 16.610 9.628 -5.557 1.00 92.50 361 THR A CA 1
ATOM 2780 C C . THR A 1 361 ? 16.323 8.343 -4.798 1.00 92.50 361 THR A C 1
ATOM 2782 O O . THR A 1 361 ? 16.252 7.280 -5.414 1.00 92.50 361 THR A O 1
ATOM 2785 N N . CYS A 1 362 ? 16.171 8.427 -3.477 1.00 93.06 362 CYS A N 1
ATOM 2786 C CA . CYS A 1 362 ? 15.998 7.252 -2.630 1.00 93.06 362 CYS A CA 1
ATOM 2787 C C . CYS A 1 362 ? 14.612 7.196 -1.999 1.00 93.06 362 CYS A C 1
ATOM 2789 O O . CYS A 1 362 ? 14.088 8.224 -1.589 1.00 93.06 362 CYS A O 1
ATOM 2791 N N . PHE A 1 363 ? 14.058 5.993 -1.876 1.00 93.94 363 PHE A N 1
ATOM 2792 C CA . PHE A 1 363 ? 12.796 5.746 -1.182 1.00 93.94 363 PHE A CA 1
ATOM 2793 C C . PHE A 1 363 ? 12.929 4.522 -0.283 1.00 93.94 363 PHE A C 1
ATOM 2795 O O . PHE A 1 363 ? 13.382 3.474 -0.739 1.00 93.94 363 PHE A O 1
ATOM 2802 N N . CYS A 1 364 ? 12.522 4.637 0.975 1.00 92.75 364 CYS A N 1
ATOM 2803 C CA . CYS A 1 364 ? 12.550 3.548 1.945 1.00 92.75 364 CYS A CA 1
ATOM 2804 C C . CYS A 1 364 ? 11.133 3.025 2.162 1.00 92.75 364 CYS A C 1
ATOM 2806 O O . CYS A 1 364 ? 10.256 3.802 2.529 1.00 92.75 364 CYS A O 1
ATOM 2808 N N . ARG A 1 365 ? 10.915 1.734 1.861 1.00 90.38 365 ARG A N 1
ATOM 2809 C CA . ARG A 1 365 ? 9.604 1.048 1.869 1.00 90.38 365 ARG A CA 1
ATOM 2810 C C . ARG A 1 365 ? 8.428 1.957 1.472 1.00 90.38 365 ARG A C 1
ATOM 2812 O O . ARG A 1 365 ? 7.556 2.247 2.294 1.00 90.38 365 ARG A O 1
ATOM 2819 N N . PRO A 1 366 ? 8.383 2.411 0.205 1.00 92.38 366 PRO A N 1
ATOM 2820 C CA . PRO A 1 366 ? 7.375 3.368 -0.247 1.00 92.38 366 PRO A CA 1
ATOM 2821 C C . PRO A 1 366 ? 5.940 2.832 -0.151 1.00 92.38 366 PRO A C 1
ATOM 2823 O O . PRO A 1 366 ? 4.993 3.618 -0.134 1.00 92.38 366 PRO A O 1
ATOM 2826 N N . CYS A 1 367 ? 5.764 1.511 -0.073 1.00 91.12 367 CYS A N 1
ATOM 2827 C CA . CYS A 1 367 ? 4.475 0.872 0.129 1.00 91.12 367 CYS A CA 1
ATOM 2828 C C . CYS A 1 367 ? 4.435 0.137 1.469 1.00 91.12 367 CYS A C 1
ATOM 2830 O O . CYS A 1 367 ? 5.251 -0.740 1.751 1.00 91.12 367 CYS A O 1
ATOM 2832 N N . ARG A 1 368 ? 3.435 0.467 2.289 1.00 86.00 368 ARG A N 1
ATOM 2833 C CA . ARG A 1 368 ? 3.181 -0.172 3.583 1.00 86.00 368 ARG A CA 1
ATOM 2834 C C . ARG A 1 368 ? 1.866 -0.932 3.530 1.00 86.00 368 ARG A C 1
ATOM 2836 O O . ARG A 1 368 ? 0.871 -0.405 3.037 1.00 86.00 368 ARG A O 1
ATOM 2843 N N . LYS A 1 369 ? 1.835 -2.121 4.137 1.00 80.50 369 LYS A N 1
ATOM 2844 C CA . LYS A 1 369 ? 0.581 -2.807 4.450 1.00 80.50 369 LYS A CA 1
ATOM 2845 C C . LYS A 1 369 ? -0.188 -1.981 5.485 1.00 80.50 369 LYS A C 1
ATOM 2847 O O . LYS A 1 369 ? 0.186 -1.910 6.658 1.00 80.50 369 LYS A O 1
ATOM 2852 N N . LEU A 1 370 ? -1.205 -1.282 5.015 1.00 69.50 370 LEU A N 1
ATOM 2853 C CA . LEU A 1 370 ? -2.202 -0.596 5.827 1.00 69.50 370 LEU A CA 1
ATOM 2854 C C . LEU A 1 370 ? -3.552 -1.203 5.466 1.00 69.50 370 LEU A C 1
ATOM 2856 O O . LEU A 1 370 ? -3.683 -1.880 4.454 1.00 69.50 370 LEU A O 1
ATOM 2860 N N . GLU A 1 371 ? -4.555 -0.998 6.297 1.00 71.44 371 GLU A N 1
ATOM 2861 C CA . GLU A 1 371 ? -5.925 -1.293 5.889 1.00 71.44 371 GLU A CA 1
ATOM 2862 C C . GLU A 1 371 ? -6.414 -0.159 4.976 1.00 71.44 371 GLU A C 1
ATOM 2864 O O . GLU A 1 371 ? -5.942 0.973 5.091 1.00 71.44 371 GLU A O 1
ATOM 2869 N N . GLU A 1 372 ? -7.353 -0.428 4.064 1.00 75.69 372 GLU A N 1
ATOM 2870 C CA . GLU A 1 372 ? -7.894 0.605 3.162 1.00 75.69 372 GLU A CA 1
ATOM 2871 C C . GLU A 1 372 ? -8.401 1.836 3.907 1.00 75.69 372 GLU A C 1
ATOM 2873 O O . GLU A 1 372 ? -8.203 2.968 3.465 1.00 75.69 372 GLU A O 1
ATOM 2878 N N . VAL A 1 373 ? -9.044 1.591 5.046 1.00 84.56 373 VAL A N 1
ATOM 2879 C CA . VAL A 1 373 ? -9.567 2.611 5.942 1.00 84.56 373 VAL A CA 1
ATOM 2880 C C . VAL A 1 373 ? -9.056 2.315 7.343 1.00 84.56 373 VAL A C 1
ATOM 2882 O O . VAL A 1 373 ? -9.366 1.271 7.916 1.00 84.56 373 VAL A O 1
ATOM 2885 N N . THR A 1 374 ? -8.276 3.235 7.903 1.00 87.38 374 THR A N 1
ATOM 2886 C CA . THR A 1 374 ? -7.758 3.117 9.269 1.00 87.38 374 THR A CA 1
ATOM 2887 C C . THR A 1 374 ? -8.686 3.835 10.239 1.00 87.38 374 THR A C 1
ATOM 2889 O O . THR A 1 374 ? -9.009 5.004 10.042 1.00 87.38 374 THR A O 1
ATOM 2892 N N . ILE A 1 375 ? -9.089 3.139 11.299 1.00 91.50 375 ILE A N 1
ATOM 2893 C CA . ILE A 1 375 ? -9.933 3.664 12.376 1.00 91.50 375 ILE A CA 1
ATOM 2894 C C . ILE A 1 375 ? -9.039 3.928 13.587 1.00 91.50 375 ILE A C 1
ATOM 2896 O O . ILE A 1 375 ? -8.388 3.000 14.062 1.00 91.50 375 ILE A O 1
ATOM 2900 N N . ARG A 1 376 ? -8.998 5.166 14.087 1.00 90.94 376 ARG A N 1
ATOM 2901 C CA . ARG A 1 376 ? -8.175 5.553 15.244 1.00 90.94 376 ARG A CA 1
ATOM 2902 C C . ARG A 1 376 ? -9.018 6.270 16.290 1.00 90.94 376 ARG A C 1
ATOM 2904 O O . ARG A 1 376 ? -9.966 6.974 15.947 1.00 90.94 376 ARG A O 1
ATOM 2911 N N . THR A 1 377 ? -8.631 6.122 17.546 1.00 90.19 377 THR A N 1
ATOM 2912 C CA . THR A 1 377 ? -9.131 6.897 18.689 1.00 90.19 377 THR A CA 1
ATOM 2913 C C . THR A 1 377 ? -7.938 7.528 19.406 1.00 90.19 377 THR A C 1
ATOM 2915 O O . THR A 1 377 ? -6.789 7.292 19.029 1.00 90.19 377 THR A O 1
ATOM 2918 N N . GLU A 1 378 ? -8.174 8.335 20.438 1.00 85.12 378 GLU A N 1
ATOM 2919 C CA . GLU A 1 378 ? -7.079 8.894 21.247 1.00 85.12 378 GLU A CA 1
ATOM 2920 C C . GLU A 1 378 ? -6.230 7.807 21.929 1.00 85.12 378 GLU A C 1
ATOM 2922 O O . GLU A 1 378 ? -5.027 7.982 22.111 1.00 85.12 378 GLU A O 1
ATOM 2927 N N . SER A 1 379 ? -6.839 6.667 22.271 1.00 77.38 379 SER A N 1
ATOM 2928 C CA . SER A 1 379 ? -6.192 5.565 22.991 1.00 77.38 379 SER A CA 1
ATOM 2929 C C . SER A 1 379 ? -5.749 4.404 22.097 1.00 77.38 379 SER A C 1
ATOM 2931 O O . SER A 1 379 ? -4.829 3.673 22.466 1.00 77.38 379 SER A O 1
ATOM 2933 N N . VAL A 1 380 ? -6.364 4.220 20.924 1.00 84.06 380 VAL A N 1
ATOM 2934 C CA . VAL A 1 380 ? -6.104 3.080 20.033 1.00 84.06 380 VAL A CA 1
ATOM 2935 C C . VAL A 1 380 ? -5.686 3.554 18.645 1.00 84.06 380 VAL A C 1
ATOM 2937 O O . VAL A 1 380 ? -6.381 4.307 17.965 1.00 84.06 380 VAL A O 1
ATOM 2940 N N . SER A 1 381 ? -4.527 3.070 18.196 1.00 78.75 381 SER A N 1
ATOM 2941 C CA . SER A 1 381 ? -3.895 3.520 16.954 1.00 78.75 381 SER A CA 1
ATOM 2942 C C . SER A 1 381 ? -4.464 2.887 15.679 1.00 78.75 381 SER A C 1
ATOM 2944 O O . SER A 1 381 ? -4.265 3.476 14.615 1.00 78.75 381 SER A O 1
ATOM 2946 N N . SER A 1 382 ? -5.132 1.730 15.768 1.00 83.81 382 SER A N 1
ATOM 2947 C CA . SER A 1 382 ? -5.851 1.057 14.674 1.00 83.81 382 SER A CA 1
ATOM 2948 C C . SER A 1 382 ? -6.876 0.074 15.242 1.00 83.81 382 SER A C 1
ATOM 2950 O O . SER A 1 382 ? -6.533 -0.694 16.141 1.00 83.81 382 SER A O 1
ATOM 2952 N N . CYS A 1 383 ? -8.099 0.061 14.709 1.00 87.12 383 CYS A N 1
ATOM 2953 C CA . CYS A 1 383 ? -9.162 -0.846 15.148 1.00 87.12 383 CYS A CA 1
ATOM 2954 C C . CYS A 1 383 ? -9.624 -1.794 14.044 1.00 87.12 383 CYS A C 1
ATOM 2956 O O . CYS A 1 383 ? -9.904 -1.361 12.926 1.00 87.12 383 CYS A O 1
ATOM 2958 N N . SER A 1 384 ? -9.766 -3.071 14.399 1.00 88.19 384 SER A N 1
ATOM 2959 C CA . SER A 1 384 ? -10.222 -4.131 13.501 1.00 88.19 384 SER A CA 1
ATOM 2960 C C . SER A 1 384 ? -11.709 -4.452 13.682 1.00 88.19 384 SER A C 1
ATOM 2962 O O . SER A 1 384 ? -12.327 -4.145 14.707 1.00 88.19 384 SER A O 1
ATOM 2964 N N . LYS A 1 385 ? -12.285 -5.121 12.678 1.00 91.25 385 LYS A N 1
ATOM 2965 C CA . LYS A 1 385 ? -13.687 -5.554 12.683 1.00 91.25 385 LYS A CA 1
ATOM 2966 C C . LYS A 1 385 ? -14.014 -6.392 13.925 1.00 91.25 385 LYS A C 1
ATOM 2968 O O . LYS A 1 385 ? -13.278 -7.312 14.268 1.00 91.25 385 LYS A O 1
ATOM 2973 N N . MET A 1 386 ? -15.149 -6.104 14.560 1.00 88.88 386 MET A N 1
ATOM 2974 C CA . MET A 1 386 ? -15.665 -6.757 15.774 1.00 88.88 386 MET A CA 1
ATOM 2975 C C . MET A 1 386 ? -14.758 -6.655 17.013 1.00 88.88 386 MET A C 1
ATOM 2977 O O . MET A 1 386 ? -15.000 -7.341 18.006 1.00 88.88 386 MET A O 1
ATOM 2981 N N . GLN A 1 387 ? -13.746 -5.787 16.999 1.00 91.12 387 GLN A N 1
ATOM 2982 C CA . GLN A 1 387 ? -12.887 -5.541 18.152 1.00 91.12 387 GLN A CA 1
ATOM 2983 C C . GLN A 1 387 ? -13.400 -4.359 18.983 1.00 91.12 387 GLN A C 1
ATOM 2985 O O . GLN A 1 387 ? -13.948 -3.394 18.444 1.00 91.12 387 GLN A O 1
ATOM 2990 N N . THR A 1 388 ? -13.190 -4.410 20.302 1.00 90.81 388 THR A N 1
ATOM 2991 C CA . THR A 1 388 ? -13.369 -3.243 21.177 1.00 90.81 388 THR A CA 1
ATOM 2992 C C . THR A 1 388 ? -12.312 -2.192 20.850 1.00 90.81 388 THR A C 1
ATOM 2994 O O . THR A 1 388 ? -11.132 -2.383 21.127 1.00 90.81 388 THR A O 1
ATOM 2997 N N . CYS A 1 389 ? -12.748 -1.098 20.232 1.00 91.56 389 CYS A N 1
ATOM 2998 C CA . CYS A 1 389 ? -11.903 -0.010 19.741 1.00 91.56 389 CYS A CA 1
ATOM 2999 C C . CYS A 1 389 ? -11.746 1.132 20.758 1.00 91.56 389 CYS A C 1
ATOM 3001 O O . CYS A 1 389 ? -10.802 1.915 20.684 1.00 91.56 389 CYS A O 1
ATOM 3003 N N . ALA A 1 390 ? -12.669 1.240 21.715 1.00 92.06 390 ALA A N 1
ATOM 3004 C CA . ALA A 1 390 ? -12.613 2.236 22.775 1.00 92.06 390 ALA A CA 1
ATOM 3005 C C . ALA A 1 390 ? -13.296 1.731 24.049 1.00 92.06 390 ALA A C 1
ATOM 3007 O O . ALA A 1 390 ? -14.298 1.013 23.988 1.00 92.06 390 ALA A O 1
ATOM 3008 N N . HIS A 1 391 ? -12.749 2.157 25.185 1.00 92.12 391 HIS A N 1
ATOM 3009 C CA . HIS A 1 391 ? -13.373 2.085 26.502 1.00 92.12 391 HIS A CA 1
ATOM 3010 C C . HIS A 1 391 ? -13.707 3.513 26.927 1.00 92.12 391 HIS A C 1
ATOM 3012 O O . HIS A 1 391 ? -12.857 4.397 26.821 1.00 92.12 391 HIS A O 1
ATOM 3018 N N . THR A 1 392 ? -14.939 3.749 27.355 1.00 91.38 392 THR A N 1
ATOM 3019 C CA . THR A 1 392 ? -15.409 5.069 27.782 1.00 91.38 392 THR A CA 1
ATOM 3020 C C . THR A 1 392 ? -16.405 4.928 28.925 1.00 91.38 392 THR A C 1
ATOM 3022 O O . THR A 1 392 ? -16.864 3.823 29.210 1.00 91.38 392 THR A O 1
ATOM 3025 N N . LYS A 1 393 ? -16.735 6.031 29.591 1.00 90.31 393 LYS A N 1
ATOM 3026 C CA . LYS A 1 393 ? -17.735 6.065 30.662 1.00 90.31 393 LYS A CA 1
ATOM 3027 C C . LYS A 1 393 ? -19.045 6.648 30.149 1.00 90.31 393 LYS A C 1
ATOM 3029 O O . LYS A 1 393 ? -19.082 7.279 29.091 1.00 90.31 393 LYS A O 1
ATOM 3034 N N . GLN A 1 394 ? -20.130 6.445 30.893 1.00 87.62 394 GLN A N 1
ATOM 3035 C CA . GLN A 1 394 ? -21.416 7.074 30.583 1.00 87.62 394 GLN A CA 1
ATOM 3036 C C . GLN A 1 394 ? -21.248 8.584 30.352 1.00 87.62 394 GLN A C 1
ATOM 3038 O O . GLN A 1 394 ? -20.601 9.274 31.142 1.00 87.62 394 GLN A O 1
ATOM 3043 N N . ASN A 1 395 ? -21.880 9.085 29.288 1.00 86.31 395 ASN A N 1
ATOM 3044 C CA . ASN A 1 395 ? -21.892 10.488 28.857 1.00 86.31 395 ASN A CA 1
ATOM 3045 C C . ASN A 1 395 ? -20.541 11.075 28.410 1.00 86.31 395 ASN A C 1
ATOM 3047 O O . ASN A 1 395 ? -20.500 12.245 28.028 1.00 86.31 395 ASN A O 1
ATOM 3051 N N . ASP A 1 396 ? -19.466 10.290 28.384 1.00 89.38 396 ASP A N 1
ATOM 3052 C CA . ASP A 1 396 ? -18.190 10.737 27.834 1.00 89.38 396 ASP A CA 1
ATOM 3053 C C . ASP A 1 396 ? -18.169 10.557 26.306 1.00 89.38 396 ASP A C 1
ATOM 3055 O O . ASP A 1 396 ? -18.821 9.674 25.737 1.00 89.38 396 ASP A O 1
ATOM 3059 N N . HIS A 1 397 ? -17.442 11.438 25.616 1.00 89.94 397 HIS A N 1
ATOM 3060 C CA . HIS A 1 397 ? -17.332 11.419 24.160 1.00 89.94 397 HIS A CA 1
ATOM 3061 C C . HIS A 1 397 ? -16.099 10.640 23.719 1.00 89.94 397 HIS A C 1
ATOM 3063 O O . HIS A 1 397 ? -14.984 10.930 24.145 1.00 89.94 397 HIS A O 1
ATOM 3069 N N . VAL A 1 398 ? -16.287 9.707 22.789 1.00 91.56 398 VAL A N 1
ATOM 3070 C CA . VAL A 1 398 ? -15.178 9.061 22.086 1.00 91.56 398 VAL A CA 1
ATOM 3071 C C . VAL A 1 398 ? -15.004 9.743 20.741 1.00 91.56 398 VAL A C 1
ATOM 3073 O O . VAL A 1 398 ? -15.920 9.731 19.918 1.00 91.56 398 VAL A O 1
ATOM 3076 N N . VAL A 1 399 ? -13.831 10.332 20.519 1.00 93.44 399 VAL A N 1
ATOM 3077 C CA . VAL A 1 399 ? -13.453 10.931 19.235 1.00 93.44 399 VAL A CA 1
ATOM 3078 C C . VAL A 1 399 ? -12.834 9.859 18.341 1.00 93.44 399 VAL A C 1
ATOM 3080 O O . VAL A 1 399 ? -11.876 9.186 18.725 1.00 93.44 399 VAL A O 1
ATOM 3083 N N . PHE A 1 400 ? -13.380 9.718 17.138 1.00 93.44 400 PHE A N 1
ATOM 3084 C CA . PHE A 1 400 ? -12.884 8.830 16.097 1.00 93.44 400 PHE A CA 1
ATOM 3085 C C . PHE A 1 400 ? -12.256 9.636 14.968 1.00 93.44 400 PHE A C 1
ATOM 3087 O O . PHE A 1 400 ? -12.863 10.574 14.453 1.00 93.44 400 PHE A O 1
ATOM 3094 N N . THR A 1 401 ? -11.071 9.202 14.549 1.00 92.12 401 THR A N 1
ATOM 3095 C CA . THR A 1 401 ? -10.353 9.697 13.373 1.00 92.12 401 THR A CA 1
ATOM 3096 C C . THR A 1 401 ? -10.277 8.565 12.357 1.00 92.12 401 THR A C 1
ATOM 3098 O O . THR A 1 401 ? -9.588 7.566 12.576 1.00 92.12 401 THR A O 1
ATOM 3101 N N . ILE A 1 402 ? -11.002 8.699 11.250 1.00 91.50 402 ILE A N 1
ATOM 3102 C CA . ILE A 1 402 ? -11.074 7.695 10.184 1.00 91.50 402 ILE A CA 1
ATOM 3103 C C . ILE A 1 402 ? -10.269 8.180 8.991 1.00 91.50 402 ILE A C 1
ATOM 3105 O O . ILE A 1 402 ? -10.633 9.191 8.411 1.00 91.50 402 ILE A O 1
ATOM 3109 N N . THR A 1 403 ? -9.227 7.468 8.578 1.00 88.81 403 THR A N 1
ATOM 3110 C CA . THR A 1 403 ? -8.393 7.857 7.429 1.00 88.81 403 THR A CA 1
ATOM 3111 C C . THR A 1 403 ? -8.614 6.910 6.251 1.00 88.81 403 THR A C 1
ATOM 3113 O O . THR A 1 403 ? -8.419 5.705 6.394 1.00 88.81 403 THR A O 1
ATOM 3116 N N . ASP A 1 404 ? -8.992 7.439 5.082 1.00 87.44 404 ASP A N 1
ATOM 3117 C CA . ASP A 1 404 ? -9.055 6.689 3.821 1.00 87.44 404 ASP A CA 1
ATOM 3118 C C . ASP A 1 404 ? -7.692 6.703 3.120 1.00 87.44 404 ASP A C 1
ATOM 3120 O O . ASP A 1 404 ? -7.309 7.668 2.451 1.00 87.44 404 ASP A O 1
ATOM 3124 N N . ASN A 1 405 ? -6.963 5.594 3.232 1.00 80.25 405 ASN A N 1
ATOM 3125 C CA . ASN A 1 405 ? -5.630 5.454 2.653 1.00 80.25 405 ASN A CA 1
ATOM 3126 C C . ASN A 1 405 ? -5.665 5.328 1.118 1.00 80.25 405 ASN A C 1
ATOM 3128 O O . ASN A 1 405 ? -4.644 5.558 0.466 1.00 80.25 405 ASN A O 1
ATOM 3132 N N . ARG A 1 406 ? -6.833 5.031 0.514 1.00 76.12 406 ARG A N 1
ATOM 3133 C CA . ARG A 1 406 ? -7.029 5.065 -0.951 1.00 76.12 406 ARG A CA 1
ATOM 3134 C C . ARG A 1 406 ? -7.241 6.471 -1.511 1.00 76.12 406 ARG A C 1
ATOM 3136 O O . ARG A 1 406 ? -7.249 6.614 -2.733 1.00 76.12 406 ARG A O 1
ATOM 3143 N N . LYS A 1 407 ? -7.397 7.494 -0.662 1.00 77.44 407 LYS A N 1
ATOM 3144 C CA . LYS A 1 407 ? -7.602 8.888 -1.085 1.00 77.44 407 LYS A CA 1
ATOM 3145 C C . LYS A 1 407 ? -8.800 9.048 -2.044 1.00 77.44 407 LYS A C 1
ATOM 3147 O O . LYS A 1 407 ? -8.693 9.690 -3.090 1.00 77.44 407 LYS A O 1
ATOM 3152 N N . ARG A 1 408 ? -9.937 8.410 -1.734 1.00 81.25 408 ARG A N 1
ATOM 3153 C CA . ARG A 1 408 ? -11.169 8.476 -2.539 1.00 81.25 408 ARG A CA 1
ATOM 3154 C C . ARG A 1 408 ? -12.025 9.659 -2.088 1.00 81.25 408 ARG A C 1
ATOM 3156 O O . ARG A 1 408 ? -12.223 9.879 -0.896 1.00 81.25 408 ARG A O 1
ATOM 3163 N N . ARG A 1 409 ? -12.591 10.403 -3.045 1.00 83.50 409 ARG A N 1
ATOM 3164 C CA . ARG A 1 409 ? -13.508 11.533 -2.785 1.00 83.50 409 ARG A CA 1
ATOM 3165 C C . ARG A 1 409 ? -14.917 11.031 -2.467 1.00 83.50 409 ARG A C 1
ATOM 3167 O O . ARG A 1 409 ? -15.805 11.096 -3.311 1.00 83.50 409 ARG A O 1
ATOM 3174 N N . LEU A 1 410 ? -15.099 10.468 -1.277 1.00 88.19 410 LEU A N 1
ATOM 3175 C CA . LEU A 1 410 ? -16.351 9.853 -0.835 1.00 88.19 410 LEU A CA 1
ATOM 3176 C C . LEU A 1 410 ? -16.738 10.367 0.550 1.00 88.19 410 LEU A C 1
ATOM 3178 O O . LEU A 1 410 ? -15.878 10.557 1.397 1.00 88.19 410 LEU A O 1
ATOM 3182 N N . ASN A 1 411 ? -18.032 10.540 0.811 1.00 90.00 411 ASN A N 1
ATOM 3183 C CA . ASN A 1 411 ? -18.494 10.932 2.143 1.00 90.00 411 ASN A CA 1
ATOM 3184 C C . ASN A 1 411 ? -18.467 9.740 3.107 1.00 90.00 411 ASN A C 1
ATOM 3186 O O . ASN A 1 411 ? -18.800 8.614 2.718 1.00 90.00 411 ASN A O 1
ATOM 3190 N N . LEU A 1 412 ? -18.129 10.000 4.370 1.00 92.25 412 LEU A N 1
ATOM 3191 C CA . LEU A 1 412 ? -18.228 9.017 5.442 1.00 92.25 412 LEU A CA 1
ATOM 3192 C C . LEU A 1 412 ? -19.611 9.105 6.093 1.00 92.25 412 LEU A C 1
ATOM 3194 O O . LEU A 1 412 ? -20.092 10.185 6.424 1.00 92.25 412 LEU A O 1
ATOM 3198 N N . THR A 1 413 ? -20.237 7.960 6.321 1.00 93.19 413 THR A N 1
ATOM 3199 C CA . THR A 1 413 ? -21.454 7.832 7.128 1.00 93.19 413 THR A CA 1
ATOM 3200 C C . THR A 1 413 ? -21.201 6.876 8.278 1.00 93.19 413 THR A C 1
ATOM 3202 O O . THR A 1 413 ? -20.531 5.859 8.093 1.00 93.19 413 THR A O 1
ATOM 3205 N N . TYR A 1 414 ? -21.739 7.194 9.451 1.00 94.12 414 TYR A N 1
ATOM 3206 C CA . TYR A 1 414 ? -21.670 6.324 10.618 1.00 94.12 414 TYR A CA 1
ATOM 3207 C C . TYR A 1 414 ? -23.061 6.091 11.207 1.00 94.12 414 TYR A C 1
ATOM 3209 O O . TYR A 1 414 ? -23.917 6.977 11.152 1.00 94.12 414 TYR A O 1
ATOM 3217 N N . SER A 1 415 ? -23.250 4.902 11.772 1.00 92.38 415 SER A N 1
ATOM 3218 C CA . SER A 1 415 ? -24.465 4.456 12.453 1.00 92.38 415 SER A CA 1
ATOM 3219 C C . SER A 1 415 ? -24.057 3.838 13.786 1.00 92.38 415 SER A C 1
ATOM 3221 O O . SER A 1 415 ? -23.316 2.856 13.825 1.00 92.38 415 SER A O 1
ATOM 3223 N N . PHE A 1 416 ? -24.489 4.447 14.883 1.00 91.62 416 PHE A N 1
ATOM 3224 C CA . PHE A 1 416 ? -24.175 4.012 16.237 1.00 91.62 416 PHE A CA 1
ATOM 3225 C C . PHE A 1 416 ? -25.392 3.330 16.861 1.00 91.62 416 PHE A C 1
ATOM 3227 O O . PHE A 1 416 ? -26.505 3.857 16.809 1.00 91.62 416 PHE A O 1
ATOM 3234 N N . PHE A 1 417 ? -25.164 2.163 17.457 1.00 89.38 417 PHE A N 1
ATOM 3235 C CA . PHE A 1 417 ? -26.178 1.337 18.100 1.00 89.38 417 PHE A CA 1
ATOM 3236 C C . PHE A 1 417 ? -25.807 1.147 19.568 1.00 89.38 417 PHE A C 1
ATOM 3238 O O . PHE A 1 417 ? -24.775 0.550 19.887 1.00 89.38 417 PHE A O 1
ATOM 3245 N N . ALA A 1 418 ? -26.650 1.666 20.459 1.00 80.12 418 ALA A N 1
ATOM 3246 C CA . ALA A 1 418 ? -26.450 1.569 21.900 1.00 80.12 418 ALA A CA 1
ATOM 3247 C C . ALA A 1 418 ? -26.609 0.119 22.425 1.00 80.12 418 ALA A C 1
ATOM 3249 O O . ALA A 1 418 ? -27.126 -0.752 21.711 1.00 80.12 418 ALA A O 1
ATOM 3250 N N . PRO A 1 419 ? -26.177 -0.168 23.669 1.00 72.00 419 PRO A N 1
ATOM 3251 C CA . PRO A 1 419 ? -26.288 -1.491 24.274 1.00 72.00 419 PRO A CA 1
ATOM 3252 C C . PRO A 1 419 ? -27.752 -1.958 24.316 1.00 72.00 419 PRO A C 1
ATOM 3254 O O . PRO A 1 419 ? -28.650 -1.149 24.540 1.00 72.00 419 PRO A O 1
ATOM 3257 N N . ASN A 1 420 ? -27.957 -3.268 24.125 1.00 67.00 420 ASN A N 1
ATOM 3258 C CA . ASN A 1 420 ? -29.225 -4.029 24.045 1.00 67.00 420 ASN A CA 1
ATOM 3259 C C . ASN A 1 420 ? -29.676 -4.512 22.660 1.00 67.00 420 ASN A C 1
ATOM 3261 O O . ASN A 1 420 ? -30.626 -5.275 22.606 1.00 67.00 420 ASN A O 1
ATOM 3265 N N . TRP A 1 421 ? -28.982 -4.215 21.554 1.00 56.91 421 TRP A N 1
ATOM 3266 C CA . TRP A 1 421 ? -29.249 -4.849 20.238 1.00 56.91 421 TRP A CA 1
ATOM 3267 C C . TRP A 1 421 ? -30.714 -4.778 19.759 1.00 56.91 421 TRP A C 1
ATOM 3269 O O . TRP A 1 421 ? -31.095 -5.483 18.823 1.00 56.91 421 TRP A O 1
ATOM 3279 N N . ASN A 1 422 ? -31.531 -3.881 20.323 1.00 54.25 422 ASN A N 1
ATOM 3280 C CA . ASN A 1 422 ? -32.922 -3.651 19.933 1.00 54.25 422 ASN A CA 1
ATOM 3281 C C . ASN A 1 422 ? -33.021 -2.978 18.549 1.00 54.25 422 ASN A C 1
ATOM 3283 O O . ASN A 1 422 ? -33.928 -2.191 18.335 1.00 54.25 422 ASN A O 1
ATOM 3287 N N . SER A 1 423 ? -32.061 -3.188 17.639 1.00 54.16 423 SER A N 1
ATOM 3288 C CA . SER A 1 423 ? -32.017 -2.696 16.249 1.00 54.16 423 SER A CA 1
ATOM 3289 C C . SER A 1 423 ? -32.240 -1.188 16.034 1.00 54.16 423 SER A C 1
ATOM 3291 O O . SER A 1 423 ? -32.253 -0.739 14.892 1.00 54.16 423 SER A O 1
ATOM 3293 N N . GLN A 1 424 ? -32.428 -0.395 17.090 1.00 61.41 424 GLN A N 1
ATOM 3294 C CA . GLN A 1 424 ? -32.674 1.033 17.005 1.00 61.41 424 GLN A CA 1
ATOM 3295 C C . GLN A 1 424 ? -31.333 1.747 16.915 1.00 61.41 424 GLN A C 1
ATOM 3297 O O . GLN A 1 424 ? -30.551 1.778 17.865 1.00 61.41 424 GLN A O 1
ATOM 3302 N N . GLU A 1 425 ? -31.078 2.291 15.730 1.00 71.56 425 GLU A N 1
ATOM 3303 C CA . GLU A 1 425 ? -30.005 3.242 15.467 1.00 71.56 425 GLU A CA 1
ATOM 3304 C C . GLU A 1 425 ? -30.192 4.454 16.390 1.00 71.56 425 GLU A C 1
ATOM 3306 O O . GLU A 1 425 ? -31.190 5.168 16.294 1.00 71.56 425 GLU A O 1
ATOM 3311 N N . THR A 1 426 ? -29.262 4.659 17.325 1.00 74.12 426 THR A N 1
ATOM 3312 C CA . THR A 1 426 ? -29.362 5.734 18.320 1.00 74.12 426 THR A CA 1
ATOM 3313 C C . THR A 1 426 ? -28.768 7.037 17.815 1.00 74.12 426 THR A C 1
ATOM 3315 O O . THR A 1 426 ? -29.267 8.104 18.164 1.00 74.12 426 THR A O 1
ATOM 3318 N N . GLN A 1 427 ? -27.714 6.977 16.999 1.00 82.06 427 GLN A N 1
ATOM 3319 C CA . GLN A 1 427 ? -27.131 8.155 16.355 1.00 82.06 427 GLN A CA 1
ATOM 3320 C C . GLN A 1 427 ? -26.686 7.816 14.937 1.00 82.06 427 GLN A C 1
ATOM 3322 O O . GLN A 1 427 ? -26.134 6.745 14.683 1.00 82.06 427 GLN A O 1
ATOM 3327 N N . ARG A 1 428 ? -26.881 8.765 14.024 1.00 89.31 428 ARG A N 1
ATOM 3328 C CA . ARG A 1 428 ? -26.427 8.674 12.640 1.00 89.31 428 ARG A CA 1
ATOM 3329 C C . ARG A 1 428 ? -25.846 10.003 12.206 1.00 89.31 428 ARG A C 1
ATOM 3331 O O . ARG A 1 428 ? -26.442 11.047 12.465 1.00 89.31 428 ARG A O 1
ATOM 3338 N N . GLY A 1 4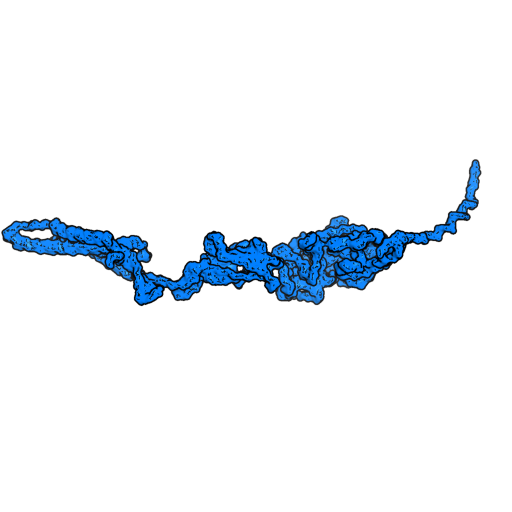29 ? -24.728 9.963 11.493 1.00 89.12 429 GLY A N 1
ATOM 3339 C CA . GLY A 1 429 ? -24.121 11.164 10.936 1.00 89.12 429 GLY A CA 1
ATOM 3340 C C . GLY A 1 429 ? -23.539 10.950 9.549 1.00 89.12 429 GLY A C 1
ATOM 3341 O O . GLY A 1 429 ? -23.150 9.845 9.167 1.00 89.12 429 GLY A O 1
ATOM 3342 N N . LEU A 1 430 ? -23.484 12.047 8.798 1.00 90.44 430 LEU A N 1
ATOM 3343 C CA . LEU A 1 430 ? -22.774 12.173 7.532 1.00 90.44 430 LEU A CA 1
ATOM 3344 C C . LEU A 1 430 ? -21.636 13.170 7.749 1.00 90.44 430 LEU A C 1
ATOM 3346 O O . LEU A 1 430 ? -21.886 14.325 8.081 1.00 90.44 430 LEU A O 1
ATOM 3350 N N . VAL A 1 431 ? -20.400 12.728 7.541 1.00 88.75 431 VAL A N 1
ATOM 3351 C CA . VAL A 1 431 ? -19.214 13.583 7.545 1.00 88.75 431 VAL A CA 1
ATOM 3352 C C . VAL A 1 431 ? -18.798 13.781 6.083 1.00 88.75 431 VAL A C 1
ATOM 3354 O O . VAL A 1 431 ? -18.247 12.855 5.473 1.00 88.75 431 VAL A O 1
ATOM 3357 N N . PRO A 1 432 ? -19.125 14.933 5.467 1.00 84.19 432 PRO A N 1
ATOM 3358 C CA . PRO A 1 432 ? -18.803 15.177 4.070 1.00 84.19 432 PRO A CA 1
ATOM 3359 C C . PRO A 1 432 ? -17.293 15.314 3.877 1.00 84.19 432 PRO A C 1
ATOM 3361 O O . PRO A 1 432 ? -16.589 15.865 4.725 1.00 84.19 432 PRO A O 1
ATOM 3364 N N . HIS A 1 433 ? -16.798 14.836 2.737 1.00 80.94 433 HIS A N 1
ATOM 3365 C CA . HIS A 1 433 ? -15.428 15.120 2.331 1.00 80.94 433 HIS A CA 1
ATOM 3366 C C . HIS A 1 433 ? -15.302 16.609 1.972 1.00 80.94 433 HIS A C 1
ATOM 3368 O O . HIS A 1 433 ? -16.136 17.138 1.238 1.00 80.94 433 HIS A O 1
ATOM 3374 N N . THR A 1 434 ? -14.276 17.287 2.491 1.00 73.06 434 THR A N 1
ATOM 3375 C CA . THR A 1 434 ? -13.999 18.701 2.196 1.00 73.06 434 THR A CA 1
ATOM 3376 C C . THR A 1 434 ? -12.622 18.835 1.553 1.00 73.06 434 THR A C 1
ATOM 3378 O O . THR A 1 434 ? -11.675 18.183 1.983 1.00 73.06 434 THR A O 1
ATOM 3381 N N . ASP A 1 435 ? -12.493 19.695 0.537 1.00 64.62 435 ASP A N 1
ATOM 3382 C CA . ASP A 1 435 ? -11.267 19.814 -0.276 1.00 64.62 435 ASP A CA 1
ATOM 3383 C C . ASP A 1 435 ? -10.032 20.315 0.507 1.00 64.62 435 ASP A C 1
ATOM 3385 O O . ASP A 1 435 ? -8.904 20.176 0.039 1.00 64.62 435 ASP A O 1
ATOM 3389 N N . ASN A 1 436 ? -10.234 20.882 1.703 1.00 60.75 436 ASN A N 1
ATOM 3390 C CA . ASN A 1 436 ? -9.187 21.468 2.550 1.00 60.75 436 ASN A CA 1
ATOM 3391 C C . ASN A 1 436 ? -8.682 20.545 3.672 1.00 60.75 436 ASN A C 1
ATOM 3393 O O . ASN A 1 436 ? -7.783 20.939 4.415 1.00 60.75 436 ASN A O 1
ATOM 3397 N N . VAL A 1 437 ? -9.251 19.350 3.837 1.00 56.50 437 VAL A N 1
ATOM 3398 C CA . VAL A 1 437 ? -8.874 18.433 4.920 1.00 56.50 437 VAL A CA 1
ATOM 3399 C C . VAL A 1 437 ? -8.086 17.264 4.336 1.00 56.50 437 VAL A C 1
ATOM 3401 O O . VAL A 1 437 ? -8.310 16.821 3.209 1.00 56.50 437 VAL A O 1
ATOM 3404 N N . THR A 1 438 ? -7.120 16.771 5.113 1.00 63.72 438 THR A N 1
ATOM 3405 C CA . THR A 1 438 ? -6.472 15.473 4.890 1.00 63.72 438 THR A CA 1
ATOM 3406 C C . THR A 1 438 ? -7.549 14.399 4.654 1.00 63.72 438 THR A C 1
ATOM 3408 O O . THR A 1 438 ? -8.706 14.609 4.998 1.00 63.72 438 THR A O 1
ATOM 3411 N N . TRP A 1 439 ? -7.236 13.252 4.041 1.00 84.19 439 TRP A N 1
ATOM 3412 C CA . TRP A 1 439 ? -8.207 12.167 3.764 1.00 84.19 439 TRP A CA 1
ATOM 3413 C C . TRP A 1 439 ? -8.704 11.458 5.046 1.00 84.19 439 TRP A C 1
ATOM 3415 O O . TRP A 1 439 ? -8.809 10.237 5.095 1.00 84.19 439 TRP A O 1
ATOM 3425 N N . SER A 1 440 ? -8.963 12.236 6.094 1.00 86.88 440 SER A N 1
ATOM 3426 C CA . SER A 1 440 ? -9.290 11.896 7.460 1.00 86.88 440 SER A CA 1
ATOM 3427 C C . SER A 1 440 ? -10.607 12.570 7.847 1.00 86.88 440 SER A C 1
ATOM 3429 O O . SER A 1 440 ? -10.801 13.763 7.623 1.00 86.88 440 SER A O 1
ATOM 3431 N N . TYR A 1 441 ? -11.501 11.805 8.455 1.00 90.38 441 TYR A N 1
ATOM 3432 C CA . TYR A 1 441 ? -12.813 12.227 8.923 1.00 90.38 441 TYR A CA 1
ATOM 3433 C C . TYR A 1 441 ? -12.831 12.138 10.444 1.00 90.38 441 TYR A C 1
ATOM 3435 O O . TYR A 1 441 ? -12.540 11.075 10.995 1.00 90.38 441 TYR A O 1
ATOM 3443 N N . ASN A 1 442 ? -13.208 13.228 11.107 1.00 90.81 442 ASN A N 1
ATOM 3444 C CA . ASN A 1 442 ? -13.280 13.288 12.562 1.00 90.81 442 ASN A CA 1
ATOM 3445 C C . ASN A 1 442 ? -14.735 13.443 13.001 1.00 90.81 442 ASN A C 1
ATOM 3447 O O . ASN A 1 442 ? -15.446 14.313 12.497 1.00 90.81 442 ASN A O 1
ATOM 3451 N N . PHE A 1 443 ? -15.175 12.618 13.944 1.00 92.38 443 PHE A N 1
ATOM 3452 C CA . PHE A 1 443 ? -16.482 12.742 14.592 1.00 92.38 443 PHE A CA 1
ATOM 3453 C C . PHE A 1 443 ? -16.418 12.153 16.001 1.00 92.38 443 PHE A C 1
ATOM 3455 O O . PHE A 1 443 ? -15.481 11.427 16.333 1.00 92.38 443 PHE A O 1
ATOM 3462 N N . SER A 1 444 ? -17.406 12.459 16.837 1.00 92.88 444 SER A N 1
ATOM 3463 C CA . SER A 1 444 ? -17.521 11.877 18.171 1.00 92.88 444 SER A CA 1
ATOM 3464 C C . SER A 1 444 ? -18.891 11.255 18.394 1.00 92.88 444 SER A C 1
ATOM 3466 O O . SER A 1 444 ? -19.883 11.669 17.796 1.00 92.88 444 SER A O 1
ATOM 3468 N N . VAL A 1 445 ? -18.927 10.243 19.256 1.00 92.00 445 VAL A N 1
ATOM 3469 C CA . VAL A 1 445 ? -20.155 9.587 19.723 1.00 92.00 445 VAL A CA 1
ATOM 3470 C C . VAL A 1 445 ? -20.124 9.497 21.245 1.00 92.00 445 VAL A C 1
ATOM 3472 O O . VAL A 1 445 ? -19.050 9.410 21.842 1.00 92.00 445 VAL A O 1
ATOM 3475 N N . SER A 1 446 ? -21.295 9.528 21.874 1.00 89.94 446 SER A N 1
ATOM 3476 C CA . SER A 1 446 ? -21.458 9.344 23.320 1.00 89.94 446 SER A CA 1
ATOM 3477 C C . SER A 1 446 ? -22.792 8.669 23.634 1.00 89.94 446 SER A C 1
ATOM 3479 O O . SER A 1 446 ? -23.736 8.723 22.842 1.00 89.94 446 SER A O 1
ATOM 3481 N N . THR A 1 447 ? -22.879 8.008 24.788 1.00 87.44 447 THR A N 1
ATOM 3482 C CA . THR A 1 447 ? -24.126 7.418 25.289 1.00 87.44 447 THR A CA 1
ATOM 3483 C C . THR A 1 447 ? -24.118 7.319 26.812 1.00 87.44 447 THR A C 1
ATOM 3485 O O . THR A 1 447 ? -23.060 7.200 27.427 1.00 87.44 447 THR A O 1
ATOM 3488 N N . TYR A 1 448 ? -25.303 7.357 27.417 1.00 84.38 448 TYR A N 1
ATOM 3489 C CA . TYR A 1 448 ? -25.507 7.112 28.846 1.00 84.38 448 TYR A CA 1
ATOM 3490 C C . TYR A 1 448 ? -25.765 5.631 29.163 1.00 84.38 448 TYR A C 1
ATOM 3492 O O . TYR A 1 448 ? -25.831 5.260 30.330 1.00 84.38 448 TYR A O 1
ATOM 3500 N N . LEU A 1 449 ? -25.946 4.771 28.157 1.00 86.00 449 LEU A N 1
ATOM 3501 C CA . LEU A 1 449 ? -26.259 3.359 28.370 1.00 86.00 449 LEU A CA 1
ATOM 3502 C C . LEU A 1 449 ? -24.975 2.543 28.576 1.00 86.00 449 LEU A C 1
ATOM 3504 O O . LEU A 1 449 ? -24.078 2.565 27.735 1.00 86.00 449 LEU A O 1
ATOM 3508 N N . VAL A 1 450 ? -24.913 1.798 29.681 1.00 85.94 450 VAL A N 1
ATOM 3509 C CA . VAL A 1 450 ? -23.780 0.925 30.033 1.00 85.94 450 VAL A CA 1
ATOM 3510 C C . VAL A 1 450 ? -23.823 -0.364 29.211 1.00 85.94 450 VAL A C 1
ATOM 3512 O O . VAL A 1 450 ? -24.880 -0.973 29.037 1.00 85.94 450 VAL A O 1
ATOM 3515 N N . GLY A 1 451 ? -22.663 -0.803 28.723 1.00 87.94 451 GLY A N 1
ATOM 3516 C CA . GLY A 1 451 ? -22.495 -2.057 27.993 1.00 87.94 451 GLY A CA 1
ATOM 3517 C C . GLY A 1 451 ? -21.751 -1.903 26.668 1.00 87.94 451 GLY A C 1
ATOM 3518 O O . GLY A 1 451 ? -21.112 -0.889 26.386 1.00 87.94 451 GLY A O 1
ATOM 3519 N N . ARG A 1 452 ? -21.820 -2.947 25.832 1.00 90.31 452 ARG A N 1
ATOM 3520 C CA . ARG A 1 452 ? -21.171 -2.961 24.513 1.00 90.31 452 ARG A CA 1
ATOM 3521 C C . ARG A 1 452 ? -22.081 -2.346 23.458 1.00 90.31 452 ARG A C 1
ATOM 3523 O O . ARG A 1 452 ? -23.141 -2.894 23.166 1.00 90.31 452 ARG A O 1
ATOM 3530 N N . SER A 1 453 ? -21.619 -1.252 22.870 1.00 90.06 453 SER A N 1
ATOM 3531 C CA . SER A 1 453 ? -22.248 -0.579 21.734 1.00 90.06 453 SER A CA 1
ATOM 3532 C C . SER A 1 453 ? -21.546 -0.949 20.428 1.00 90.06 453 SER A C 1
ATOM 3534 O O . SER A 1 453 ? -20.366 -1.312 20.433 1.00 90.06 453 SER A O 1
ATOM 3536 N N . VAL A 1 454 ? -22.258 -0.837 19.309 1.00 92.12 454 VAL A N 1
ATOM 3537 C CA . VAL A 1 454 ? -21.750 -1.151 17.966 1.00 92.12 454 VAL A CA 1
ATOM 3538 C C . VAL A 1 454 ? -21.688 0.129 17.137 1.00 92.12 454 VAL A C 1
ATOM 3540 O O . VAL A 1 454 ? -22.652 0.889 17.098 1.00 92.12 454 VAL A O 1
ATOM 3543 N N . LEU A 1 455 ? -20.567 0.364 16.457 1.00 93.25 455 LEU A N 1
ATOM 3544 C CA . LEU A 1 455 ? -20.404 1.467 15.511 1.00 93.25 455 LEU A CA 1
ATOM 3545 C C . LEU A 1 455 ? -20.176 0.914 14.099 1.00 93.25 455 LEU A C 1
ATOM 3547 O O . LEU A 1 455 ? -19.149 0.293 13.805 1.00 93.25 455 LEU A O 1
ATOM 3551 N N . GLU A 1 456 ? -21.141 1.160 13.219 1.00 93.38 456 GLU A N 1
ATOM 3552 C CA . GLU A 1 456 ? -21.043 0.896 11.788 1.00 93.38 456 GLU A CA 1
ATOM 3553 C C . GLU A 1 456 ? -20.530 2.123 11.031 1.00 93.38 456 GLU A C 1
ATOM 3555 O O . GLU A 1 456 ? -20.935 3.252 11.296 1.00 93.38 456 GLU A O 1
ATOM 3560 N N . LEU A 1 457 ? -19.653 1.894 10.056 1.00 94.31 457 LEU A N 1
ATOM 3561 C CA . LEU A 1 457 ? -18.999 2.904 9.232 1.00 94.31 457 LEU A CA 1
ATOM 3562 C C . LEU A 1 457 ? -19.137 2.505 7.764 1.00 94.31 457 LEU A C 1
ATOM 3564 O O . LEU A 1 457 ? -18.817 1.380 7.372 1.00 94.31 457 LEU A O 1
ATOM 3568 N N . LYS A 1 458 ? -19.601 3.443 6.940 1.00 93.69 458 LYS A N 1
ATOM 3569 C CA . LYS A 1 458 ? -19.759 3.266 5.495 1.00 93.69 458 LYS A CA 1
ATOM 3570 C C . LYS A 1 458 ? -19.120 4.439 4.764 1.00 93.69 458 LYS A C 1
ATOM 3572 O O . LYS A 1 458 ? -19.412 5.593 5.077 1.00 93.69 458 LYS A O 1
ATOM 3577 N N . LEU A 1 459 ? -18.281 4.154 3.774 1.00 91.69 459 LEU A N 1
ATOM 3578 C CA . LEU A 1 459 ? -17.620 5.147 2.929 1.00 91.69 459 LEU A CA 1
ATOM 3579 C C . LEU A 1 459 ? -18.250 5.103 1.533 1.00 91.69 459 LEU A C 1
ATOM 3581 O O . LEU A 1 459 ? -18.300 4.049 0.903 1.00 91.69 459 LEU A O 1
ATOM 3585 N N . GLY A 1 460 ? -18.793 6.227 1.060 1.00 88.31 460 GLY A N 1
ATOM 3586 C CA . GLY A 1 460 ? -19.519 6.266 -0.218 1.00 88.31 460 GLY A CA 1
ATOM 3587 C C . GLY A 1 460 ? -20.756 5.357 -0.255 1.00 88.31 460 GLY A C 1
ATOM 3588 O O . GLY A 1 460 ? -21.142 4.889 -1.320 1.00 88.31 460 GLY A O 1
ATOM 3589 N N . GLY A 1 461 ? -21.348 5.065 0.909 1.00 85.00 461 GLY A N 1
ATOM 3590 C CA . GLY A 1 461 ? -22.503 4.172 1.054 1.00 85.00 461 GLY A CA 1
ATOM 3591 C C . GLY A 1 461 ? -22.169 2.681 1.191 1.00 85.00 461 GLY A C 1
ATOM 3592 O O . GLY A 1 461 ? -23.060 1.904 1.527 1.00 85.00 461 GLY A O 1
ATOM 3593 N N . VAL A 1 462 ? -20.908 2.278 1.009 1.00 89.50 462 VAL A N 1
ATOM 3594 C CA . VAL A 1 462 ? -20.453 0.887 1.173 1.00 89.50 462 VAL A CA 1
ATOM 3595 C C . VAL A 1 462 ? -19.812 0.709 2.546 1.00 89.50 462 VAL A C 1
ATOM 3597 O O . VAL A 1 462 ? -19.019 1.545 2.975 1.00 89.50 462 VAL A O 1
ATOM 3600 N N . GLN A 1 463 ? -20.160 -0.366 3.253 1.00 90.38 463 GLN A N 1
ATOM 3601 C CA . GLN A 1 463 ? -19.553 -0.690 4.545 1.00 90.38 463 GLN A CA 1
ATOM 3602 C C . GLN A 1 463 ? -18.062 -0.978 4.390 1.00 90.38 463 GLN A C 1
ATOM 3604 O O . GLN A 1 463 ? -17.668 -1.738 3.510 1.00 90.38 463 GLN A O 1
ATOM 3609 N N . ILE A 1 464 ? -17.246 -0.357 5.242 1.00 91.06 464 ILE A N 1
ATOM 3610 C CA . ILE A 1 464 ? -15.796 -0.573 5.232 1.00 91.06 464 ILE A CA 1
ATOM 3611 C C . ILE A 1 464 ? -15.458 -1.929 5.865 1.00 91.06 464 ILE A C 1
ATOM 3613 O O . ILE A 1 464 ? -16.153 -2.378 6.778 1.00 91.06 464 ILE A O 1
ATOM 3617 N N . ASP A 1 465 ? -14.358 -2.551 5.442 1.00 85.38 465 ASP A N 1
ATOM 3618 C CA . ASP A 1 465 ? -13.989 -3.905 5.885 1.00 85.38 465 ASP A CA 1
ATOM 3619 C C . ASP A 1 465 ? -13.817 -4.021 7.406 1.00 85.38 465 ASP A C 1
ATOM 3621 O O . ASP A 1 465 ? -14.262 -4.996 8.011 1.00 85.38 465 ASP A O 1
ATOM 3625 N N . ASN A 1 466 ? -13.256 -2.988 8.040 1.00 86.44 466 ASN A N 1
ATOM 3626 C CA . ASN A 1 466 ? -13.021 -2.927 9.487 1.00 86.44 466 ASN A CA 1
ATOM 3627 C C . ASN A 1 466 ? -14.262 -2.603 10.323 1.00 86.44 466 ASN A C 1
ATOM 3629 O O . ASN A 1 466 ? -14.168 -2.435 11.534 1.00 86.44 466 ASN A O 1
ATOM 3633 N N . SER A 1 467 ? -15.427 -2.494 9.693 1.00 91.38 467 SER A N 1
ATOM 3634 C CA . SER A 1 467 ? -16.684 -2.181 10.356 1.00 91.38 467 SER A CA 1
ATOM 3635 C C . SER A 1 467 ? -17.609 -3.405 10.380 1.00 91.38 467 SER A C 1
ATOM 3637 O O . SER A 1 467 ? -17.666 -4.149 9.395 1.00 91.38 467 SER A O 1
ATOM 3639 N N . PRO A 1 468 ? -18.375 -3.642 11.462 1.00 93.06 468 PRO A N 1
ATOM 3640 C CA . PRO A 1 468 ? -18.531 -2.790 12.643 1.00 93.06 468 PRO A CA 1
ATOM 3641 C C . PRO A 1 468 ? -17.410 -2.941 13.674 1.00 93.06 468 PRO A C 1
ATOM 3643 O O . PRO A 1 468 ? -16.747 -3.974 13.730 1.00 93.06 468 PRO A O 1
ATOM 3646 N N . ILE A 1 469 ? -17.241 -1.918 14.513 1.00 93.88 469 ILE A N 1
ATOM 3647 C CA . ILE A 1 469 ? -16.358 -1.933 15.690 1.00 93.88 469 ILE A CA 1
ATOM 3648 C C . ILE A 1 469 ? -17.184 -1.851 16.979 1.00 93.88 469 ILE A C 1
ATOM 3650 O O . ILE A 1 469 ? -18.334 -1.408 16.956 1.00 93.88 469 ILE A O 1
ATOM 3654 N N . LEU A 1 470 ? -16.601 -2.267 18.104 1.00 92.81 470 LEU A N 1
ATOM 3655 C CA . LEU A 1 470 ? -17.262 -2.259 19.410 1.00 92.81 470 LEU A CA 1
ATOM 3656 C C . LEU A 1 470 ? -16.737 -1.122 20.294 1.00 92.81 470 LEU A C 1
ATOM 3658 O O . LEU A 1 470 ? -15.545 -0.814 20.289 1.00 92.81 470 LEU A O 1
ATOM 3662 N N . ILE A 1 471 ? -17.623 -0.535 21.094 1.00 92.62 471 ILE A N 1
ATOM 3663 C CA . ILE A 1 471 ? -17.286 0.451 22.128 1.00 92.62 471 ILE A CA 1
ATOM 3664 C C . ILE A 1 471 ? -17.796 -0.087 23.461 1.00 92.62 471 ILE A C 1
ATOM 3666 O O . ILE A 1 471 ? -18.974 -0.432 23.569 1.00 92.62 471 ILE A O 1
ATOM 3670 N N . ASN A 1 472 ? -16.921 -0.186 24.461 1.00 92.19 472 ASN A N 1
ATOM 3671 C CA . ASN A 1 472 ? -17.319 -0.572 25.811 1.00 92.19 472 ASN A CA 1
ATOM 3672 C C . ASN A 1 472 ? -17.612 0.682 26.635 1.00 92.19 472 ASN A C 1
ATOM 3674 O O . ASN A 1 472 ? -16.725 1.516 26.809 1.00 92.19 472 ASN A O 1
ATOM 3678 N N . VAL A 1 473 ? -18.845 0.802 27.121 1.00 90.50 473 VAL A N 1
ATOM 3679 C CA . VAL A 1 473 ? -19.285 1.908 27.974 1.00 90.50 473 VAL A CA 1
ATOM 3680 C C . VAL A 1 473 ? -19.439 1.388 29.396 1.00 90.50 473 VAL A C 1
ATOM 3682 O O . VAL A 1 473 ? -20.229 0.475 29.638 1.00 90.50 473 VAL A O 1
ATOM 3685 N N . GLU A 1 474 ? -18.668 1.949 30.316 1.00 90.50 474 GLU A N 1
ATOM 3686 C CA . GLU A 1 474 ? -18.655 1.620 31.742 1.00 90.50 474 GLU A CA 1
ATOM 3687 C C . GLU A 1 474 ? -19.424 2.675 32.549 1.00 90.50 474 GLU A C 1
ATOM 3689 O O . GLU A 1 474 ? -19.721 3.768 32.056 1.00 90.50 474 GLU A O 1
ATOM 3694 N N . GLU A 1 475 ? -19.780 2.340 33.789 1.00 87.00 475 GLU A N 1
ATOM 3695 C CA . GLU A 1 475 ? -20.405 3.294 34.707 1.00 87.00 475 GLU A CA 1
ATOM 3696 C C . GLU A 1 475 ? -19.487 4.503 34.939 1.00 87.00 475 GLU A C 1
ATOM 3698 O O . GLU A 1 475 ? -18.258 4.392 34.953 1.00 87.00 475 GLU A O 1
ATOM 3703 N N . ARG A 1 476 ? -20.088 5.683 35.097 1.00 86.69 476 ARG A N 1
ATOM 3704 C CA . ARG A 1 476 ? -19.339 6.901 35.420 1.00 86.69 476 ARG A CA 1
ATOM 3705 C C . ARG A 1 476 ? -18.835 6.855 36.867 1.00 86.69 476 ARG A C 1
ATOM 3707 O O . ARG A 1 476 ? -19.564 6.453 37.770 1.00 86.69 476 ARG A O 1
ATOM 3714 N N . ASP A 1 477 ? -17.615 7.342 37.095 1.00 85.50 477 ASP A N 1
ATOM 3715 C CA . ASP A 1 477 ? -17.092 7.527 38.452 1.00 85.50 477 ASP A CA 1
ATOM 3716 C C . ASP A 1 477 ? -17.811 8.699 39.125 1.00 85.50 477 ASP A C 1
ATOM 3718 O O . ASP A 1 477 ? -17.767 9.830 38.633 1.00 85.50 477 ASP A O 1
ATOM 3722 N N . CYS A 1 478 ? -18.456 8.430 40.256 1.00 81.06 478 CYS A N 1
ATOM 3723 C CA . CYS A 1 478 ? -19.124 9.439 41.071 1.00 81.06 478 CYS A CA 1
ATOM 3724 C C . CYS A 1 478 ? -18.309 9.782 42.323 1.00 81.06 478 CYS A C 1
ATOM 3726 O O . CYS A 1 478 ? -17.420 9.034 42.736 1.00 81.06 478 CYS A O 1
ATOM 3728 N N . SER A 1 479 ? -18.621 10.929 42.928 1.00 78.75 479 SER A N 1
ATOM 3729 C CA . SER A 1 479 ? -17.989 11.384 44.169 1.00 78.75 479 SER A CA 1
ATOM 3730 C C . SER A 1 479 ? -18.278 10.428 45.334 1.00 78.75 479 SER A C 1
ATOM 3732 O O . SER A 1 479 ? -19.225 9.641 45.304 1.00 78.75 479 SER A O 1
ATOM 3734 N N . GLU A 1 480 ? -17.469 10.495 46.391 1.00 64.19 480 GLU A N 1
ATOM 3735 C CA . GLU A 1 480 ? -17.583 9.608 47.553 1.00 64.19 480 GLU A CA 1
ATOM 3736 C C . GLU A 1 480 ? -18.997 9.659 48.181 1.00 64.19 480 GLU A C 1
ATOM 3738 O O . GLU A 1 480 ? -19.471 10.711 48.607 1.00 64.19 480 GLU A O 1
ATOM 3743 N N . GLY A 1 481 ? -19.692 8.512 48.212 1.00 61.25 481 GLY A N 1
ATOM 3744 C CA . GLY A 1 481 ? -21.071 8.383 48.716 1.00 61.25 481 GLY A CA 1
ATOM 3745 C C . GLY A 1 481 ? -22.176 8.423 47.648 1.00 61.25 481 GLY A C 1
ATOM 3746 O O . GLY A 1 481 ? -23.348 8.206 47.981 1.00 61.25 481 GLY A O 1
ATOM 3747 N N . GLU A 1 482 ? -21.813 8.641 46.381 1.00 69.94 482 GLU A N 1
ATOM 3748 C CA . GLU A 1 482 ? -22.709 8.640 45.222 1.00 69.94 482 GLU A CA 1
ATOM 3749 C C . GLU A 1 482 ? -22.469 7.426 44.310 1.00 69.94 482 GLU A C 1
ATOM 3751 O O . GLU A 1 482 ? -21.362 6.896 44.222 1.00 69.94 482 GLU A O 1
ATOM 3756 N N . LYS A 1 483 ? -23.516 6.976 43.612 1.00 74.50 483 LYS A N 1
ATOM 3757 C CA . LYS A 1 483 ? -23.433 5.968 42.545 1.00 74.50 483 LYS A CA 1
ATOM 3758 C C . LYS A 1 483 ? -24.108 6.472 41.274 1.00 74.50 483 LYS A C 1
ATOM 3760 O O . LYS A 1 483 ? -25.074 7.235 41.350 1.00 74.50 483 LYS A O 1
ATOM 3765 N N . ALA A 1 484 ? -23.597 6.026 40.128 1.00 76.69 484 ALA A N 1
ATOM 3766 C CA . ALA A 1 484 ? -24.152 6.342 38.821 1.00 76.69 484 ALA A CA 1
ATOM 3767 C C . ALA A 1 484 ? -25.516 5.658 38.627 1.00 76.69 484 ALA A C 1
ATOM 3769 O O . ALA A 1 484 ? -25.711 4.497 38.992 1.00 76.69 484 ALA A O 1
ATOM 3770 N N . THR A 1 485 ? -26.479 6.389 38.075 1.00 77.31 485 THR A N 1
ATOM 3771 C CA . THR A 1 485 ? -27.800 5.880 37.708 1.00 77.31 485 THR A CA 1
ATOM 3772 C C . THR A 1 485 ? -27.770 5.265 36.306 1.00 77.31 485 THR A C 1
ATOM 3774 O O . THR A 1 485 ? -26.835 5.454 35.523 1.00 77.31 485 THR A O 1
ATOM 3777 N N . SER A 1 486 ? -28.847 4.568 35.936 1.00 72.44 486 SER A N 1
ATOM 3778 C CA . SER A 1 486 ? -29.047 4.057 34.571 1.00 72.44 486 SER A CA 1
ATOM 3779 C C . SER A 1 486 ? -29.151 5.156 33.508 1.00 72.44 486 SER A C 1
ATOM 3781 O O . SER A 1 486 ? -29.043 4.858 32.324 1.00 72.44 486 SER A O 1
ATOM 3783 N N . GLU A 1 487 ? -29.362 6.408 33.924 1.00 71.62 487 GLU A N 1
ATOM 3784 C CA . GLU A 1 487 ? -29.415 7.593 33.058 1.00 71.62 487 GLU A CA 1
ATOM 3785 C C . GLU A 1 487 ? -28.064 8.334 32.997 1.00 71.62 487 GLU A C 1
ATOM 3787 O O . GLU A 1 487 ? -27.914 9.291 32.242 1.00 71.62 487 GLU A O 1
ATOM 3792 N N . GLY A 1 488 ? -27.049 7.872 33.742 1.00 71.19 488 GLY A N 1
ATOM 3793 C CA . GLY A 1 488 ? -25.709 8.468 33.748 1.00 71.19 488 GLY A CA 1
ATOM 3794 C C . GLY A 1 488 ? -25.532 9.666 34.690 1.00 71.19 488 GLY A C 1
ATOM 3795 O O . GLY A 1 488 ? -24.552 10.402 34.541 1.00 71.19 488 GLY A O 1
ATOM 3796 N N . ASP A 1 489 ? -26.441 9.842 35.657 1.00 78.69 489 ASP A N 1
ATOM 3797 C CA . ASP A 1 489 ? -26.360 10.848 36.729 1.00 78.69 489 ASP A CA 1
ATOM 3798 C C . ASP A 1 489 ? -25.761 10.259 38.015 1.00 78.69 489 ASP A C 1
ATOM 3800 O O . ASP A 1 489 ? -25.956 9.084 38.308 1.00 78.69 489 ASP A O 1
ATOM 3804 N N . CYS A 1 490 ? -25.098 11.070 38.842 1.00 77.06 490 CYS A N 1
ATOM 3805 C CA . CYS A 1 490 ? -24.606 10.649 40.160 1.00 77.06 490 CYS A CA 1
ATOM 3806 C C . CYS A 1 490 ? -25.625 10.982 41.263 1.00 77.06 490 CYS A C 1
ATOM 3808 O O . CYS A 1 490 ? -26.056 12.129 41.378 1.00 77.06 490 CYS A O 1
ATOM 3810 N N . ARG A 1 491 ? -26.019 9.996 42.087 1.00 69.69 491 ARG A N 1
ATOM 3811 C CA . ARG A 1 491 ? -26.940 10.197 43.230 1.00 69.69 491 ARG A CA 1
ATOM 3812 C C . ARG A 1 491 ? -26.439 9.537 44.519 1.00 69.69 491 ARG A C 1
ATOM 3814 O O . ARG A 1 491 ? -25.823 8.474 44.468 1.00 69.69 491 ARG A O 1
ATOM 3821 N N . LYS A 1 492 ? -26.737 10.145 45.679 1.00 58.16 492 LYS A N 1
ATOM 3822 C CA . LYS A 1 492 ? -26.364 9.653 47.025 1.00 58.16 492 LYS A CA 1
ATOM 3823 C C . LYS A 1 492 ? -27.184 8.424 47.445 1.00 58.16 492 LYS A C 1
ATOM 3825 O O . LYS A 1 492 ? -28.362 8.314 47.118 1.00 58.16 492 LYS A O 1
ATOM 3830 N N . THR A 1 493 ? -26.565 7.500 48.182 1.00 52.91 493 THR A N 1
ATOM 3831 C CA . THR A 1 493 ? -27.137 6.168 48.493 1.00 52.91 493 THR A CA 1
ATOM 3832 C C . THR A 1 493 ? -27.846 6.096 49.864 1.00 52.91 493 THR A C 1
ATOM 3834 O O . THR A 1 493 ? -27.331 6.611 50.851 1.00 52.91 493 THR A O 1
ATOM 3837 N N . GLN A 1 494 ? -29.002 5.415 49.941 1.00 54.62 494 GLN A N 1
ATOM 3838 C CA . GLN A 1 494 ? -29.840 5.216 51.144 1.00 54.62 494 GLN A CA 1
ATOM 3839 C C . GLN A 1 494 ? -29.183 4.278 52.184 1.00 54.62 494 GLN A C 1
ATOM 3841 O O . GLN A 1 494 ? -28.738 3.184 51.833 1.00 54.62 494 GLN A O 1
ATOM 3846 N N . THR A 1 495 ? -29.163 4.651 53.472 1.00 56.00 495 THR A N 1
ATOM 3847 C CA . THR A 1 495 ? -28.644 3.806 54.567 1.00 56.00 495 THR A CA 1
ATOM 3848 C C . THR A 1 495 ? -29.775 3.075 55.306 1.00 56.00 495 THR A C 1
ATOM 3850 O O . THR A 1 495 ? -30.715 3.672 55.830 1.00 56.00 495 THR A O 1
ATOM 3853 N N . VAL A 1 496 ? -29.700 1.740 55.336 1.00 65.81 496 VAL A N 1
ATOM 3854 C CA . VAL A 1 496 ? -30.691 0.864 55.983 1.00 65.81 496 VAL A CA 1
ATOM 3855 C C . VAL A 1 496 ? -30.182 0.446 57.362 1.00 65.81 496 VAL A C 1
ATOM 3857 O O . VAL A 1 496 ? -29.168 -0.248 57.459 1.00 65.81 496 VAL A O 1
ATOM 3860 N N . THR A 1 497 ? -30.897 0.821 58.425 1.00 73.94 497 THR A N 1
ATOM 3861 C CA . THR A 1 497 ? -30.544 0.438 59.799 1.00 73.94 497 THR A CA 1
ATOM 3862 C C . THR A 1 497 ? -31.180 -0.916 60.135 1.00 73.94 497 THR A C 1
ATOM 3864 O O . THR A 1 497 ? -32.382 -1.134 59.936 1.00 73.94 497 THR A O 1
ATOM 3867 N N . TYR A 1 498 ? -30.355 -1.860 60.600 1.00 80.81 498 TYR A N 1
ATOM 3868 C CA . TYR A 1 498 ? -30.742 -3.227 60.977 1.00 80.81 498 TYR A CA 1
ATOM 3869 C C . TYR A 1 498 ? -30.625 -3.434 62.488 1.00 80.81 498 TYR A C 1
ATOM 3871 O O . TYR A 1 498 ? -29.878 -2.720 63.160 1.00 80.81 498 TYR A O 1
ATOM 3879 N N . LEU A 1 499 ? -31.311 -4.450 63.025 1.00 80.50 499 LEU A N 1
ATOM 3880 C CA . LEU A 1 499 ? -31.164 -4.805 64.437 1.00 80.50 499 LEU A CA 1
ATOM 3881 C C . LEU A 1 499 ? -29.716 -5.250 64.712 1.00 80.50 499 LEU A C 1
ATOM 3883 O O . LEU A 1 499 ? -29.239 -6.185 64.053 1.00 80.50 499 LEU A O 1
ATOM 3887 N N . PRO A 1 500 ? -29.023 -4.657 65.706 1.00 84.06 500 PRO A N 1
ATOM 3888 C CA . PRO A 1 500 ? -27.683 -5.086 66.075 1.00 84.06 500 PRO A CA 1
ATOM 3889 C C . PRO A 1 500 ? -27.669 -6.566 66.455 1.00 84.06 500 PRO A C 1
ATOM 3891 O O . PRO A 1 500 ? -28.520 -7.033 67.218 1.00 84.06 500 PRO A O 1
ATOM 3894 N N . SER A 1 501 ? -26.660 -7.306 65.993 1.00 83.88 501 SER A N 1
ATOM 3895 C CA . SER A 1 501 ? -26.512 -8.733 66.308 1.00 83.88 501 SER A CA 1
ATOM 3896 C C . SER A 1 501 ? -26.499 -9.003 67.819 1.00 83.88 501 SER A C 1
ATOM 3898 O O . SER A 1 501 ? -27.013 -10.026 68.260 1.00 83.88 501 SER A O 1
ATOM 3900 N N . ALA A 1 502 ? -25.986 -8.062 68.623 1.00 86.19 502 ALA A N 1
ATOM 3901 C CA . ALA A 1 502 ? -25.970 -8.157 70.082 1.00 86.19 502 ALA A CA 1
ATOM 3902 C C . ALA A 1 502 ? -27.383 -8.251 70.692 1.00 86.19 502 ALA A C 1
ATOM 3904 O O . ALA A 1 502 ? -27.609 -9.047 71.602 1.00 86.19 502 ALA A O 1
ATOM 3905 N N . VAL A 1 503 ? -28.348 -7.493 70.156 1.00 86.44 503 VAL A N 1
ATOM 3906 C CA . VAL A 1 503 ? -29.745 -7.508 70.622 1.00 86.44 503 VAL A CA 1
ATOM 3907 C C . VAL A 1 503 ? -30.409 -8.841 70.280 1.00 86.44 503 VAL A C 1
ATOM 3909 O O . VAL A 1 503 ? -31.099 -9.414 71.120 1.00 86.44 503 VAL A O 1
ATOM 3912 N N . LYS A 1 504 ? -30.142 -9.383 69.083 1.00 86.25 504 LYS A N 1
ATOM 3913 C CA . LYS A 1 504 ? -30.649 -10.704 68.675 1.00 86.25 504 LYS A CA 1
ATOM 3914 C C . LYS A 1 504 ? -30.118 -11.810 69.589 1.00 86.25 504 LYS A C 1
ATOM 3916 O O . LYS A 1 504 ? -30.890 -12.634 70.068 1.00 86.25 504 LYS A O 1
ATOM 3921 N N . VAL A 1 505 ? -28.816 -11.801 69.886 1.00 89.25 505 VAL A N 1
ATOM 3922 C CA . VAL A 1 505 ? -28.198 -12.777 70.801 1.00 89.25 505 VAL A CA 1
ATOM 3923 C C . VAL A 1 505 ? -28.809 -12.680 72.201 1.00 89.25 505 VAL A C 1
ATOM 3925 O O . VAL A 1 505 ? -29.204 -13.701 72.762 1.00 89.25 505 VAL A O 1
ATOM 3928 N N . LEU A 1 506 ? -28.955 -11.467 72.743 1.00 91.25 506 LEU A N 1
ATOM 3929 C CA . LEU A 1 506 ? -29.575 -11.250 74.052 1.00 91.25 506 LEU A CA 1
ATOM 3930 C C . LEU A 1 506 ? -31.013 -11.793 74.105 1.00 91.25 506 LEU A C 1
ATOM 3932 O O . LEU A 1 506 ? -31.384 -12.470 75.064 1.00 91.25 506 LEU A O 1
ATOM 3936 N N . ALA A 1 507 ? -31.802 -11.548 73.057 1.00 89.12 507 ALA A N 1
ATOM 3937 C CA . ALA A 1 507 ? -33.172 -12.031 72.930 1.00 89.12 507 ALA A CA 1
ATOM 3938 C C . ALA A 1 507 ? -33.259 -13.572 72.993 1.00 89.12 507 ALA A C 1
ATOM 3940 O O . ALA A 1 507 ? -34.033 -14.118 73.785 1.00 89.12 507 ALA A O 1
ATOM 3941 N N . PHE A 1 508 ? -32.419 -14.287 72.233 1.00 90.00 508 PHE A N 1
ATOM 3942 C CA . PHE A 1 508 ? -32.388 -15.757 72.256 1.00 90.00 508 PHE A CA 1
ATOM 3943 C C . PHE A 1 508 ? -31.942 -16.326 73.608 1.00 90.00 508 PHE A C 1
ATOM 3945 O O . PHE A 1 508 ? -32.481 -17.343 74.055 1.00 90.00 508 PHE A O 1
ATOM 3952 N N . VAL A 1 509 ? -30.994 -15.669 74.283 1.00 93.62 509 VAL A N 1
ATOM 3953 C CA . VAL A 1 509 ? -30.532 -16.076 75.618 1.00 93.62 509 VAL A CA 1
ATOM 3954 C C . VAL A 1 509 ? -31.662 -15.958 76.642 1.00 93.62 509 VAL A C 1
ATOM 3956 O O . VAL A 1 509 ? -31.936 -16.922 77.357 1.00 93.62 509 VAL A O 1
ATOM 3959 N N . LEU A 1 510 ? -32.367 -14.823 76.681 1.00 91.31 510 LEU A N 1
ATOM 3960 C CA . LEU A 1 510 ? -33.469 -14.601 77.624 1.00 91.31 510 LEU A CA 1
ATOM 3961 C C . LEU A 1 510 ? -34.630 -15.582 77.407 1.00 91.31 510 LEU A C 1
ATOM 3963 O O . LEU A 1 510 ? -35.143 -16.148 78.375 1.00 91.31 510 LEU A O 1
ATOM 3967 N N . PHE A 1 511 ? -35.000 -15.841 76.147 1.00 94.25 511 PHE A N 1
ATOM 3968 C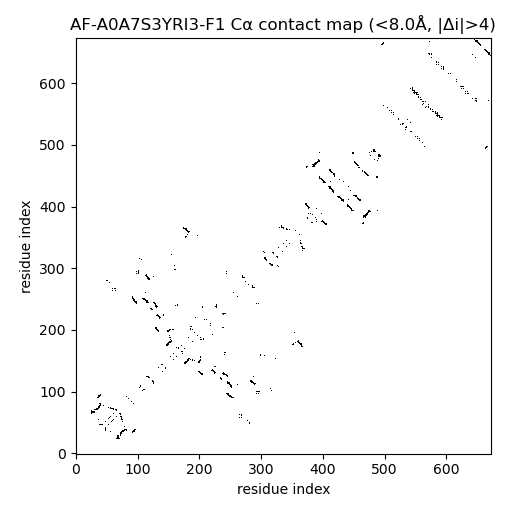 CA . PHE A 1 511 ? -36.006 -16.850 75.810 1.00 94.25 511 PHE A CA 1
ATOM 3969 C C . PHE A 1 511 ? -35.599 -18.246 76.305 1.00 94.25 511 PHE A C 1
ATOM 3971 O O . PHE A 1 511 ? -36.389 -18.937 76.952 1.00 94.25 511 PHE A O 1
ATOM 3978 N N . SER A 1 512 ? -34.348 -18.639 76.047 1.00 94.00 512 SER A N 1
ATOM 3979 C CA . SER A 1 512 ? -33.824 -19.953 76.430 1.00 94.00 512 SER A CA 1
ATOM 3980 C C . SER A 1 512 ? -33.818 -20.138 77.947 1.00 94.00 512 SER A C 1
ATOM 3982 O O . SER A 1 512 ? -34.267 -21.172 78.435 1.00 94.00 512 SER A O 1
ATOM 3984 N N . ILE A 1 513 ? -33.388 -19.125 78.708 1.00 94.88 513 ILE A N 1
ATOM 3985 C CA . ILE A 1 513 ? -33.389 -19.166 80.178 1.00 94.88 513 ILE A CA 1
ATOM 3986 C C . ILE A 1 513 ? -34.811 -19.374 80.711 1.00 94.88 513 ILE A C 1
ATOM 3988 O O . ILE A 1 513 ? -35.034 -20.276 81.521 1.00 94.88 513 ILE A O 1
ATOM 3992 N N . ASN A 1 514 ? -35.785 -18.583 80.247 1.00 94.38 514 ASN A N 1
ATOM 3993 C CA . ASN A 1 514 ? -37.149 -18.684 80.763 1.00 94.38 514 ASN A CA 1
ATOM 3994 C C . ASN A 1 514 ? -37.834 -20.006 80.376 1.00 94.38 514 ASN A C 1
ATOM 3996 O O . ASN A 1 514 ? -38.555 -20.599 81.183 1.00 94.38 514 ASN A O 1
ATOM 4000 N N . CYS A 1 515 ? -37.576 -20.501 79.162 1.00 94.88 515 CYS A N 1
ATOM 4001 C CA . CYS A 1 515 ? -38.071 -21.798 78.711 1.00 94.88 515 CYS A CA 1
ATOM 4002 C C . CYS A 1 515 ? -37.484 -22.938 79.560 1.00 94.88 515 CYS A C 1
ATOM 4004 O O . CYS A 1 515 ? -38.235 -23.753 80.098 1.00 94.88 515 CYS A O 1
ATOM 4006 N N . CYS A 1 516 ? -36.165 -22.943 79.777 1.00 95.50 516 CYS A N 1
ATOM 4007 C CA . CYS A 1 516 ? -35.487 -23.933 80.615 1.00 95.50 516 CYS A CA 1
ATOM 4008 C C . CYS A 1 516 ? -36.006 -23.932 82.059 1.00 95.50 516 CYS A C 1
ATOM 4010 O O . CYS A 1 516 ? -36.263 -25.000 82.611 1.00 95.50 516 CYS A O 1
ATOM 4012 N N . LEU A 1 517 ? -36.211 -22.757 82.665 1.00 95.31 517 LEU A N 1
ATOM 4013 C CA . LEU A 1 517 ? -36.775 -22.647 84.014 1.00 95.31 517 LEU A CA 1
ATOM 4014 C C . LEU A 1 517 ? -38.219 -23.161 84.073 1.00 95.31 517 LEU A C 1
ATOM 4016 O O . LEU A 1 517 ? -38.559 -23.939 84.963 1.00 95.31 517 LEU A O 1
ATOM 4020 N N . SER A 1 518 ? -39.060 -22.777 83.109 1.00 94.94 518 SER A N 1
ATOM 4021 C CA . SER A 1 518 ? -40.469 -23.190 83.059 1.00 94.94 518 SER A CA 1
ATOM 4022 C C . SER A 1 518 ? -40.617 -24.703 82.865 1.00 94.94 518 SER A C 1
ATOM 4024 O O . SER A 1 518 ? -41.390 -25.350 83.574 1.00 94.94 518 SER A O 1
ATOM 4026 N N . VAL A 1 519 ? -39.832 -25.293 81.957 1.00 95.19 519 VAL A N 1
ATOM 4027 C CA . VAL A 1 519 ? -39.794 -26.747 81.742 1.00 95.19 519 VAL A CA 1
ATOM 4028 C C . VAL A 1 519 ? -39.206 -27.460 82.959 1.00 95.19 519 VAL A C 1
ATOM 4030 O O . VAL A 1 519 ? -39.777 -28.448 83.415 1.00 95.19 519 VAL A O 1
ATOM 4033 N N . GLY A 1 520 ? -38.116 -26.946 83.535 1.00 95.25 520 GLY A N 1
ATOM 4034 C CA . GLY A 1 520 ? -37.473 -27.511 84.721 1.00 95.25 520 GLY A CA 1
ATOM 4035 C C . GLY A 1 520 ? -38.408 -27.568 85.930 1.00 95.25 520 GLY A C 1
ATOM 4036 O O . GLY A 1 520 ? -38.560 -28.626 86.541 1.00 95.25 520 GLY A O 1
ATOM 4037 N N . PHE A 1 521 ? -39.110 -26.474 86.239 1.00 93.75 521 PHE A N 1
ATOM 4038 C CA . PHE A 1 521 ? -40.107 -26.457 87.314 1.00 93.75 521 PHE A CA 1
ATOM 4039 C C . PHE A 1 521 ? -41.342 -27.309 86.991 1.00 93.75 521 PHE A C 1
ATOM 4041 O O . PHE A 1 521 ? -41.902 -27.948 87.889 1.00 93.75 521 PHE A O 1
ATOM 4048 N N . GLY A 1 522 ? -41.744 -27.389 85.720 1.00 92.88 522 GLY A N 1
ATOM 4049 C CA . GLY A 1 522 ? -42.779 -28.314 85.261 1.00 92.88 522 GLY A CA 1
ATOM 4050 C C . GLY A 1 522 ? -42.404 -29.777 85.524 1.00 92.88 522 GLY A C 1
ATOM 4051 O O . GLY A 1 522 ? -43.171 -30.507 86.155 1.00 92.88 522 GLY A O 1
ATOM 4052 N N . LEU A 1 523 ? -41.198 -30.188 85.121 1.00 93.81 523 LEU A N 1
ATOM 4053 C CA . LEU A 1 523 ? -40.657 -31.529 85.356 1.00 93.81 523 LEU A CA 1
ATOM 4054 C C . LEU A 1 523 ? -40.503 -31.822 86.850 1.00 93.81 523 LEU A C 1
ATOM 4056 O O . LEU A 1 523 ? -40.945 -32.875 87.306 1.00 93.81 523 LEU A O 1
ATOM 4060 N N . PHE A 1 524 ? -39.968 -30.880 87.630 1.00 93.56 524 PHE A N 1
ATOM 4061 C CA . PHE A 1 524 ? -39.877 -30.991 89.089 1.00 93.56 524 PHE A CA 1
ATOM 4062 C C . PHE A 1 524 ? -41.249 -31.275 89.722 1.00 93.56 524 PHE A C 1
ATOM 4064 O O . PHE A 1 524 ? -41.384 -32.161 90.568 1.00 93.56 524 PHE A O 1
ATOM 4071 N N . THR A 1 525 ? -42.290 -30.581 89.254 1.00 91.50 525 THR A N 1
ATOM 4072 C CA . THR A 1 525 ? -43.672 -30.773 89.719 1.00 91.50 525 THR A CA 1
ATOM 4073 C C . THR A 1 525 ? -44.204 -32.171 89.371 1.00 91.50 525 THR A C 1
ATOM 4075 O O . THR A 1 525 ? -44.921 -32.768 90.171 1.00 91.50 525 THR A O 1
ATOM 4078 N N . ILE A 1 526 ? -43.833 -32.726 88.209 1.00 91.38 526 ILE A N 1
ATOM 4079 C CA . ILE A 1 526 ? -44.209 -34.091 87.793 1.00 91.38 526 ILE A CA 1
ATOM 4080 C C . ILE A 1 526 ? -43.473 -35.146 88.626 1.00 91.38 526 ILE A C 1
ATOM 4082 O O . ILE A 1 526 ? -44.107 -36.077 89.128 1.00 91.38 526 ILE A O 1
ATOM 4086 N N . PHE A 1 527 ? -42.153 -35.012 88.787 1.00 93.31 527 PHE A N 1
ATOM 4087 C CA . PHE A 1 527 ? -41.332 -35.977 89.523 1.00 93.31 527 PHE A CA 1
ATOM 4088 C C . PHE A 1 527 ? -41.716 -36.044 91.003 1.00 93.31 527 PHE A C 1
ATOM 4090 O O . PHE A 1 527 ? -41.836 -37.132 91.562 1.00 93.31 527 PHE A O 1
ATOM 4097 N N . HIS A 1 528 ? -42.002 -34.899 91.624 1.00 90.94 528 HIS A N 1
ATOM 4098 C CA . HIS A 1 528 ? -42.380 -34.821 93.035 1.00 90.94 528 HIS A CA 1
ATOM 4099 C C . HIS A 1 528 ? -43.898 -34.800 93.274 1.00 90.94 528 HIS A C 1
ATOM 4101 O O . HIS A 1 528 ? -44.344 -34.396 94.350 1.00 90.94 528 HIS A O 1
ATOM 4107 N N . LYS A 1 529 ? -44.709 -35.283 92.320 1.00 86.25 529 LYS A N 1
ATOM 4108 C CA . LYS A 1 529 ? -46.185 -35.280 92.402 1.00 86.25 529 LYS A CA 1
ATOM 4109 C C . LYS A 1 529 ? -46.772 -36.024 93.609 1.00 86.25 529 LYS A C 1
ATOM 4111 O O . LYS A 1 529 ? -47.932 -35.812 93.941 1.00 86.25 529 LYS A O 1
ATOM 4116 N N . THR A 1 530 ? -46.002 -36.904 94.251 1.00 87.31 530 THR A N 1
ATOM 4117 C CA . THR A 1 530 ? -46.407 -37.661 95.450 1.00 87.31 530 THR A CA 1
ATOM 4118 C C . THR A 1 530 ? -46.139 -36.910 96.758 1.00 87.31 530 THR A C 1
ATOM 4120 O O . THR A 1 530 ? -46.675 -37.284 97.800 1.00 87.31 530 THR A O 1
ATOM 4123 N N . SER A 1 531 ? -45.334 -35.840 96.733 1.00 89.62 531 SER A N 1
ATOM 4124 C CA . SER A 1 531 ? -45.021 -35.043 97.920 1.00 89.62 531 SER A CA 1
ATOM 4125 C C . SER A 1 531 ? -46.221 -34.203 98.355 1.00 89.62 531 SER A C 1
ATOM 4127 O O . SER A 1 531 ? -46.832 -33.496 97.550 1.00 89.62 531 SER A O 1
ATOM 4129 N N . LYS A 1 532 ? -46.520 -34.205 99.661 1.00 85.06 532 LYS A N 1
ATOM 4130 C CA . LYS A 1 532 ? -47.630 -33.428 100.243 1.00 85.06 532 LYS A CA 1
ATOM 4131 C C . LYS A 1 532 ? -47.511 -31.926 99.950 1.00 85.06 532 LYS A C 1
ATOM 4133 O O . LYS A 1 532 ? -48.527 -31.275 99.727 1.00 85.06 532 LYS A O 1
ATOM 4138 N N . ILE A 1 533 ? -46.284 -31.396 99.900 1.00 86.62 533 ILE A N 1
ATOM 4139 C CA . ILE A 1 533 ? -46.014 -29.975 99.616 1.00 86.62 533 ILE A CA 1
ATOM 4140 C C . ILE A 1 533 ? -46.403 -29.627 98.169 1.00 86.62 533 ILE A C 1
ATOM 4142 O O . ILE A 1 533 ? -47.053 -28.612 97.926 1.00 86.62 533 ILE A O 1
ATOM 4146 N N . VAL A 1 534 ? -46.059 -30.490 97.207 1.00 87.00 534 VAL A N 1
ATOM 4147 C CA . VAL A 1 534 ? -46.342 -30.272 95.777 1.00 87.00 534 VAL A CA 1
ATOM 4148 C C . VAL A 1 534 ? -47.826 -30.473 95.469 1.00 87.00 534 VAL A C 1
ATOM 4150 O O . VAL A 1 534 ? -48.405 -29.718 94.697 1.00 87.00 534 VAL A O 1
ATOM 4153 N N . ILE A 1 535 ? -48.491 -31.428 96.117 1.00 84.62 535 ILE A N 1
ATOM 4154 C CA . ILE A 1 535 ? -49.945 -31.596 95.978 1.00 84.62 535 ILE A CA 1
ATOM 4155 C C . ILE A 1 535 ? -50.684 -30.352 96.506 1.00 84.62 535 ILE A C 1
ATOM 4157 O O . ILE A 1 535 ? -51.628 -29.876 95.869 1.00 84.62 535 ILE A O 1
ATOM 4161 N N . ALA A 1 536 ? -50.226 -29.778 97.626 1.00 84.44 536 ALA A N 1
ATOM 4162 C CA . ALA A 1 536 ? -50.814 -28.576 98.219 1.00 84.44 536 ALA A CA 1
ATOM 4163 C C . ALA A 1 536 ? -50.673 -27.320 97.335 1.00 84.44 536 ALA A C 1
ATOM 4165 O O . ALA A 1 536 ? -51.522 -26.430 97.394 1.00 84.44 536 ALA A O 1
ATOM 4166 N N . SER A 1 537 ? -49.653 -27.252 96.470 1.00 84.56 537 SER A N 1
ATOM 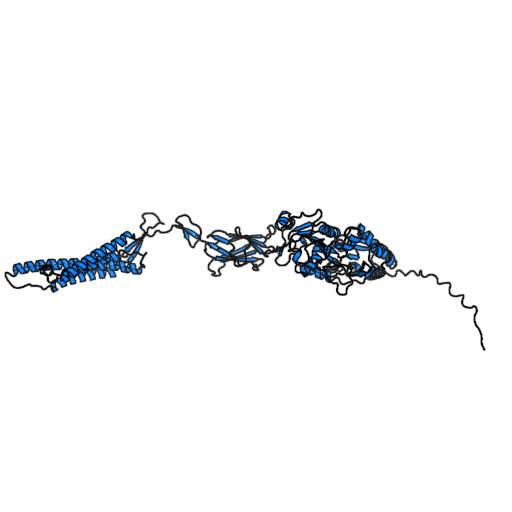4167 C CA . SER A 1 537 ? -49.411 -26.103 95.583 1.00 84.56 537 SER A CA 1
ATOM 4168 C C . SER A 1 537 ? -50.331 -26.046 94.350 1.00 84.56 537 SER A C 1
ATOM 4170 O O . SER A 1 537 ? -50.276 -25.074 93.588 1.00 84.56 537 SER A O 1
ATOM 4172 N N . GLN A 1 538 ? -51.224 -27.032 94.201 1.00 88.69 538 GLN A N 1
ATOM 4173 C CA . GLN A 1 538 ? -52.219 -27.165 93.132 1.00 88.69 538 GLN A CA 1
ATOM 4174 C C . GLN A 1 538 ? -51.595 -27.257 91.720 1.00 88.69 538 GLN A C 1
ATOM 4176 O O . GLN A 1 538 ? -51.747 -26.329 90.917 1.00 88.69 538 GLN A O 1
ATOM 4181 N N . PRO A 1 539 ? -50.953 -28.396 91.377 1.00 90.06 539 PRO A N 1
ATOM 4182 C CA . PRO A 1 539 ? -50.210 -28.584 90.125 1.00 90.06 539 PRO A CA 1
ATOM 4183 C C . PRO A 1 539 ? -50.938 -28.217 88.817 1.00 90.06 539 PRO A C 1
ATOM 4185 O O . PRO A 1 539 ? -50.296 -27.619 87.957 1.00 90.06 539 PRO A O 1
ATOM 4188 N N . PRO A 1 540 ? -52.254 -28.474 88.636 1.00 90.62 540 PRO A N 1
ATOM 4189 C CA . PRO A 1 540 ? -52.944 -28.135 87.387 1.00 90.62 540 PRO A CA 1
ATOM 4190 C C . PRO A 1 540 ? -52.855 -26.653 87.000 1.00 90.62 540 PRO A C 1
ATOM 4192 O O . PRO A 1 540 ? -52.664 -26.342 85.830 1.00 90.62 540 PRO A O 1
ATOM 4195 N N . PHE A 1 541 ? -52.928 -25.736 87.972 1.00 91.81 541 PHE A N 1
ATOM 4196 C CA . PHE A 1 541 ? -52.778 -24.301 87.701 1.00 91.81 541 PHE A CA 1
ATOM 4197 C C . PHE A 1 541 ? -51.322 -23.915 87.439 1.00 91.81 541 PHE A C 1
ATOM 4199 O O . PHE A 1 541 ? -51.068 -23.026 86.636 1.00 91.81 541 PHE A O 1
ATOM 4206 N N . LEU A 1 542 ? -50.365 -24.591 88.084 1.00 91.75 542 LEU A N 1
ATOM 4207 C CA . LEU A 1 542 ? -48.938 -24.352 87.853 1.00 91.75 542 LEU A CA 1
ATOM 4208 C C . LEU A 1 542 ? -48.527 -24.731 86.426 1.00 91.75 542 LEU A C 1
ATOM 4210 O O . LEU A 1 542 ? -47.806 -23.967 85.795 1.00 91.75 542 LEU A O 1
ATOM 4214 N N . TYR A 1 543 ? -49.037 -25.842 85.881 1.00 94.25 543 TYR A N 1
ATOM 4215 C CA . TYR A 1 543 ? -48.777 -26.205 84.483 1.00 94.25 543 TYR A CA 1
ATOM 4216 C C . TYR A 1 543 ? -49.299 -25.155 83.498 1.00 94.25 543 TYR A C 1
ATOM 4218 O O . TYR A 1 543 ? -48.594 -24.820 82.551 1.00 94.25 543 TYR A O 1
ATOM 4226 N N . LEU A 1 544 ? -50.488 -24.589 83.737 1.00 94.12 544 LEU A N 1
ATOM 4227 C CA . LEU A 1 544 ? -51.021 -23.507 82.901 1.00 94.12 544 LEU A CA 1
ATOM 4228 C C . LEU A 1 544 ? -50.154 -22.246 82.974 1.00 94.12 544 LEU A C 1
ATOM 4230 O O . LEU A 1 544 ? -49.905 -21.630 81.944 1.00 94.12 544 LEU A O 1
ATOM 4234 N N . VAL A 1 545 ? -49.645 -21.896 84.161 1.00 95.00 545 VAL A N 1
ATOM 4235 C CA . VAL A 1 545 ? -48.709 -20.773 84.321 1.00 95.00 545 VAL A CA 1
ATOM 4236 C C . VAL A 1 545 ? -47.411 -21.030 83.553 1.00 95.00 545 VAL A C 1
ATOM 4238 O O . VAL A 1 545 ? -46.971 -20.153 82.823 1.00 95.00 545 VAL A O 1
ATOM 4241 N N . PHE A 1 546 ? -46.820 -22.227 83.638 1.00 95.19 546 PHE A N 1
ATOM 4242 C CA . PHE A 1 546 ? -45.599 -22.541 82.883 1.00 95.19 546 PHE A CA 1
ATOM 4243 C C . PHE A 1 546 ? -45.818 -22.498 81.367 1.00 95.19 546 PHE A C 1
ATOM 4245 O O . PHE A 1 546 ? -44.997 -21.928 80.650 1.00 95.19 546 PHE A O 1
ATOM 4252 N N . ILE A 1 547 ? -46.939 -23.040 80.876 1.00 95.38 547 ILE A N 1
ATOM 4253 C CA . ILE A 1 547 ? -47.310 -22.951 79.456 1.00 95.38 547 ILE A CA 1
ATOM 4254 C C . ILE A 1 547 ? -47.502 -21.484 79.048 1.00 95.38 547 ILE A C 1
ATOM 4256 O O . ILE A 1 547 ? -47.001 -21.071 78.004 1.00 95.38 547 ILE A O 1
ATOM 4260 N N . GLY A 1 548 ? -48.163 -20.681 79.886 1.00 95.38 548 GLY A N 1
ATOM 4261 C CA . GLY A 1 548 ? -48.371 -19.254 79.647 1.00 95.38 548 GLY A CA 1
ATOM 4262 C C . GLY A 1 548 ? -47.064 -18.458 79.595 1.00 95.38 548 GLY A C 1
ATOM 4263 O O . GLY A 1 548 ? -46.884 -17.647 78.687 1.00 95.38 548 GLY A O 1
ATOM 4264 N N . CYS A 1 549 ? -46.112 -18.742 80.488 1.00 94.88 549 CYS A N 1
ATOM 4265 C CA . CYS A 1 549 ? -44.781 -18.130 80.488 1.00 94.88 549 CYS A CA 1
ATOM 4266 C C . CYS A 1 549 ? -43.989 -18.452 79.213 1.00 94.88 549 CYS A C 1
ATOM 4268 O O . CYS A 1 549 ? -43.372 -17.555 78.632 1.00 94.88 549 CYS A O 1
ATOM 4270 N N . ILE A 1 550 ? -44.016 -19.710 78.756 1.00 95.88 550 ILE A N 1
ATOM 4271 C CA . ILE A 1 550 ? -43.350 -20.127 77.511 1.00 95.88 550 ILE A CA 1
ATOM 4272 C C . ILE A 1 550 ? -43.990 -19.422 76.311 1.00 95.88 550 ILE A C 1
ATOM 4274 O O . ILE A 1 550 ? -43.274 -18.852 75.487 1.00 95.88 550 ILE A O 1
ATOM 4278 N N . LEU A 1 551 ? -45.325 -19.411 76.241 1.00 95.31 551 LEU A N 1
ATOM 4279 C CA . LEU A 1 551 ? -46.065 -18.790 75.144 1.00 95.31 551 LEU A CA 1
ATOM 4280 C C . LEU A 1 551 ? -45.814 -17.278 75.079 1.00 95.31 551 LEU A C 1
ATOM 4282 O 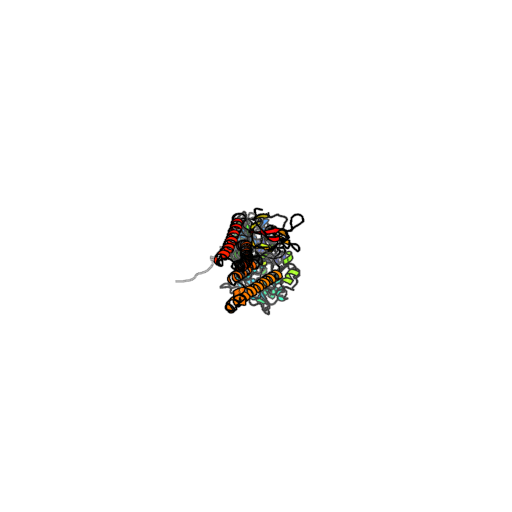O . LEU A 1 551 ? -45.476 -16.766 74.020 1.00 95.31 551 LEU A O 1
ATOM 4286 N N . SER A 1 552 ? -45.856 -16.583 76.219 1.00 95.19 552 SER A N 1
ATOM 4287 C CA . SER A 1 552 ? -45.547 -15.149 76.297 1.00 95.19 552 SER A CA 1
ATOM 4288 C C . SER A 1 552 ? -44.110 -14.847 75.851 1.00 95.19 552 SER A C 1
ATOM 4290 O O . SER A 1 552 ? -43.868 -13.871 75.138 1.00 95.19 552 SER A O 1
ATOM 4292 N N . SER A 1 553 ? -43.159 -15.725 76.184 1.00 94.69 553 SER A N 1
ATOM 4293 C CA . SER A 1 553 ? -41.749 -15.559 75.807 1.00 94.69 553 SER A CA 1
ATOM 4294 C C . SER A 1 553 ? -41.489 -15.803 74.322 1.00 94.69 553 SER A C 1
ATOM 4296 O O . SER A 1 553 ? -40.546 -15.230 73.781 1.00 94.69 553 SER A O 1
ATOM 4298 N N . ALA A 1 554 ? -42.318 -16.599 73.638 1.00 93.81 554 ALA A N 1
ATOM 4299 C CA . ALA A 1 554 ? -42.194 -16.832 72.197 1.00 93.81 554 ALA A CA 1
ATOM 4300 C C . ALA A 1 554 ? -42.316 -15.533 71.372 1.00 93.81 554 ALA A C 1
ATOM 4302 O O . ALA A 1 554 ? -41.744 -15.440 70.287 1.00 93.81 554 ALA A O 1
ATOM 4303 N N . THR A 1 555 ? -42.952 -14.493 71.924 1.00 93.81 555 THR A N 1
ATOM 4304 C CA . THR A 1 555 ? -42.997 -13.130 71.359 1.00 93.81 555 THR A CA 1
ATOM 4305 C C . THR A 1 555 ? -41.601 -12.570 71.064 1.00 93.81 555 THR A C 1
ATOM 4307 O O . THR A 1 555 ? -41.389 -11.906 70.048 1.00 93.81 555 THR A O 1
ATOM 4310 N N . ILE A 1 556 ? -40.614 -12.882 71.912 1.00 91.94 556 ILE A N 1
ATOM 4311 C CA . ILE A 1 556 ? -39.228 -12.422 71.752 1.00 91.94 556 ILE A CA 1
ATOM 4312 C C . ILE A 1 556 ? -38.648 -12.918 70.421 1.00 91.94 556 ILE A C 1
ATOM 4314 O O . ILE A 1 556 ? -37.963 -12.169 69.728 1.00 91.94 556 ILE A O 1
ATOM 4318 N N . LEU A 1 557 ? -38.973 -14.154 70.026 1.00 89.06 557 LEU A N 1
ATOM 4319 C CA . LEU A 1 557 ? -38.512 -14.738 68.766 1.00 89.06 557 LEU A CA 1
ATOM 4320 C C . LEU A 1 557 ? -39.132 -14.037 67.558 1.00 89.06 557 LEU A C 1
ATOM 4322 O O . LEU A 1 557 ? -38.448 -13.830 66.564 1.00 89.06 557 LEU A O 1
ATOM 4326 N N . THR A 1 558 ? -40.405 -13.649 67.648 1.00 89.88 558 THR A N 1
ATOM 4327 C CA . THR A 1 558 ? -41.100 -12.971 66.544 1.00 89.88 558 THR A CA 1
ATOM 4328 C C . THR A 1 558 ? -40.604 -11.543 66.310 1.00 89.88 558 THR A C 1
ATOM 4330 O O . THR A 1 558 ? -40.602 -11.087 65.173 1.00 89.88 558 THR A O 1
ATOM 4333 N N . VAL A 1 559 ? -40.138 -10.854 67.360 1.00 87.94 559 VAL A N 1
ATOM 4334 C CA . VAL A 1 559 ? -39.660 -9.459 67.285 1.00 87.94 559 VAL A CA 1
ATOM 4335 C C . VAL A 1 559 ? -38.156 -9.367 66.981 1.00 87.94 559 VAL A C 1
ATOM 4337 O O . VAL A 1 559 ? -37.692 -8.361 66.454 1.00 87.94 559 VAL A O 1
ATOM 4340 N N . ALA A 1 560 ? -37.370 -10.412 67.259 1.00 88.00 560 ALA A N 1
ATOM 4341 C CA . ALA A 1 560 ? -35.916 -10.422 67.047 1.00 88.00 560 ALA A CA 1
ATOM 4342 C C . ALA A 1 560 ? -35.473 -10.624 65.576 1.00 88.00 560 ALA A C 1
ATOM 4344 O O . ALA A 1 560 ? -34.286 -10.846 65.310 1.00 88.00 560 ALA A O 1
ATOM 4345 N N . VAL A 1 561 ? -36.401 -10.560 64.617 1.00 86.69 561 VAL A N 1
ATOM 4346 C CA . VAL A 1 561 ? -36.183 -10.873 63.198 1.00 86.69 561 VAL A CA 1
ATOM 4347 C C . VAL A 1 561 ? -36.431 -9.634 62.336 1.00 86.69 561 VAL A C 1
ATOM 4349 O O . VAL A 1 561 ? -37.341 -8.859 62.602 1.00 86.69 561 VAL A O 1
ATOM 4352 N N . ASP A 1 562 ? -35.610 -9.446 61.303 1.00 85.38 562 ASP A N 1
ATOM 4353 C CA . ASP A 1 562 ? -35.678 -8.326 60.359 1.00 85.38 562 ASP A CA 1
ATOM 4354 C C . ASP A 1 562 ? -35.664 -8.807 58.895 1.00 85.38 562 ASP A C 1
ATOM 4356 O O . ASP A 1 562 ? -35.424 -9.979 58.585 1.00 85.38 562 ASP A O 1
ATOM 4360 N N . ASP A 1 563 ? -35.893 -7.875 57.973 1.00 83.31 563 ASP A N 1
ATOM 4361 C CA . ASP A 1 563 ? -35.893 -8.053 56.509 1.00 83.31 563 ASP A CA 1
ATOM 4362 C C . ASP A 1 563 ? -34.535 -8.426 55.908 1.00 83.31 563 ASP A C 1
ATOM 4364 O O . ASP A 1 563 ? -34.463 -8.816 54.745 1.00 83.31 563 ASP A O 1
ATOM 4368 N N . ARG A 1 564 ? -33.462 -8.408 56.706 1.00 80.94 564 ARG A N 1
ATOM 4369 C CA . ARG A 1 564 ? -32.188 -9.030 56.327 1.00 80.94 564 ARG A CA 1
ATOM 4370 C C . ARG A 1 564 ? -32.292 -10.554 56.257 1.00 80.94 564 ARG A C 1
ATOM 4372 O O . ARG A 1 564 ? -31.540 -11.191 55.527 1.00 80.94 564 ARG A O 1
ATOM 4379 N N . THR A 1 565 ? -33.168 -11.145 57.067 1.00 76.94 565 THR A N 1
ATOM 4380 C CA . THR A 1 565 ? -33.235 -12.601 57.269 1.00 76.94 565 THR A CA 1
ATOM 4381 C C . THR A 1 565 ? -34.465 -13.246 56.646 1.00 76.94 565 THR A C 1
ATOM 4383 O O . THR A 1 565 ? -34.394 -14.399 56.223 1.00 76.94 565 THR A O 1
ATOM 4386 N N . LEU A 1 566 ? -35.585 -12.523 56.562 1.00 83.62 566 LEU A N 1
ATOM 4387 C CA . LEU A 1 566 ? -36.850 -13.034 56.039 1.00 83.62 566 LEU A CA 1
ATOM 4388 C C . LEU A 1 566 ? -37.470 -12.080 55.014 1.00 83.62 566 LEU A C 1
ATOM 4390 O O . LEU A 1 566 ? -37.330 -10.867 55.098 1.00 83.62 566 LEU A O 1
ATOM 4394 N N . SER A 1 567 ? -38.230 -12.642 54.073 1.00 85.75 567 SER A N 1
ATOM 4395 C CA . SER A 1 567 ? -39.077 -11.880 53.149 1.00 85.75 567 SER A CA 1
ATOM 4396 C C . SER A 1 567 ? -40.189 -11.125 53.889 1.00 85.75 567 SER A C 1
ATOM 4398 O O . SER A 1 567 ? -40.737 -11.651 54.861 1.00 85.75 567 SER A O 1
ATOM 4400 N N . THR A 1 568 ? -40.624 -9.985 53.352 1.00 83.50 568 THR A N 1
ATOM 4401 C CA . THR A 1 568 ? -41.701 -9.130 53.899 1.00 83.50 568 THR A CA 1
ATOM 4402 C C . THR A 1 568 ? -42.978 -9.893 54.272 1.00 83.50 568 THR A C 1
ATOM 4404 O O . THR A 1 568 ? -43.475 -9.745 55.380 1.00 83.50 568 THR A O 1
ATOM 4407 N N . SER A 1 569 ? -43.453 -10.811 53.425 1.00 86.25 569 SER A N 1
ATOM 4408 C CA . SER A 1 569 ? -44.642 -11.634 53.720 1.00 86.25 569 SER A CA 1
ATOM 4409 C C . SER A 1 569 ? -44.489 -12.523 54.970 1.00 86.25 569 SER A C 1
ATOM 4411 O O . SER A 1 569 ? -45.442 -12.729 55.727 1.00 86.25 569 SER A O 1
ATOM 4413 N N . ARG A 1 570 ? -43.278 -13.032 55.228 1.00 88.19 570 ARG A N 1
ATOM 4414 C CA . ARG A 1 570 ? -42.991 -13.813 56.442 1.00 88.19 570 ARG A CA 1
ATOM 4415 C C . ARG A 1 570 ? -42.890 -12.904 57.667 1.00 88.19 570 ARG A C 1
ATOM 4417 O O . ARG A 1 570 ? -43.315 -13.313 58.741 1.00 88.19 570 ARG A O 1
ATOM 4424 N N . LEU A 1 571 ? -42.388 -11.681 57.505 1.00 88.06 571 LEU A N 1
ATOM 4425 C CA . LEU A 1 571 ? -42.334 -10.681 58.575 1.00 88.06 571 LEU A CA 1
ATOM 4426 C C . LEU A 1 571 ? -43.722 -10.186 58.984 1.00 88.06 571 LEU A C 1
ATOM 4428 O O . LEU A 1 571 ? -43.977 -10.100 60.178 1.00 88.06 571 LEU A O 1
ATOM 4432 N N . ASP A 1 572 ? -44.647 -9.988 58.042 1.00 89.62 572 ASP A N 1
ATOM 4433 C CA . ASP A 1 572 ? -46.060 -9.715 58.356 1.00 89.62 572 ASP A CA 1
ATOM 4434 C C . ASP A 1 572 ? -46.651 -10.802 59.263 1.00 89.62 572 ASP A C 1
ATOM 4436 O O . ASP A 1 572 ? -47.329 -10.527 60.252 1.00 89.62 572 ASP A O 1
ATOM 4440 N N . THR A 1 573 ? -46.339 -12.063 58.953 1.00 89.88 573 THR A N 1
ATOM 4441 C CA . THR A 1 573 ? -46.802 -13.204 59.749 1.00 89.88 573 THR A CA 1
ATOM 4442 C C . THR A 1 573 ? -46.205 -13.177 61.160 1.00 89.88 573 THR A C 1
ATOM 4444 O O . THR A 1 573 ? -46.913 -13.445 62.130 1.00 89.88 573 THR A O 1
ATOM 4447 N N . MET A 1 574 ? -44.921 -12.822 61.299 1.00 91.69 574 MET A N 1
ATOM 4448 C CA . MET A 1 574 ? -44.263 -12.681 62.606 1.00 91.69 574 MET A CA 1
ATOM 4449 C C . MET A 1 574 ? -44.828 -11.501 63.412 1.00 91.69 574 MET A C 1
ATOM 4451 O O . MET A 1 574 ? -45.071 -11.651 64.610 1.00 91.69 574 MET A O 1
ATOM 4455 N N . CYS A 1 575 ? -45.112 -10.366 62.764 1.00 91.62 575 CYS A N 1
ATOM 4456 C CA . CYS A 1 575 ? -45.771 -9.217 63.385 1.00 91.62 575 CYS A CA 1
ATOM 4457 C C . CYS A 1 575 ? -47.113 -9.616 63.993 1.00 91.62 575 CYS A C 1
ATOM 4459 O O . CYS A 1 575 ? -47.364 -9.334 65.165 1.00 91.62 575 CYS A O 1
ATOM 4461 N N . GLN A 1 576 ? -47.946 -10.336 63.240 1.00 92.50 576 GLN A N 1
ATOM 4462 C CA . GLN A 1 576 ? -49.232 -10.786 63.756 1.00 92.50 576 GLN A CA 1
ATOM 4463 C C . GLN A 1 576 ? -49.071 -11.812 64.886 1.00 92.50 576 GLN A C 1
ATOM 4465 O O . GLN A 1 576 ? -49.749 -11.720 65.909 1.00 92.50 576 GLN A O 1
ATOM 4470 N N . ALA A 1 577 ? -48.145 -12.765 64.741 1.00 93.25 577 ALA A N 1
ATOM 4471 C CA . ALA A 1 577 ? -47.889 -13.792 65.750 1.00 93.25 577 ALA A CA 1
ATOM 4472 C C . ALA A 1 577 ? -47.438 -13.212 67.104 1.00 93.25 577 ALA A C 1
ATOM 4474 O O . ALA A 1 577 ? -47.770 -13.783 68.143 1.00 93.25 577 ALA A O 1
ATOM 4475 N N . SER A 1 578 ? -46.738 -12.071 67.108 1.00 92.69 578 SER A N 1
ATOM 4476 C CA . SER A 1 578 ? -46.259 -11.420 68.335 1.00 92.69 578 SER A CA 1
ATOM 4477 C C . SER A 1 578 ? -47.395 -11.072 69.311 1.00 92.69 578 SER A C 1
ATOM 4479 O O . SER A 1 578 ? -47.303 -11.373 70.503 1.00 92.69 578 SER A O 1
ATOM 4481 N N . VAL A 1 579 ? -48.510 -10.531 68.805 1.00 92.44 579 VAL A N 1
ATOM 4482 C CA . VAL A 1 579 ? -49.685 -10.169 69.617 1.00 92.44 579 VAL A CA 1
ATOM 4483 C C . VAL A 1 579 ? -50.378 -11.417 70.155 1.00 92.44 579 VAL A C 1
ATOM 4485 O O . VAL A 1 579 ? -50.740 -11.466 71.329 1.00 92.44 579 VAL A O 1
ATOM 4488 N N . TRP A 1 580 ? -50.506 -12.456 69.325 1.00 94.81 580 TRP A N 1
ATOM 4489 C CA . TRP A 1 580 ? -51.112 -13.728 69.723 1.00 94.81 580 TRP A CA 1
ATOM 4490 C C . TRP A 1 580 ? -50.321 -14.432 70.828 1.00 94.81 580 TRP A C 1
ATOM 4492 O O . TRP A 1 580 ? -50.908 -14.872 71.816 1.00 94.81 580 TRP A O 1
ATOM 4502 N N . PHE A 1 581 ? -48.997 -14.529 70.695 1.00 95.44 581 PHE A N 1
ATOM 4503 C CA . PHE A 1 581 ? -48.147 -15.163 71.703 1.00 95.44 581 PHE A CA 1
ATOM 4504 C C . PHE A 1 581 ? -48.155 -14.407 73.029 1.00 95.44 581 PHE A C 1
ATOM 4506 O O . PHE A 1 581 ? -48.336 -15.022 74.086 1.00 95.44 581 PHE A O 1
ATOM 4513 N N . TYR A 1 582 ? -48.023 -13.081 72.981 1.00 94.56 582 TYR A N 1
ATOM 4514 C CA . TYR A 1 582 ? -48.039 -12.267 74.186 1.00 94.56 582 TYR A CA 1
ATOM 4515 C C . TYR A 1 582 ? -49.400 -12.308 74.885 1.00 94.56 582 TYR A C 1
ATOM 4517 O O . TYR A 1 582 ? -49.461 -12.640 76.070 1.00 94.56 582 TYR A O 1
ATOM 4525 N N . GLY A 1 583 ? -50.486 -12.035 74.155 1.00 94.62 583 GLY A N 1
ATOM 4526 C CA . GLY A 1 583 ? -51.830 -11.946 74.721 1.00 94.62 583 GLY A CA 1
ATOM 4527 C C . GLY A 1 583 ? -52.328 -13.278 75.282 1.00 94.62 583 GLY A C 1
ATOM 4528 O O . GLY A 1 583 ? -52.741 -13.344 76.441 1.00 94.62 583 GLY A O 1
ATOM 4529 N N . LEU A 1 584 ? -52.175 -14.385 74.540 1.00 95.69 584 LEU A N 1
ATOM 4530 C CA . LEU A 1 584 ? -52.554 -15.710 75.046 1.00 95.69 584 LEU A CA 1
ATOM 4531 C C . LEU A 1 584 ? -51.686 -16.155 76.226 1.00 95.69 584 LEU A C 1
ATOM 4533 O O . LEU A 1 584 ? -52.206 -16.711 77.196 1.00 95.69 584 LEU A O 1
ATOM 4537 N N . GLY A 1 585 ? -50.373 -15.913 76.167 1.00 95.94 585 GLY A N 1
ATOM 4538 C CA . GLY A 1 585 ? -49.462 -16.266 77.252 1.00 95.94 585 GLY A CA 1
ATOM 4539 C C . GLY A 1 585 ? -49.770 -15.500 78.540 1.00 95.94 585 GLY A C 1
ATOM 4540 O O . GLY A 1 585 ? -49.819 -16.090 79.625 1.00 95.94 585 GLY A O 1
ATOM 4541 N N . PHE A 1 586 ? -50.046 -14.199 78.418 1.00 94.75 586 PHE A N 1
ATOM 4542 C CA . PHE A 1 586 ? -50.431 -13.335 79.530 1.00 94.75 586 PHE A CA 1
ATOM 4543 C C . PHE A 1 586 ? -51.788 -13.738 80.122 1.00 94.75 586 PHE A C 1
ATOM 4545 O O . PHE A 1 586 ? -51.881 -13.977 81.331 1.00 94.75 586 PHE A O 1
ATOM 4552 N N . ALA A 1 587 ? -52.816 -13.896 79.281 1.00 95.81 587 ALA A N 1
ATOM 4553 C CA . ALA A 1 587 ? -54.152 -14.291 79.715 1.00 95.81 587 ALA A CA 1
ATOM 4554 C C . ALA A 1 587 ? -54.134 -15.639 80.440 1.00 95.81 587 ALA A C 1
ATOM 4556 O O . ALA A 1 587 ? -54.712 -15.761 81.522 1.00 95.81 587 ALA A O 1
ATOM 4557 N N . LEU A 1 588 ? -53.418 -16.636 79.909 1.00 95.50 588 LEU A N 1
ATOM 4558 C CA . LEU A 1 588 ? -53.292 -17.955 80.529 1.00 95.50 588 LEU A CA 1
ATOM 4559 C C . LEU A 1 588 ? -52.594 -17.888 81.897 1.00 95.50 588 LEU A C 1
ATOM 4561 O O . LEU A 1 588 ? -53.058 -18.501 82.859 1.00 95.50 588 LEU A O 1
ATOM 4565 N N . SER A 1 589 ? -51.515 -17.109 82.006 1.00 94.81 589 SER A N 1
ATOM 4566 C CA . SER A 1 589 ? -50.730 -16.986 83.241 1.00 94.81 589 SER A CA 1
ATOM 4567 C C . SER A 1 589 ? -51.512 -16.282 84.354 1.00 94.81 589 SER A C 1
ATOM 4569 O O . SER A 1 589 ? -51.624 -16.797 85.471 1.00 94.81 589 SER A O 1
ATOM 4571 N N . ILE A 1 590 ? -52.090 -15.115 84.056 1.00 95.00 590 ILE A N 1
ATOM 4572 C CA . ILE A 1 590 ? -52.794 -14.291 85.046 1.00 95.00 590 ILE A CA 1
ATOM 4573 C C . ILE A 1 590 ? -54.113 -14.936 85.468 1.00 95.00 590 ILE A C 1
ATOM 4575 O O . ILE A 1 590 ? -54.405 -15.005 86.665 1.00 95.00 590 ILE A O 1
ATOM 4579 N N . SER A 1 591 ? -54.892 -15.468 84.522 1.00 95.38 591 SER A N 1
ATOM 4580 C CA . SER A 1 591 ? -56.154 -16.135 84.858 1.00 95.38 591 SER A CA 1
ATOM 4581 C C . SER A 1 591 ? -55.926 -17.403 85.688 1.00 95.38 591 SER A C 1
ATOM 4583 O O . SER A 1 591 ? -56.684 -17.649 86.629 1.00 95.38 591 SER A O 1
ATOM 4585 N N . ALA A 1 592 ? -54.853 -18.166 85.437 1.00 94.69 592 ALA A N 1
ATOM 4586 C CA . ALA A 1 592 ? -54.489 -19.323 86.255 1.00 94.69 592 ALA A CA 1
ATOM 4587 C C . ALA A 1 592 ? -54.074 -18.929 87.685 1.00 94.69 592 ALA A C 1
ATOM 4589 O O . ALA A 1 592 ? -54.504 -19.577 88.645 1.00 94.69 592 ALA A O 1
ATOM 4590 N N . LEU A 1 593 ? -53.297 -17.851 87.858 1.00 93.25 593 LEU A N 1
ATOM 4591 C CA . LEU A 1 593 ? -52.936 -17.319 89.181 1.00 93.25 593 LEU A CA 1
ATOM 4592 C C . LEU A 1 593 ? -54.157 -16.798 89.944 1.00 93.25 593 LEU A C 1
ATOM 4594 O O . LEU A 1 593 ? -54.308 -17.078 91.140 1.00 93.25 593 LEU A O 1
ATOM 4598 N N . PHE A 1 594 ? -55.051 -16.088 89.256 1.00 93.94 594 PHE A N 1
ATOM 4599 C CA . PHE A 1 594 ? -56.301 -15.611 89.834 1.00 93.94 594 PHE A CA 1
ATOM 4600 C C . PHE A 1 594 ? -57.185 -16.785 90.263 1.00 93.94 594 PHE A C 1
ATOM 4602 O O . PHE A 1 594 ? -57.604 -16.845 91.418 1.00 93.94 594 PHE A O 1
ATOM 4609 N N . ALA A 1 595 ? -57.398 -17.771 89.387 1.00 92.69 595 ALA A N 1
ATOM 4610 C CA . ALA A 1 595 ? -58.195 -18.957 89.686 1.00 92.69 595 ALA A CA 1
ATOM 4611 C C . ALA A 1 595 ? -57.603 -19.773 90.847 1.00 92.69 595 ALA A C 1
ATOM 4613 O O . ALA A 1 595 ? -58.347 -20.213 91.727 1.00 92.69 595 ALA A O 1
ATOM 4614 N N . LYS A 1 596 ? -56.272 -19.915 90.912 1.00 91.75 596 LYS A N 1
ATOM 4615 C CA . LYS A 1 596 ? -55.564 -20.563 92.028 1.00 91.75 596 LYS A CA 1
ATOM 4616 C C . LYS A 1 596 ? -55.771 -19.818 93.348 1.00 91.75 596 LYS A C 1
ATOM 4618 O O . LYS A 1 596 ? -56.074 -20.440 94.371 1.00 91.75 596 LYS A O 1
ATOM 4623 N N . THR A 1 597 ? -55.623 -18.496 93.339 1.00 90.56 597 THR A N 1
ATOM 4624 C CA . THR A 1 597 ? -55.789 -17.655 94.535 1.00 90.56 597 THR A CA 1
ATOM 4625 C C . THR A 1 597 ? -57.242 -17.663 95.003 1.00 90.56 597 THR A C 1
ATOM 4627 O O . THR A 1 597 ? -57.514 -17.877 96.185 1.00 90.56 597 THR A O 1
ATOM 4630 N N . TYR A 1 598 ? -58.186 -17.533 94.069 1.00 89.88 598 TYR A N 1
ATOM 4631 C CA . TYR A 1 598 ? -59.619 -17.585 94.332 1.00 89.88 598 TYR A CA 1
ATOM 4632 C C . TYR A 1 598 ? -60.038 -18.943 94.897 1.00 89.88 598 TYR A C 1
ATOM 4634 O O . TYR A 1 598 ? -60.694 -18.997 95.934 1.00 89.88 598 TYR A O 1
ATOM 4642 N N . ARG A 1 599 ? -59.568 -20.049 94.305 1.00 88.75 599 ARG A N 1
ATOM 4643 C CA . ARG A 1 599 ? -59.802 -21.397 94.833 1.00 88.75 599 ARG A CA 1
ATOM 4644 C C . ARG A 1 599 ? -59.245 -21.569 96.238 1.00 88.75 599 ARG A C 1
ATOM 4646 O O . ARG A 1 599 ? -59.911 -22.160 97.076 1.00 88.75 599 ARG A O 1
ATOM 4653 N N . THR A 1 600 ? -58.048 -21.058 96.510 1.00 87.12 600 THR A N 1
ATOM 4654 C CA . THR A 1 600 ? -57.451 -21.132 97.853 1.00 87.12 600 THR A CA 1
ATOM 4655 C C . THR A 1 600 ? -58.285 -20.346 98.863 1.00 87.12 600 THR A C 1
ATOM 4657 O O . THR A 1 600 ? -58.618 -20.881 99.916 1.00 87.12 600 THR A O 1
ATOM 4660 N N . LYS A 1 601 ? -58.714 -19.124 98.516 1.00 86.25 601 LYS A N 1
ATOM 4661 C CA . LYS A 1 601 ? -59.625 -18.315 99.338 1.00 86.25 601 LYS A CA 1
ATOM 4662 C C . LYS A 1 601 ? -60.941 -19.051 99.610 1.00 86.25 601 LYS A C 1
ATOM 4664 O O . LYS A 1 601 ? -61.354 -19.136 100.761 1.00 86.25 601 LYS A O 1
ATOM 4669 N N . CYS A 1 602 ? -61.577 -19.604 98.576 1.00 83.31 602 CYS A N 1
ATOM 4670 C CA . CYS A 1 602 ? -62.820 -20.362 98.710 1.00 83.31 602 CYS A CA 1
ATOM 4671 C C . CYS A 1 602 ? -62.632 -21.619 99.561 1.00 83.31 602 CYS A C 1
ATOM 4673 O O . CYS A 1 602 ? -63.425 -21.839 100.461 1.00 83.31 602 CYS A O 1
ATOM 4675 N N . LEU A 1 603 ? -61.562 -22.395 99.356 1.00 81.56 603 LEU A N 1
ATOM 4676 C CA . LEU A 1 603 ? -61.275 -23.583 100.166 1.00 81.56 603 LEU A CA 1
ATOM 4677 C C . LEU A 1 603 ? -61.053 -23.238 101.641 1.00 81.56 603 LEU A C 1
ATOM 4679 O O . LEU A 1 603 ? -61.541 -23.969 102.497 1.00 81.56 603 LEU A O 1
ATOM 4683 N N . VAL A 1 604 ? -60.356 -22.139 101.947 1.00 82.00 604 VAL A N 1
ATOM 4684 C CA . VAL A 1 604 ? -60.140 -21.667 103.326 1.00 82.00 604 VAL A CA 1
ATOM 4685 C C . VAL A 1 604 ? -61.454 -21.201 103.957 1.00 82.00 604 VAL A C 1
ATOM 4687 O O . VAL A 1 604 ? -61.783 -21.614 105.065 1.00 82.00 604 VAL A O 1
ATOM 4690 N N . ILE A 1 605 ? -62.247 -20.388 103.254 1.00 79.69 605 ILE A N 1
ATOM 4691 C CA . ILE A 1 605 ? -63.556 -19.928 103.744 1.00 79.69 605 ILE A CA 1
ATOM 4692 C C . ILE A 1 605 ? -64.510 -21.111 103.938 1.00 79.69 605 ILE A C 1
ATOM 4694 O O . ILE A 1 605 ? -65.183 -21.187 104.966 1.00 79.69 605 ILE A O 1
ATOM 4698 N N . ASP A 1 606 ? -64.544 -22.050 102.994 1.00 75.31 606 ASP A N 1
ATOM 4699 C CA . ASP A 1 606 ? -65.382 -23.243 103.059 1.00 75.31 606 ASP A CA 1
ATOM 4700 C C . ASP A 1 606 ? -64.925 -24.170 104.189 1.00 75.31 606 ASP A C 1
ATOM 4702 O O . ASP A 1 606 ? -65.776 -24.688 104.894 1.00 75.31 606 ASP A O 1
ATOM 4706 N N . THR A 1 607 ? -63.623 -24.343 104.454 1.00 70.19 607 THR A N 1
ATOM 4707 C CA . THR A 1 607 ? -63.155 -25.132 105.618 1.00 70.19 607 THR A CA 1
ATOM 4708 C C . THR A 1 607 ? -63.442 -24.448 106.956 1.00 70.19 607 THR A C 1
ATOM 4710 O O . THR A 1 607 ? -63.806 -25.131 107.914 1.00 70.19 607 THR A O 1
ATOM 4713 N N . LEU A 1 608 ? -63.363 -23.115 107.027 1.00 70.06 608 LEU A N 1
ATOM 4714 C CA . LEU A 1 608 ? -63.774 -22.344 108.208 1.00 70.06 608 LEU A CA 1
ATOM 4715 C C . LEU A 1 608 ? -65.296 -22.415 108.440 1.00 70.06 608 LEU A C 1
ATOM 4717 O O . LEU A 1 608 ? -65.748 -22.510 109.582 1.00 70.06 608 LEU A O 1
ATOM 4721 N N . SER A 1 609 ? -66.088 -22.426 107.364 1.00 64.44 609 SER A N 1
ATOM 4722 C CA . SER A 1 609 ? -67.561 -22.448 107.400 1.00 64.44 609 SER A CA 1
ATOM 4723 C C . SER A 1 609 ? -68.148 -23.865 107.516 1.00 64.44 609 SER A C 1
ATOM 4725 O O . SER A 1 609 ? -69.214 -24.052 108.106 1.00 64.44 609 SER A O 1
ATOM 4727 N N . ALA A 1 610 ? -67.441 -24.889 107.024 1.00 54.91 610 ALA A N 1
ATOM 4728 C CA . ALA A 1 610 ? -67.829 -26.303 107.068 1.00 54.91 610 ALA A CA 1
ATOM 4729 C C . ALA A 1 610 ? -67.898 -26.862 108.495 1.00 54.91 610 ALA A C 1
ATOM 4731 O O . ALA A 1 610 ? -68.542 -27.887 108.711 1.00 54.91 610 ALA A O 1
ATOM 4732 N N . ARG A 1 611 ? -67.357 -26.149 109.495 1.00 54.75 611 ARG A N 1
ATOM 4733 C CA . ARG A 1 611 ? -67.619 -26.425 110.916 1.00 54.75 611 ARG A CA 1
ATOM 4734 C C . ARG A 1 611 ? -69.109 -26.262 111.291 1.00 54.75 611 ARG A C 1
ATOM 4736 O O . ARG A 1 611 ? -69.484 -26.659 112.389 1.00 54.75 611 ARG A O 1
ATOM 4743 N N . LYS A 1 612 ? -69.964 -25.709 110.408 1.00 53.88 612 LYS A N 1
ATOM 4744 C CA . LYS A 1 612 ? -71.413 -25.530 110.636 1.00 53.88 612 LYS A CA 1
ATOM 4745 C C . LYS A 1 612 ? -72.383 -26.109 109.588 1.00 53.88 612 LYS A C 1
ATOM 4747 O O . LYS A 1 612 ? -73.559 -26.185 109.933 1.00 53.88 612 LYS A O 1
ATOM 4752 N N . ARG A 1 613 ? -71.975 -26.537 108.377 1.00 47.38 613 ARG A N 1
ATOM 4753 C CA . ARG A 1 613 ? -72.797 -27.356 107.434 1.00 47.38 613 ARG A CA 1
ATOM 4754 C C . ARG A 1 613 ? -72.040 -27.685 106.125 1.00 47.38 613 ARG A C 1
ATOM 4756 O O . ARG A 1 613 ? -71.668 -26.774 105.402 1.00 47.38 613 ARG A O 1
ATOM 4763 N N . GLY A 1 614 ? -71.875 -28.983 105.841 1.00 53.66 614 GLY A N 1
ATOM 4764 C CA . GLY A 1 614 ? -71.759 -29.647 104.523 1.00 53.66 614 GLY A CA 1
ATOM 4765 C C . GLY A 1 614 ? -70.800 -29.126 103.434 1.00 53.66 614 GLY A C 1
ATOM 4766 O O . GLY A 1 614 ? -71.203 -28.274 102.657 1.00 53.66 614 GLY A O 1
ATOM 4767 N N . GLY A 1 615 ? -69.638 -29.790 103.287 1.00 59.12 615 GLY A N 1
ATOM 4768 C CA . GLY A 1 615 ? -68.941 -30.100 102.015 1.00 59.12 615 GLY A CA 1
ATOM 4769 C C . GLY A 1 615 ? -68.403 -28.967 101.113 1.00 59.12 615 GLY A C 1
ATOM 4770 O O . GLY A 1 615 ? -68.943 -27.872 101.043 1.00 59.12 615 GLY A O 1
ATOM 4771 N N . ILE A 1 616 ? -67.334 -29.256 100.355 1.00 62.16 616 ILE A N 1
ATOM 4772 C CA . ILE A 1 616 ? -66.760 -28.347 99.339 1.00 62.16 616 ILE A CA 1
ATOM 4773 C C . ILE A 1 616 ? -67.790 -28.122 98.217 1.00 62.16 616 ILE A C 1
ATOM 4775 O O . ILE A 1 616 ? -68.170 -29.078 97.543 1.00 62.16 616 ILE A O 1
ATOM 4779 N N . LYS A 1 617 ? -68.219 -26.873 97.982 1.00 63.00 617 LYS A N 1
ATOM 4780 C CA . LYS A 1 617 ? -69.298 -26.550 97.022 1.00 63.00 617 LYS A CA 1
ATOM 4781 C C . LYS A 1 617 ? -68.926 -26.715 95.543 1.00 63.00 617 LYS A C 1
ATOM 4783 O O . LYS A 1 617 ? -69.802 -27.009 94.736 1.00 63.00 617 LYS A O 1
ATOM 4788 N N . TYR A 1 618 ? -67.659 -26.520 95.167 1.00 75.31 618 TYR A N 1
ATOM 4789 C CA . TYR A 1 618 ? -67.229 -26.486 93.760 1.00 75.31 618 TYR A CA 1
ATOM 4790 C C . TYR A 1 618 ? -65.950 -27.302 93.515 1.00 75.31 618 TYR A C 1
ATOM 4792 O O . TYR A 1 618 ? -64.960 -27.161 94.234 1.00 75.31 618 TYR A O 1
ATOM 4800 N N . GLY A 1 619 ? -65.947 -28.134 92.467 1.00 82.00 619 GLY A N 1
ATOM 4801 C CA . GLY A 1 619 ? -64.787 -28.936 92.053 1.00 82.00 619 GLY A CA 1
ATOM 4802 C C . GLY A 1 619 ? -63.738 -28.154 91.247 1.00 82.00 619 GLY A C 1
ATOM 4803 O O . GLY A 1 619 ? -63.988 -27.045 90.781 1.00 82.00 619 GLY A O 1
ATOM 4804 N N . LEU A 1 620 ? -62.562 -28.758 91.022 1.00 84.56 620 LEU A N 1
ATOM 4805 C CA . LEU A 1 620 ? -61.454 -28.170 90.241 1.00 84.56 620 LEU A CA 1
ATOM 4806 C C . LEU A 1 620 ? -61.898 -27.660 88.855 1.00 84.56 620 LEU A C 1
ATOM 4808 O O . LEU A 1 620 ? -61.492 -26.579 88.436 1.00 84.56 620 LEU A O 1
ATOM 4812 N N . TRP A 1 621 ? -62.765 -28.413 88.175 1.00 86.25 621 TRP A N 1
ATOM 4813 C CA . TRP A 1 621 ? -63.274 -28.091 86.840 1.00 86.25 621 TRP A CA 1
ATOM 4814 C C . TRP A 1 621 ? -64.001 -26.745 86.753 1.00 86.25 621 TRP A C 1
ATOM 4816 O O . TRP A 1 621 ? -63.921 -26.086 85.721 1.00 86.25 621 TRP A O 1
ATOM 4826 N N . TYR A 1 622 ? -64.667 -26.304 87.824 1.00 89.25 622 TYR A N 1
ATOM 4827 C CA . TYR A 1 622 ? -65.317 -24.992 87.862 1.00 89.25 622 TYR A CA 1
ATOM 4828 C C . TYR A 1 622 ? -64.293 -23.860 87.698 1.00 89.25 622 TYR A C 1
ATOM 4830 O O . TYR A 1 622 ? -64.456 -22.979 86.860 1.00 89.25 622 TYR A O 1
ATOM 4838 N N . TYR A 1 623 ? -63.184 -23.932 88.433 1.00 89.88 623 TYR A N 1
ATOM 4839 C CA . TYR A 1 623 ? -62.113 -22.937 88.372 1.00 89.88 623 TYR A CA 1
ATOM 4840 C C . TYR A 1 623 ? -61.344 -22.989 87.043 1.00 89.88 623 TYR A C 1
ATOM 4842 O O . TYR A 1 623 ? -60.939 -21.950 86.530 1.00 89.88 623 TYR A O 1
ATOM 4850 N N . MET A 1 624 ? -61.198 -24.175 86.441 1.00 89.94 624 MET A N 1
ATOM 4851 C CA . MET A 1 624 ? -60.622 -24.315 85.095 1.00 89.94 624 MET A CA 1
ATOM 4852 C C . MET A 1 624 ? -61.509 -23.677 84.015 1.00 89.94 624 MET A C 1
ATOM 4854 O O . MET A 1 624 ? -60.986 -23.127 83.051 1.00 89.94 624 MET A O 1
ATOM 4858 N N . ARG A 1 625 ? -62.841 -23.680 84.184 1.00 91.75 625 ARG A N 1
ATOM 4859 C CA . ARG A 1 625 ? -63.752 -22.949 83.285 1.00 91.75 625 ARG A CA 1
ATOM 4860 C C . ARG A 1 625 ? -63.562 -21.437 83.369 1.00 91.75 625 ARG A C 1
ATOM 4862 O O . ARG A 1 625 ? -63.646 -20.790 82.337 1.00 91.75 625 ARG A O 1
ATOM 4869 N N . ILE A 1 626 ? -63.265 -20.880 84.548 1.00 91.94 626 ILE A N 1
ATOM 4870 C CA . ILE A 1 626 ? -62.963 -19.442 84.692 1.00 91.94 626 ILE A CA 1
ATOM 4871 C C . ILE A 1 626 ? -61.741 -19.070 83.840 1.00 91.94 626 ILE A C 1
ATOM 4873 O O . ILE A 1 626 ? -61.787 -18.093 83.098 1.00 91.94 626 ILE A O 1
ATOM 4877 N N . VAL A 1 627 ? -60.683 -19.887 83.893 1.00 94.50 627 VAL A N 1
ATOM 4878 C CA . VAL A 1 627 ? -59.488 -19.725 83.045 1.00 94.50 627 VAL A CA 1
ATOM 4879 C C . VAL A 1 627 ? -59.846 -19.839 81.562 1.00 94.50 627 VAL A C 1
ATOM 4881 O O . VAL A 1 627 ? -59.477 -18.974 80.775 1.00 94.50 627 VAL A O 1
ATOM 4884 N N . ALA A 1 628 ? -60.602 -20.871 81.179 1.00 94.00 628 ALA A N 1
ATOM 4885 C CA . ALA A 1 628 ? -60.991 -21.087 79.787 1.00 94.00 628 ALA A CA 1
ATOM 4886 C C . ALA A 1 628 ? -61.836 -19.933 79.223 1.00 94.00 628 ALA A C 1
ATOM 4888 O O . ALA A 1 628 ? -61.614 -19.520 78.090 1.00 94.00 628 ALA A O 1
ATOM 4889 N N . VAL A 1 629 ? -62.766 -19.381 80.012 1.00 95.31 629 VAL A N 1
ATOM 4890 C CA . VAL A 1 629 ? -63.571 -18.213 79.621 1.00 95.31 629 VAL A CA 1
ATOM 4891 C C . VAL A 1 629 ? -62.689 -16.977 79.456 1.00 95.31 629 VAL A C 1
ATOM 4893 O O . VAL A 1 629 ? -62.825 -16.280 78.457 1.00 95.31 629 VAL A O 1
ATOM 4896 N N . ALA A 1 630 ? -61.754 -16.725 80.378 1.00 93.88 630 ALA A N 1
ATOM 4897 C CA . ALA A 1 630 ? -60.830 -15.596 80.266 1.00 93.88 630 ALA A CA 1
ATOM 4898 C C . ALA A 1 630 ? -59.953 -15.689 79.003 1.00 93.88 630 ALA A C 1
ATOM 4900 O O . ALA A 1 630 ? -59.822 -14.712 78.274 1.00 93.88 630 ALA A O 1
ATOM 4901 N N . VAL A 1 631 ? -59.416 -16.876 78.700 1.00 95.75 631 VAL A N 1
ATOM 4902 C CA . VAL A 1 631 ? -58.637 -17.111 77.473 1.00 95.75 631 VAL A CA 1
ATOM 4903 C C . VAL A 1 631 ? -59.512 -16.990 76.222 1.00 95.75 631 VAL A C 1
ATOM 4905 O O . VAL A 1 631 ? -59.064 -16.431 75.230 1.00 95.75 631 VAL A O 1
ATOM 4908 N N . ALA A 1 632 ? -60.762 -17.462 76.248 1.00 95.69 632 ALA A N 1
ATOM 4909 C CA . ALA A 1 632 ? -61.678 -17.332 75.112 1.00 95.69 632 ALA A CA 1
ATOM 4910 C C . ALA A 1 632 ? -62.035 -15.868 74.808 1.00 95.69 632 ALA A C 1
ATOM 4912 O O . ALA A 1 632 ? -62.120 -15.494 73.639 1.00 95.69 632 ALA A O 1
ATOM 4913 N N . ILE A 1 633 ? -62.208 -15.040 75.844 1.00 95.56 633 ILE A N 1
ATOM 4914 C CA . ILE A 1 633 ? -62.396 -13.591 75.689 1.00 95.56 633 ILE A CA 1
ATOM 4915 C C . ILE A 1 633 ? -61.160 -12.976 75.023 1.00 95.56 633 ILE A C 1
ATOM 4917 O O . ILE A 1 633 ? -61.306 -12.228 74.063 1.00 95.56 633 ILE A O 1
ATOM 4921 N N . GLU A 1 634 ? -59.956 -13.342 75.463 1.00 95.44 634 GLU A N 1
ATOM 4922 C CA . GLU A 1 634 ? -58.713 -12.845 74.861 1.00 95.44 634 GLU A CA 1
ATOM 4923 C C . GLU A 1 634 ? -58.557 -13.279 73.393 1.00 95.44 634 GLU A C 1
ATOM 4925 O O . GLU A 1 634 ? -58.243 -12.461 72.532 1.00 95.44 634 GLU A O 1
ATOM 4930 N N . VAL A 1 635 ? -58.847 -14.547 73.075 1.00 95.94 635 VAL A N 1
ATOM 4931 C CA . VAL A 1 635 ? -58.860 -15.058 71.691 1.00 95.94 635 VAL A CA 1
ATOM 4932 C C . VAL A 1 635 ? -59.822 -14.251 70.820 1.00 95.94 635 VAL A C 1
ATOM 4934 O O . VAL A 1 635 ? -59.497 -13.947 69.675 1.00 95.94 635 VAL A O 1
ATOM 4937 N N . LEU A 1 636 ? -60.996 -13.895 71.348 1.00 95.50 636 LEU A N 1
ATOM 4938 C CA . LEU A 1 636 ? -61.975 -13.082 70.632 1.00 95.50 636 LEU A CA 1
ATOM 4939 C C . LEU A 1 636 ? -61.459 -11.654 70.407 1.00 95.50 636 LEU A C 1
ATOM 4941 O O . LEU A 1 636 ? -61.570 -11.149 69.293 1.00 95.50 636 LEU A O 1
ATOM 4945 N N . ILE A 1 637 ? -60.847 -11.030 71.416 1.00 94.00 637 ILE A N 1
ATOM 4946 C CA . ILE A 1 637 ? -60.269 -9.681 71.308 1.00 94.00 637 ILE A CA 1
ATOM 4947 C C . ILE A 1 637 ? -59.146 -9.654 70.262 1.00 94.00 637 ILE A C 1
ATOM 4949 O O . ILE A 1 637 ? -59.199 -8.858 69.322 1.00 94.00 637 ILE A O 1
ATOM 4953 N N . ILE A 1 638 ? -58.161 -10.550 70.370 1.00 94.38 638 ILE A N 1
ATOM 4954 C CA . ILE A 1 638 ? -57.024 -10.602 69.439 1.00 94.38 638 ILE A CA 1
ATOM 4955 C C . ILE A 1 638 ? -57.479 -11.051 68.043 1.00 94.38 638 ILE A C 1
ATOM 4957 O O . ILE A 1 638 ? -56.966 -10.564 67.035 1.00 94.38 638 ILE A O 1
ATOM 4961 N N . GLY A 1 639 ? -58.470 -11.941 67.957 1.00 93.50 639 GLY A N 1
ATOM 4962 C CA . GLY A 1 639 ? -59.090 -12.354 66.700 1.00 93.50 639 GLY A CA 1
ATOM 4963 C C . GLY A 1 639 ? -59.734 -11.183 65.963 1.00 93.50 639 GLY A C 1
ATOM 4964 O O . GLY A 1 639 ? -59.467 -10.991 64.778 1.00 93.50 639 GLY A O 1
ATOM 4965 N N . ILE A 1 640 ? -60.502 -10.351 66.673 1.00 92.94 640 ILE A N 1
ATOM 4966 C CA . ILE A 1 640 ? -61.077 -9.121 66.114 1.00 92.94 640 ILE A CA 1
ATOM 4967 C C . ILE A 1 640 ? -59.962 -8.161 65.686 1.00 92.94 640 ILE A C 1
ATOM 4969 O O . ILE A 1 640 ? -59.997 -7.690 64.553 1.00 92.94 640 ILE A O 1
ATOM 4973 N N . MET A 1 641 ? -58.937 -7.928 66.517 1.00 90.31 641 MET A N 1
ATOM 4974 C CA . MET A 1 641 ? -57.796 -7.079 66.133 1.00 90.31 641 MET A CA 1
ATOM 4975 C C . MET A 1 641 ? -57.079 -7.590 64.879 1.00 90.31 641 MET A C 1
ATOM 4977 O O . MET A 1 641 ? -56.702 -6.799 64.024 1.00 90.31 641 MET A O 1
ATOM 4981 N N . THR A 1 642 ? -56.928 -8.908 64.734 1.00 91.00 642 THR A N 1
ATOM 4982 C CA . THR A 1 642 ? -56.284 -9.526 63.565 1.00 91.00 642 THR A CA 1
ATOM 4983 C C . THR A 1 642 ? -57.067 -9.278 62.274 1.00 91.00 642 THR A C 1
ATOM 4985 O O . THR A 1 642 ? -56.464 -9.165 61.210 1.00 91.00 642 THR A O 1
ATOM 4988 N N . ILE A 1 643 ? -58.398 -9.201 62.359 1.00 89.69 643 ILE A N 1
ATOM 4989 C CA . ILE A 1 643 ? -59.279 -8.983 61.205 1.00 89.69 643 ILE A CA 1
ATOM 4990 C C . ILE A 1 643 ? -59.405 -7.491 60.883 1.00 89.69 643 ILE A C 1
ATOM 4992 O O . ILE A 1 643 ? -59.327 -7.118 59.717 1.00 89.69 643 ILE A O 1
ATOM 4996 N N . VAL A 1 644 ? -59.614 -6.654 61.903 1.00 90.12 644 VAL A N 1
ATOM 4997 C CA . VAL A 1 644 ? -59.887 -5.218 61.741 1.00 90.12 644 VAL A CA 1
ATOM 4998 C C . VAL A 1 644 ? -58.611 -4.439 61.425 1.00 90.12 644 VAL A C 1
ATOM 5000 O O . VAL A 1 644 ? -58.618 -3.597 60.536 1.00 90.12 644 VAL A O 1
ATOM 5003 N N . SER A 1 645 ? -57.504 -4.740 62.107 1.00 88.56 645 SER A N 1
ATOM 5004 C CA . SER A 1 645 ? -56.255 -3.977 61.998 1.00 88.56 645 SER A CA 1
ATOM 5005 C C . SER A 1 645 ? -55.043 -4.919 62.017 1.00 88.56 645 SER A C 1
ATOM 5007 O O . SER A 1 645 ? -54.314 -4.971 63.013 1.00 88.56 645 SER A O 1
ATOM 5009 N N . PRO A 1 646 ? -54.804 -5.691 60.936 1.00 90.12 646 PRO A N 1
ATOM 5010 C CA . PRO A 1 646 ? -53.667 -6.603 60.871 1.00 90.12 646 PRO A CA 1
ATOM 5011 C C . PRO A 1 646 ? -52.343 -5.832 60.927 1.00 90.12 646 PRO A C 1
ATOM 5013 O O . PRO A 1 646 ? -52.156 -4.837 60.222 1.00 90.12 646 PRO A O 1
ATOM 5016 N N . LEU A 1 647 ? -51.400 -6.324 61.730 1.00 89.94 647 LEU A N 1
ATOM 5017 C CA . LEU A 1 647 ? -50.060 -5.753 61.812 1.00 89.94 647 LEU A CA 1
ATOM 5018 C C . LEU A 1 647 ? -49.235 -6.183 60.599 1.00 89.94 647 LEU A C 1
ATOM 5020 O O . LEU A 1 647 ? -49.036 -7.372 60.349 1.00 89.94 647 LEU A O 1
ATOM 5024 N N . ARG A 1 648 ? -48.723 -5.198 59.865 1.00 89.19 648 ARG A N 1
ATOM 5025 C CA . ARG A 1 648 ? -47.850 -5.381 58.704 1.00 89.19 648 ARG A CA 1
ATOM 5026 C C . ARG A 1 648 ? -46.456 -4.862 59.012 1.00 89.19 648 ARG A C 1
ATOM 5028 O O . ARG A 1 648 ? -46.294 -3.877 59.731 1.00 89.19 648 ARG A O 1
ATOM 5035 N N . TRP A 1 649 ? -45.444 -5.521 58.470 1.00 88.56 649 TRP A N 1
ATOM 5036 C CA . TRP A 1 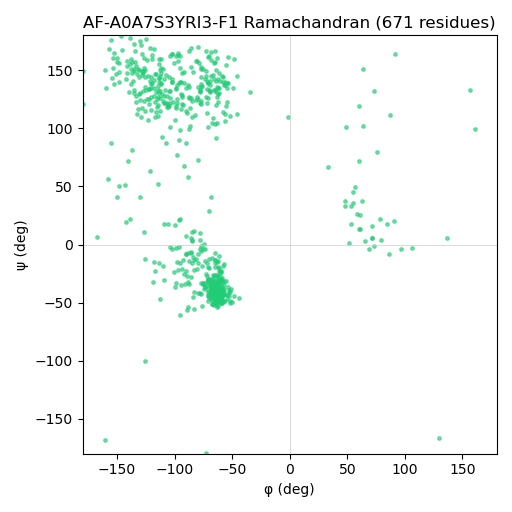649 ? -44.073 -5.052 58.563 1.00 88.56 649 TRP A CA 1
ATOM 5037 C C . TRP A 1 649 ? -43.851 -3.926 57.559 1.00 88.56 649 TRP A C 1
ATOM 5039 O O . TRP A 1 649 ? -44.020 -4.106 56.353 1.00 88.56 649 TRP A O 1
ATOM 5049 N N . THR A 1 650 ? -43.442 -2.758 58.047 1.00 85.56 650 THR A N 1
ATOM 5050 C CA . THR A 1 650 ? -43.140 -1.600 57.202 1.00 85.56 650 THR A CA 1
ATOM 5051 C C . THR A 1 650 ? -41.819 -0.971 57.627 1.00 85.56 650 THR A C 1
ATOM 5053 O O . THR A 1 650 ? -41.391 -1.102 58.774 1.00 85.56 650 THR A O 1
ATOM 5056 N N . ARG A 1 651 ? -41.146 -0.292 56.695 1.00 81.12 651 ARG A N 1
ATOM 5057 C CA . ARG A 1 651 ? -40.002 0.573 57.002 1.00 81.12 651 ARG A CA 1
ATOM 5058 C C . ARG A 1 651 ? -40.442 2.022 56.877 1.00 81.12 651 ARG A C 1
ATOM 5060 O O . ARG A 1 651 ? -40.968 2.403 55.835 1.00 81.12 651 ARG A O 1
ATOM 5067 N N . LYS A 1 652 ? -40.192 2.829 57.909 1.00 79.62 652 LYS A N 1
ATOM 5068 C CA . LYS A 1 652 ? -40.413 4.281 57.858 1.00 79.62 652 LYS A CA 1
ATOM 5069 C C . LYS A 1 652 ? -39.091 5.014 57.940 1.00 79.62 652 LYS A C 1
ATOM 5071 O O . LYS A 1 652 ? -38.180 4.612 58.663 1.00 79.62 652 LYS A O 1
ATOM 5076 N N . CYS A 1 653 ? -39.036 6.103 57.192 1.00 72.06 653 CYS A N 1
ATOM 5077 C CA . CYS A 1 653 ? -37.970 7.078 57.252 1.00 72.06 653 CYS A CA 1
ATOM 5078 C C . CYS A 1 653 ? -38.032 7.870 58.552 1.00 72.06 653 CYS A C 1
ATOM 5080 O O . CYS A 1 653 ? -39.061 8.460 58.881 1.00 72.06 653 CYS A O 1
ATOM 5082 N N . ILE A 1 654 ? -36.917 7.895 59.268 1.00 69.81 654 ILE A N 1
ATOM 5083 C CA . ILE A 1 654 ? -36.696 8.728 60.439 1.00 69.81 654 ILE A CA 1
ATOM 5084 C C . ILE A 1 654 ? -35.730 9.823 59.995 1.00 69.81 654 ILE A C 1
ATOM 5086 O O . ILE A 1 654 ? -34.517 9.674 60.069 1.00 69.81 654 ILE A O 1
ATOM 5090 N N . SER A 1 655 ? -36.272 10.916 59.466 1.00 57.66 655 SER A N 1
ATOM 5091 C CA . SER A 1 655 ? -35.516 12.151 59.265 1.00 57.66 655 SER A CA 1
ATOM 5092 C C . SER A 1 655 ? -36.335 13.333 59.775 1.00 57.66 655 SER A C 1
ATOM 5094 O O . SER A 1 655 ? -37.493 13.503 59.397 1.00 57.66 655 SER A O 1
ATOM 5096 N N . ASN A 1 656 ? -35.702 14.138 60.633 1.00 54.44 656 ASN A N 1
ATOM 5097 C CA . ASN A 1 656 ? -36.030 15.541 60.866 1.00 54.44 656 ASN A CA 1
ATOM 5098 C C . ASN A 1 656 ? -35.078 16.362 59.984 1.00 54.44 656 ASN A C 1
ATOM 5100 O O . ASN A 1 656 ? -33.979 16.700 60.418 1.00 54.44 656 ASN A O 1
ATOM 5104 N N . GLY A 1 657 ? -35.466 16.655 58.747 1.00 51.31 657 GLY A N 1
ATOM 5105 C CA . GLY A 1 657 ? -34.651 17.473 57.850 1.00 51.31 657 GLY A CA 1
ATOM 5106 C C . GLY A 1 657 ? -34.975 17.219 56.386 1.00 51.31 657 GLY A C 1
ATOM 5107 O O . GLY A 1 657 ? -35.108 16.073 55.972 1.00 51.31 657 GLY A O 1
ATOM 5108 N N . THR A 1 658 ? -35.132 18.317 55.653 1.00 47.78 658 THR A N 1
ATOM 5109 C CA . THR A 1 658 ? -35.498 18.456 54.236 1.00 47.78 658 THR A CA 1
ATOM 5110 C C . THR A 1 658 ? -34.962 17.368 53.302 1.00 47.78 658 THR A C 1
ATOM 5112 O O . THR A 1 658 ? -33.770 17.067 53.326 1.00 47.78 658 THR A O 1
ATOM 5115 N N . ASP A 1 659 ? -35.892 16.851 52.493 1.00 53.84 659 ASP A N 1
ATOM 5116 C CA . ASP A 1 659 ? -35.788 16.012 51.293 1.00 53.84 659 ASP A CA 1
ATOM 5117 C C . ASP A 1 659 ? -34.371 15.662 50.809 1.00 53.84 659 ASP A C 1
ATOM 5119 O O . ASP A 1 659 ? -33.648 16.511 50.296 1.00 53.84 659 ASP A O 1
ATOM 5123 N N . ASP A 1 660 ? -34.043 14.373 50.989 1.00 52.06 660 ASP A N 1
ATOM 5124 C CA . ASP A 1 660 ? -33.132 13.506 50.205 1.00 52.06 660 ASP A CA 1
ATOM 5125 C C . ASP A 1 660 ? -32.198 12.615 51.044 1.00 52.06 660 ASP A C 1
ATOM 5127 O O . ASP A 1 660 ? -31.402 11.847 50.501 1.00 52.06 660 ASP A O 1
ATOM 5131 N N . PHE A 1 661 ? -32.347 12.603 52.375 1.00 52.53 661 PHE A N 1
ATOM 5132 C CA . PHE A 1 661 ? -31.705 11.600 53.232 1.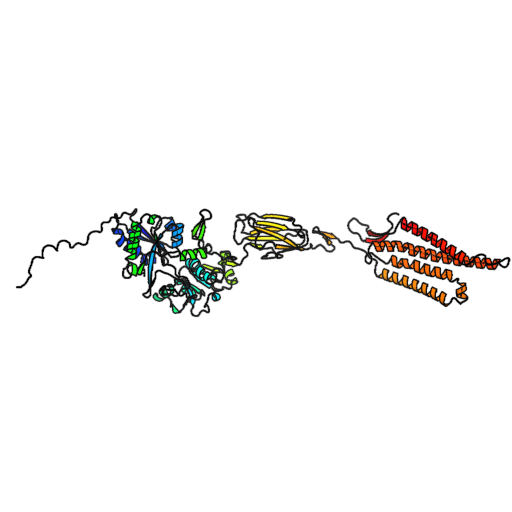00 52.53 661 PHE A CA 1
ATOM 5133 C C . PHE A 1 661 ? -32.707 10.960 54.201 1.00 52.53 661 PHE A C 1
ATOM 5135 O O . PHE A 1 661 ? -33.379 11.646 54.969 1.00 52.53 661 PHE A O 1
ATOM 5142 N N . CYS A 1 662 ? -32.813 9.630 54.170 1.00 60.78 662 CYS A N 1
ATOM 5143 C CA . CYS A 1 662 ? -33.691 8.867 55.052 1.00 60.78 662 CYS A CA 1
ATOM 5144 C C . CYS A 1 662 ? -32.932 7.688 55.665 1.00 60.78 662 CYS A C 1
ATOM 5146 O O . CYS A 1 662 ? -32.603 6.721 54.976 1.00 60.78 662 CYS A O 1
ATOM 5148 N N . GLU A 1 663 ? -32.715 7.753 56.977 1.00 66.88 663 GLU A N 1
ATOM 5149 C CA . GLU A 1 663 ? -32.407 6.571 57.772 1.00 66.88 663 GLU A CA 1
ATOM 5150 C C . GLU A 1 663 ? -33.719 5.808 58.001 1.00 66.88 663 GLU A C 1
ATOM 5152 O O . GLU A 1 663 ? -34.689 6.367 58.518 1.00 66.88 663 GLU A O 1
ATOM 5157 N N . SER A 1 664 ? -33.796 4.549 57.560 1.00 74.50 664 SER A N 1
ATOM 5158 C CA . SER A 1 664 ? -35.030 3.759 57.677 1.00 74.50 664 SER A CA 1
ATOM 5159 C C . SER A 1 664 ? -34.952 2.732 58.804 1.00 74.50 664 SER A C 1
ATOM 5161 O O . SER A 1 664 ? -34.004 1.946 58.880 1.00 74.50 664 SER A O 1
ATOM 5163 N N . ILE A 1 665 ? -35.993 2.684 59.640 1.00 82.44 665 ILE A N 1
ATOM 5164 C CA . ILE A 1 665 ? -36.183 1.645 60.662 1.00 82.44 665 ILE A CA 1
ATOM 5165 C C . ILE A 1 665 ? -37.426 0.824 60.319 1.00 82.44 665 ILE A C 1
ATOM 5167 O O . ILE A 1 665 ? -38.458 1.366 59.915 1.00 82.44 665 ILE A O 1
ATOM 5171 N N . GLY A 1 666 ? -37.307 -0.499 60.457 1.00 84.44 666 GLY A N 1
ATOM 5172 C CA . GLY A 1 666 ? -38.411 -1.442 60.295 1.00 84.44 666 GLY A CA 1
ATOM 5173 C C . GLY A 1 666 ? -39.187 -1.645 61.594 1.00 84.44 666 GLY A C 1
ATOM 5174 O O . GLY A 1 666 ? -38.583 -1.794 62.656 1.00 84.44 666 GLY A O 1
ATOM 5175 N N . TYR A 1 667 ? -40.514 -1.648 61.511 1.00 86.06 667 TYR A N 1
ATOM 5176 C CA . TYR A 1 667 ? -41.406 -1.936 62.632 1.00 86.06 667 TYR A CA 1
ATOM 5177 C C . TYR A 1 667 ? -42.743 -2.505 62.140 1.00 86.06 667 TYR A C 1
ATOM 5179 O O . TYR A 1 667 ? -43.129 -2.359 60.977 1.00 86.06 667 TYR A O 1
ATOM 5187 N N . CYS A 1 668 ? -43.459 -3.166 63.048 1.00 89.69 668 CYS A N 1
ATOM 5188 C CA . CYS A 1 668 ? -44.819 -3.636 62.804 1.00 89.69 668 CYS A CA 1
ATOM 5189 C C . CYS A 1 668 ? -45.808 -2.478 62.999 1.00 89.69 668 CYS A C 1
ATOM 5191 O O . CYS A 1 668 ? -45.806 -1.839 64.051 1.00 89.69 668 CYS A O 1
ATOM 5193 N N . TYR A 1 669 ? -46.655 -2.222 62.005 1.00 87.00 669 TYR A N 1
ATOM 5194 C CA . TYR A 1 669 ? -47.622 -1.125 61.996 1.00 87.00 669 TYR A CA 1
ATOM 5195 C C . TYR A 1 669 ? -48.985 -1.585 61.471 1.00 87.00 669 TYR A C 1
ATOM 5197 O O . TYR A 1 669 ? -49.057 -2.445 60.594 1.00 87.00 669 TYR A O 1
ATOM 5205 N N . SER A 1 670 ? -50.064 -0.999 61.988 1.00 84.94 670 SER A N 1
ATOM 5206 C CA . SER A 1 670 ? -51.421 -1.144 61.453 1.00 84.94 670 SER A CA 1
ATOM 5207 C C . SER A 1 670 ? -51.795 0.124 60.687 1.00 84.94 670 SER A C 1
ATOM 5209 O O . SER A 1 670 ? -51.714 1.214 61.240 1.00 84.94 670 SER A O 1
ATOM 5211 N N . HIS A 1 671 ? -52.217 -0.010 59.428 1.00 66.19 671 HIS A N 1
ATOM 5212 C CA . HIS A 1 671 ? -52.504 1.133 58.549 1.00 66.19 671 HIS A CA 1
ATOM 5213 C C . HIS A 1 671 ? -53.752 1.954 58.923 1.00 66.19 671 HIS A C 1
ATOM 5215 O O . HIS A 1 671 ? -53.917 3.054 58.404 1.00 66.19 671 HIS A O 1
ATOM 5221 N N . GLU A 1 672 ? -54.602 1.451 59.818 1.00 58.75 672 GLU A N 1
ATOM 5222 C CA . GLU A 1 672 ? -55.796 2.144 60.305 1.00 58.75 672 GLU A CA 1
ATOM 5223 C C . GLU A 1 672 ? -55.718 2.258 61.830 1.00 58.75 672 GLU A C 1
ATOM 5225 O O . GLU A 1 672 ? -55.823 1.257 62.543 1.00 58.75 672 GLU A O 1
ATOM 5230 N N . GLY A 1 673 ? -55.458 3.481 62.300 1.00 42.69 673 GLY A N 1
ATOM 5231 C CA . GLY A 1 673 ? -55.262 3.851 63.702 1.00 42.69 673 GLY A CA 1
ATOM 5232 C C . GLY A 1 673 ? -54.508 5.162 63.825 1.00 42.69 673 GLY A C 1
ATOM 5233 O O . GLY A 1 673 ? -53.258 5.097 63.883 1.00 42.69 673 GLY A O 1
#

Nearest PDB structures (foldseek):
  7eb2-assembly1_C  TM=6.992E-01  e=2.513E-11  Homo sapiens
  6w2y-assembly1_B  TM=6.450E-01  e=8.040E-11  Homo sapiens
  6wiv-assembly1_B  TM=6.621E-01  e=4.998E-10  Homo sapiens
  7eb2-assembly1_D  TM=6.792E-01  e=1.995E-09  Homo sapiens
  7c7q-assembly1_B  TM=6.610E-01  e=2.632E-09  Homo sapiens

Radius of gyration: 57.06 Å; Cα contacts (8 Å, |Δi|>4): 1217; chains: 1; bounding box: 111×59×208 Å

Secondary structure (DSSP, 8-state):
-----------SSSSS-----------B--S-SEEEEEEE-TT-HHHHHHHHHIIIIIIHHHHHGGGBSSPPEEEEEEES-SHHHHHTT--SEEEE-TTTHHHHHHHH--EEEEEEEEEETTEEESEE-EEEEEETTSS--SSGGGTTPEEEEEHHHIIIIIHHHHHHTT--TTTSSSEEEEES-HHHHHHHHHTTSSSEEEEETTHHHHHHHTTS--GGGEEEES----TT----S--SSPPEE-PEEEEPHHHHT-HHHHHHHHHHHHT--TTSHHHHHHTEEEEESPPP-HHHHHHHHHTT-EEE-TTT--EEE---SSSGGG--PPTTEEEPPHHHHT-HHHHHHTT--PPPPTT-EEEES-EEE--SEEEEESS-S---TTSEEEEEETTPPEEEEEEETT-----EEEEEE-TT--S-EEEEEEE---TTS-SEEEEEE--S--EEEEEEEEETTEEPTT-SEEEEEEPPPPPTTEEE-TTS-EEEPPPBP---HHHHHHHHHHHHHHHHHHHHHHHHHHHTTTSHHHHHT-HHHHHHHHHHHHHHHHHHHHHS--TTTS-HHHHHHHHHHHHHHHHHHHHHHHHHHHHHHHHHHHHHHHHHHTTTS---SS-HHHHHHHHHHHHHHHHHHHHHHHHHS--EEEEEEE--SSSS--EEEEEEE-S--

pLDDT: mean 85.36, std 13.38, range [32.88, 98.19]

Sequence (673 aa):
GLQETAGMLEIGLLLALSSPHAAVGANLTASKTVWRVGGYAIRGHAAFRAQWGPTFADYLTREVGPLFSPPIRFEAAPFTSPFPLFEAGSIDFGYVTPFQAPCLEIEYNAAPIATLLKISRGSEFSYTGAAIFTLATSDIHSTQDISGKVVVSTIDAFTGPLQDALIRNGFDGLVDPSKIILVRSHHTVVRAVEDGTADFGFVKADQFETMERANQTTASLFRVIFNRTTEGIQYPYAISTPLFPEFALMALEHTQREPQVIKAVTAALQRINRTMAPAVAGMYSTFLPPHTYMAPWEVRMRTNAYKVDPQTKEYKCLRASSVYDRFVCPDGHFKVDENVAQSDEHCRMVGTNSSCPPGATCFCRPCRKLEEVTIRTESVSSCSKMQTCAHTKQNDHVVFTITDNRKRRLNLTYSFFAPNWNSQETQRGLVPHTDNVTWSYNFSVSTYLVGRSVLELKLGGVQIDNSPILINVEERDCSEGEKATSEGDCRKTQTVTYLPSAVKVLAFVLFSINCCLSVGFGLFTIFHKTSKIVIASQPPFLYLVFIGCILSSATILTVAVDDRTLSTSRLDTMCQASVWFYGLGFALSISALFAKTYRTKCLVIDTLSARKRGGIKYGLWYYMRIVAVAVAIEVLIIGIMTIVSPLRWTRKCISNGTDDFCESIGYCYSHEG

Foldseek 3Di:
DDDDDDDDDPDDPDPDPPDVPPQPPLPDEDPDQEAEEEEECLVDDVLCCQQFVCPFFVLCQVQVQSNHVVGHTYHYHYDNDVVVCLVVVVHFKYFYFLLVVVQQCFPFVKAFFWAFWFDDPNDTDQWWFKFKKAFPPDPDAALVRQFQWEEEEALVCVLFQVQLLSVVRVHGPLAGHQKYKHASHPLVQVVCRVVVVTGIYMDIFCVQVVCVVVVNDHSNRMDTHCFDDPVVGDDPGTHSGDIFGGITIIGGPVSVVRVVSSVSSSVSQQPAACVDPSNVSNNGGTIDGDDDSVVSVVRCVVSVQWDQDPPPRGIHGDDDPDSLSSHDEPPQKFFDPQCLQQDPVNSVVSVHPRDRDPRIGMGGSRIDRDAQKAKAWPVARGAAAAEAREEEEAFDKTKIKIARRVLDQWKKKKFKFAPDPPVDGPDIDIFHDDPPDHSIGIDIDHHRAAAKMWMWMATNNHTGRRPTHIHGYHHDDDDPQWGADNRNDTAHDADEDDDPPVLLVVLVVVLVVLLCVLVVVLVVLVVCVVDPVSVVQPNVLSNLLSVLSNLLSVLSVLVSDDCVVDPQVVNLVSLLSSLVSNLLSVLSNVLSVVLSVVVVVLVVVCVVCVVPDDDRPDDPVVSVVSSVVSSVVSCVVSVCCCVVWRWGKDWDFDDPDDDDYGHIDIDTDTPPD

Solvent-accessible surface area (backbone atoms only — not comparable to full-atom values): 36747 Å² total; per-residue (Å²): 129,88,82,86,86,88,84,88,90,86,85,86,85,86,88,83,79,93,66,93,74,69,73,74,72,45,79,38,75,68,101,64,46,75,42,29,36,24,30,66,21,86,81,36,54,68,54,35,45,65,28,41,24,45,40,44,17,52,44,41,23,67,74,43,10,61,50,24,50,74,58,31,41,36,37,57,42,60,32,91,60,66,64,69,40,60,76,65,62,71,45,38,29,40,40,31,50,43,77,47,45,47,47,37,35,64,71,51,58,26,41,68,56,24,18,37,25,34,52,56,98,91,46,67,37,48,56,42,42,26,22,38,31,30,43,56,88,49,90,63,73,54,74,80,55,47,56,63,29,32,39,25,22,30,61,75,48,42,61,28,62,47,37,42,41,32,48,77,63,80,37,50,73,50,52,40,24,32,30,40,39,33,36,89,42,59,70,58,27,54,49,34,32,74,73,63,78,19,62,26,24,45,36,57,33,65,50,48,62,53,33,32,77,66,75,71,52,62,56,83,53,48,34,66,38,62,67,56,82,60,84,94,50,77,67,98,56,66,19,36,37,72,76,34,53,30,42,31,36,26,34,32,48,78,43,61,78,39,58,71,58,52,52,43,50,44,55,53,44,50,67,44,43,53,85,40,68,34,23,55,53,51,56,28,33,36,36,42,76,46,69,77,51,59,65,41,41,52,41,31,56,74,46,60,42,50,40,68,39,90,85,81,66,44,67,38,64,66,81,52,96,47,79,72,67,62,63,70,56,59,92,66,33,33,72,50,57,70,69,53,21,54,28,69,66,49,24,44,75,65,72,42,85,76,78,76,57,91,87,46,50,48,35,25,39,40,23,38,84,49,61,66,58,41,37,26,36,94,89,30,88,65,44,50,52,74,33,77,49,45,78,47,35,30,66,43,74,51,53,38,42,37,34,40,64,75,67,68,97,44,37,40,35,40,42,31,30,57,46,80,77,77,82,57,72,70,44,74,52,77,51,73,70,54,98,88,54,68,63,55,48,77,53,70,53,65,46,37,56,64,38,63,22,42,40,38,43,22,53,64,82,44,72,40,85,44,41,43,29,27,34,39,28,38,78,42,91,46,61,96,69,34,44,51,46,84,76,48,47,69,44,76,70,82,52,78,60,72,85,57,67,68,58,38,53,52,44,55,52,55,40,50,52,54,39,52,50,36,52,49,54,50,49,52,51,61,76,41,53,84,39,71,70,48,53,70,69,42,56,76,41,52,52,41,29,35,53,10,53,43,36,30,41,51,22,48,64,37,68,60,62,53,76,91,81,43,58,66,76,57,41,22,52,27,41,43,46,28,55,54,26,33,52,54,10,48,41,36,26,53,35,24,52,48,38,50,51,50,50,50,52,50,52,52,53,46,61,68,48,40,80,77,60,77,75,86,89,73,61,72,66,60,47,53,46,54,33,51,51,53,38,50,51,49,52,50,54,53,49,49,42,52,70,77,43,47,34,34,61,46,72,46,68,64,59,95,62,82,92,88,63,45,48,30,45,72,47,68,44,44,96,72,127

Organism: NCBI:txid91324

InterPro domains:
  IPR002455 GPCR family 3, GABA-B receptor [PTHR10519] (490-657)
  IPR017978 GPCR family 3, C-terminal [PF00003] (502-656)

Mean predicted aligned error: 17.71 Å